Protein AF-A0A7C9VHU5-F1 (afdb_monomer_lite)

Organism: NCBI:txid2712852

Structure (mmCIF, N/CA/C/O backbone):
data_AF-A0A7C9VHU5-F1
#
_entry.id   AF-A0A7C9VHU5-F1
#
loop_
_atom_site.group_PDB
_atom_site.id
_atom_site.type_symbol
_atom_site.label_atom_id
_atom_site.label_alt_id
_atom_site.label_comp_id
_atom_site.label_asym_id
_atom_site.label_entity_id
_atom_site.label_seq_id
_atom_site.pdbx_PDB_ins_code
_atom_site.Cartn_x
_atom_site.Cartn_y
_atom_site.Cartn_z
_atom_site.occupancy
_atom_site.B_iso_or_equiv
_atom_site.auth_seq_id
_atom_site.auth_comp_id
_atom_site.auth_asym_id
_atom_site.auth_atom_id
_atom_site.pdbx_PDB_model_num
ATOM 1 N N . SER A 1 1 ? -33.844 -4.127 30.775 1.00 76.25 1 SER A N 1
ATOM 2 C CA . SER A 1 1 ? -34.856 -5.188 30.946 1.00 76.25 1 SER A CA 1
ATOM 3 C C . SER A 1 1 ? -36.256 -4.606 31.139 1.00 76.25 1 SER A C 1
ATOM 5 O O . SER A 1 1 ? -36.409 -3.671 31.907 1.00 76.25 1 SER A O 1
ATOM 7 N N . TYR A 1 2 ? -37.290 -5.157 30.499 1.00 85.69 2 TYR A N 1
ATOM 8 C CA . TYR A 1 2 ? -38.668 -4.630 30.590 1.00 85.69 2 TYR A CA 1
ATOM 9 C C . TYR A 1 2 ? -39.164 -4.416 32.035 1.00 85.69 2 TYR A C 1
ATOM 11 O O . TYR A 1 2 ? -39.813 -3.426 32.341 1.00 85.69 2 TYR A O 1
ATOM 19 N N . ILE A 1 3 ? -38.761 -5.289 32.962 1.00 89.31 3 ILE A N 1
ATOM 20 C CA . ILE A 1 3 ? -39.081 -5.158 34.390 1.00 89.31 3 ILE A CA 1
ATOM 21 C C . ILE A 1 3 ? -38.495 -3.892 35.051 1.00 89.31 3 ILE A C 1
ATOM 23 O O . ILE A 1 3 ? -39.082 -3.382 35.995 1.00 89.31 3 ILE A O 1
ATOM 27 N N . ASP A 1 4 ? -37.366 -3.374 34.558 1.00 88.44 4 ASP A N 1
ATOM 28 C CA . ASP A 1 4 ? -36.763 -2.115 35.023 1.00 88.44 4 ASP A CA 1
ATOM 29 C C . ASP A 1 4 ? -37.596 -0.904 34.591 1.00 88.44 4 ASP A C 1
ATOM 31 O O . ASP A 1 4 ? -37.782 0.022 35.368 1.00 88.44 4 ASP A O 1
ATOM 35 N N . GLU A 1 5 ? -38.131 -0.947 33.365 1.00 87.81 5 GLU A N 1
ATOM 36 C CA . GLU A 1 5 ? -39.022 0.093 32.834 1.00 87.81 5 GLU A CA 1
ATOM 37 C C . GLU A 1 5 ? -40.322 0.131 33.640 1.00 87.81 5 GLU A C 1
ATOM 39 O O . GLU A 1 5 ? -40.720 1.198 34.093 1.00 87.81 5 GLU A O 1
ATOM 44 N N . LEU A 1 6 ? -40.908 -1.036 33.934 1.00 91.38 6 LEU A N 1
ATOM 45 C CA . LEU A 1 6 ? -42.079 -1.131 34.810 1.00 91.38 6 LEU A CA 1
ATOM 46 C C . LEU A 1 6 ? -41.800 -0.609 36.226 1.00 91.38 6 LEU A C 1
ATOM 48 O O . LEU A 1 6 ? -42.671 0.012 36.825 1.00 91.38 6 LEU A O 1
ATOM 52 N N . ALA A 1 7 ? -40.603 -0.850 36.769 1.00 92.25 7 ALA A N 1
ATOM 53 C CA . ALA A 1 7 ? -40.221 -0.323 38.077 1.00 92.25 7 ALA A CA 1
ATOM 54 C C . ALA A 1 7 ? -40.132 1.212 38.056 1.00 92.25 7 ALA A C 1
ATOM 56 O O . ALA A 1 7 ? -40.680 1.868 38.941 1.00 92.25 7 ALA A O 1
ATOM 57 N N . THR A 1 8 ? -39.515 1.780 37.014 1.00 89.62 8 THR A N 1
ATOM 58 C CA . THR A 1 8 ? -39.449 3.234 36.807 1.00 89.62 8 THR A CA 1
ATOM 59 C C . THR A 1 8 ? -40.838 3.849 36.630 1.00 89.62 8 THR A C 1
ATOM 61 O O . THR A 1 8 ? -41.141 4.838 37.290 1.00 89.62 8 THR A O 1
ATOM 64 N N . GLU A 1 9 ? -41.705 3.254 35.804 1.00 90.50 9 GLU A N 1
ATOM 65 C CA . GLU A 1 9 ? -43.092 3.711 35.617 1.00 90.50 9 GLU A CA 1
ATOM 66 C C . GLU A 1 9 ? -43.917 3.612 36.907 1.00 90.50 9 GLU A C 1
ATOM 68 O O . GLU A 1 9 ? -44.739 4.483 37.188 1.00 90.50 9 GLU A O 1
ATOM 73 N N . ALA A 1 10 ? -43.677 2.581 37.721 1.00 92.38 10 ALA A N 1
ATOM 74 C CA . ALA A 1 10 ? -44.333 2.405 39.011 1.00 92.38 10 ALA A CA 1
ATOM 75 C C . ALA A 1 10 ? -43.772 3.315 40.121 1.00 92.38 10 ALA A C 1
ATOM 77 O O . ALA A 1 10 ? -44.341 3.340 41.214 1.00 92.38 10 ALA A O 1
ATOM 78 N N . GLY A 1 11 ? -42.663 4.027 39.883 1.00 92.94 11 GLY A N 1
ATOM 79 C CA . GLY A 1 11 ? -41.979 4.819 40.908 1.00 92.94 11 GLY A CA 1
ATOM 80 C C . GLY A 1 11 ? -41.401 3.966 42.045 1.00 92.94 11 GLY A C 1
ATOM 81 O O . GLY A 1 11 ? -41.464 4.361 43.209 1.00 92.94 11 GLY A O 1
ATOM 82 N N . VAL A 1 12 ? -40.899 2.768 41.729 1.00 95.00 12 VAL A N 1
ATOM 83 C CA . VAL A 1 12 ? -40.368 1.790 42.691 1.00 95.00 12 VAL A CA 1
ATOM 84 C C . VAL A 1 12 ? -38.922 1.455 42.343 1.00 95.00 12 VAL A C 1
ATOM 86 O O . VAL A 1 12 ? -38.555 1.380 41.171 1.00 95.00 12 VAL A O 1
ATOM 89 N N . ASP A 1 13 ? -38.090 1.213 43.361 1.00 95.50 13 ASP A N 1
ATOM 90 C CA . ASP A 1 13 ? -36.716 0.773 43.131 1.00 95.50 13 ASP A CA 1
ATOM 91 C C . ASP A 1 13 ? -36.688 -0.533 42.305 1.00 95.50 13 ASP A C 1
ATOM 93 O O . ASP A 1 13 ? -37.461 -1.457 42.581 1.00 95.50 13 ASP A O 1
ATOM 97 N N . PRO A 1 14 ? -35.798 -0.665 41.306 1.00 94.56 14 PRO A N 1
ATOM 98 C CA . PRO A 1 14 ? -35.763 -1.845 40.453 1.00 94.56 14 PRO A CA 1
ATOM 99 C C . PRO A 1 14 ? -35.544 -3.184 41.172 1.00 94.56 14 PRO A C 1
ATOM 101 O O . PRO A 1 14 ? -36.042 -4.216 40.703 1.00 94.56 14 PRO A O 1
ATOM 104 N N . ILE A 1 15 ? -34.789 -3.209 42.272 1.00 96.38 15 ILE A N 1
ATOM 105 C CA . ILE A 1 15 ? -34.572 -4.419 43.072 1.00 96.38 15 ILE A CA 1
ATOM 106 C C . ILE A 1 15 ? -35.827 -4.716 43.889 1.00 96.38 15 ILE A C 1
ATOM 108 O O . ILE A 1 15 ? -36.332 -5.839 43.841 1.00 96.38 15 ILE A O 1
ATOM 112 N N . GLU A 1 16 ? -36.379 -3.706 44.563 1.00 96.06 16 GLU A N 1
ATOM 113 C CA . GLU A 1 16 ? -37.625 -3.841 45.326 1.00 96.06 16 GLU A CA 1
ATOM 114 C C . GLU A 1 16 ? -38.776 -4.339 44.440 1.00 96.06 16 GLU A C 1
ATOM 116 O O . GLU A 1 16 ? -39.489 -5.278 44.801 1.00 96.06 16 GLU A O 1
ATOM 121 N N . TYR A 1 17 ? -38.919 -3.776 43.238 1.00 95.62 17 TYR A N 1
ATOM 122 C CA . TYR A 1 17 ? -39.947 -4.175 42.284 1.00 95.62 17 TYR A CA 1
ATOM 123 C C . TYR A 1 17 ? -39.833 -5.660 41.919 1.00 95.62 17 TYR A C 1
ATOM 125 O O . TYR A 1 17 ? -40.839 -6.363 41.895 1.00 95.62 17 TYR A O 1
ATOM 133 N N . ARG A 1 18 ? -38.615 -6.174 41.696 1.00 94.38 18 ARG A N 1
ATOM 134 C CA . ARG A 1 18 ? -38.376 -7.602 41.415 1.00 94.38 18 ARG A CA 1
ATOM 135 C C . ARG A 1 18 ? -38.702 -8.486 42.619 1.00 94.38 18 ARG A C 1
ATOM 137 O O . ARG A 1 18 ? -39.343 -9.523 42.449 1.00 94.38 18 ARG A O 1
ATOM 144 N N . LEU A 1 19 ? -38.313 -8.069 43.825 1.00 95.81 19 LEU A N 1
ATOM 145 C CA . LEU A 1 19 ? -38.554 -8.817 45.064 1.00 95.81 19 LEU A CA 1
ATOM 146 C C . LEU A 1 19 ? -40.047 -9.031 45.358 1.00 95.81 19 LEU A C 1
ATOM 148 O O . LEU A 1 19 ? -40.408 -10.063 45.915 1.00 95.81 19 LEU A O 1
ATOM 152 N N . ARG A 1 20 ? -40.940 -8.138 44.904 1.00 94.88 20 ARG A N 1
ATOM 153 C CA . ARG A 1 20 ? -42.403 -8.336 45.011 1.00 94.88 20 ARG A CA 1
ATOM 154 C C . ARG A 1 20 ? -42.892 -9.604 44.292 1.00 94.88 20 ARG A C 1
ATOM 156 O O . ARG A 1 20 ? -43.882 -10.220 44.705 1.00 94.88 20 ARG A O 1
ATOM 163 N N . TYR A 1 21 ? -42.197 -10.013 43.229 1.00 91.19 21 TYR A N 1
ATOM 164 C CA . TYR A 1 21 ? -42.611 -11.110 42.350 1.00 91.19 21 TYR A CA 1
ATOM 165 C C . TYR A 1 21 ? -41.749 -12.372 42.474 1.00 91.19 21 TYR A C 1
ATOM 167 O O . TYR A 1 21 ? -42.198 -13.443 42.066 1.00 91.19 21 TYR A O 1
ATOM 175 N N . LEU A 1 22 ? -40.557 -12.291 43.071 1.00 92.88 22 LEU A N 1
ATOM 176 C CA . LEU A 1 22 ? -39.730 -13.467 43.346 1.00 92.88 22 LEU A CA 1
ATOM 177 C C . LEU A 1 22 ? -40.341 -14.298 44.483 1.00 92.88 22 LEU A C 1
ATOM 179 O O . LEU A 1 22 ? -40.562 -13.804 45.584 1.00 92.88 22 LEU A O 1
ATOM 183 N N . LYS A 1 23 ? -40.640 -15.572 44.200 1.00 92.31 23 LYS A N 1
ATOM 184 C CA . LYS A 1 23 ? -41.209 -16.523 45.177 1.00 92.31 23 LYS A CA 1
ATOM 185 C C . LYS A 1 23 ? -40.203 -17.547 45.689 1.00 92.31 23 LYS A C 1
ATOM 187 O O . LYS A 1 23 ? -40.438 -18.152 46.727 1.00 92.31 23 LYS A O 1
ATOM 192 N N . ASP A 1 24 ? -39.104 -17.739 44.965 1.00 92.31 24 ASP A N 1
ATOM 193 C CA . ASP A 1 24 ? -38.042 -18.663 45.348 1.00 92.31 24 ASP A CA 1
ATOM 194 C C . ASP A 1 24 ? -37.135 -18.016 46.415 1.00 92.31 24 ASP A C 1
ATOM 196 O O . ASP A 1 24 ? -36.512 -16.985 46.128 1.00 92.31 24 ASP A O 1
ATOM 200 N N . PRO A 1 25 ? -37.017 -18.600 47.622 1.00 93.62 25 PRO A N 1
ATOM 201 C CA . PRO A 1 25 ? -36.152 -18.076 48.674 1.00 93.62 25 PRO A CA 1
ATOM 202 C C . PRO A 1 25 ? -34.680 -17.954 48.261 1.00 93.62 25 PRO A C 1
ATOM 204 O O . PRO A 1 25 ? -34.024 -16.999 48.665 1.00 93.62 25 PRO A O 1
ATOM 207 N N . ARG A 1 26 ? -34.156 -18.865 47.426 1.00 93.50 26 ARG A N 1
ATOM 208 C CA . ARG A 1 26 ? -32.759 -18.807 46.952 1.00 93.50 26 ARG A CA 1
ATOM 209 C C . ARG A 1 26 ? -32.534 -17.622 46.030 1.00 93.50 26 ARG A C 1
ATOM 211 O O . ARG A 1 26 ? -31.489 -16.978 46.093 1.00 93.50 26 ARG A O 1
ATOM 218 N N . ALA A 1 27 ? -33.526 -17.322 45.195 1.00 94.44 27 ALA A N 1
ATOM 219 C CA . ALA A 1 27 ? -33.496 -16.142 44.348 1.00 94.44 27 ALA A CA 1
ATOM 220 C C . ALA A 1 27 ? -33.507 -14.864 45.191 1.00 94.44 27 ALA A C 1
ATOM 222 O O . ALA A 1 27 ? -32.681 -13.988 44.965 1.00 94.44 27 ALA A O 1
ATOM 223 N N . VAL A 1 28 ? -34.408 -14.775 46.173 1.00 97.12 28 VAL A N 1
ATOM 224 C CA . VAL A 1 28 ? -34.511 -13.622 47.080 1.00 97.12 28 VAL A CA 1
ATOM 225 C C . VAL A 1 28 ? -33.202 -13.401 47.844 1.00 97.12 28 VAL A C 1
ATOM 227 O O . VAL A 1 28 ? -32.682 -12.287 47.843 1.00 97.12 28 VAL A O 1
ATOM 230 N N . ASP A 1 29 ? -32.632 -14.463 48.416 1.00 97.25 29 ASP A N 1
ATOM 231 C CA . ASP A 1 29 ? -31.351 -14.429 49.131 1.00 97.25 29 ASP A CA 1
ATOM 232 C C . ASP A 1 29 ? -30.207 -13.932 48.229 1.00 97.25 29 ASP A C 1
ATOM 234 O O . ASP A 1 29 ? -29.488 -12.996 48.576 1.00 97.25 29 ASP A O 1
ATOM 238 N N . LEU A 1 30 ? -30.105 -14.460 47.003 1.00 97.75 30 LEU A N 1
ATOM 239 C CA . LEU A 1 30 ? -29.118 -13.996 46.025 1.00 97.75 30 LEU A CA 1
ATOM 240 C C . LEU A 1 30 ? -29.267 -12.510 45.692 1.00 97.75 30 LEU A C 1
ATOM 242 O O . LEU A 1 30 ? -28.266 -11.796 45.622 1.00 97.75 30 LEU A O 1
ATOM 246 N N . VAL A 1 31 ? -30.494 -12.042 45.464 1.00 98.00 31 VAL A N 1
ATOM 247 C CA . VAL A 1 31 ? -30.750 -10.636 45.141 1.00 98.00 31 VAL A CA 1
ATOM 248 C C . VAL A 1 31 ? -30.317 -9.727 46.292 1.00 98.00 31 VAL A C 1
ATOM 250 O O . VAL A 1 31 ? -29.617 -8.743 46.045 1.00 98.00 31 VAL A O 1
ATOM 253 N N . HIS A 1 32 ? -30.665 -10.070 47.535 1.00 98.19 32 HIS A N 1
ATOM 254 C CA . HIS A 1 32 ? -30.240 -9.308 48.710 1.00 98.19 32 HIS A CA 1
ATOM 255 C C . HIS A 1 32 ? -28.719 -9.297 48.872 1.00 98.19 32 HIS A C 1
ATOM 257 O O . HIS A 1 32 ? -28.135 -8.221 49.000 1.00 98.19 32 HIS A O 1
ATOM 263 N N . ALA A 1 33 ? -28.071 -10.460 48.784 1.00 98.38 33 ALA A N 1
ATOM 264 C CA . ALA A 1 33 ? -26.629 -10.574 48.967 1.00 98.38 33 ALA A CA 1
ATOM 265 C C . ALA A 1 33 ? -25.844 -9.784 47.901 1.00 98.38 33 ALA A C 1
ATOM 267 O O . ALA A 1 33 ? -24.848 -9.128 48.213 1.00 98.38 33 ALA A O 1
ATOM 268 N N . VAL A 1 34 ? -26.301 -9.789 46.642 1.00 98.44 34 VAL A N 1
ATOM 269 C CA . VAL A 1 34 ? -25.687 -8.991 45.565 1.00 98.44 34 VAL A CA 1
ATOM 270 C C . VAL A 1 34 ? -25.904 -7.497 45.778 1.00 98.44 34 VAL A C 1
ATOM 272 O O . VAL A 1 34 ? -24.959 -6.725 45.613 1.00 98.44 34 VAL A O 1
ATOM 275 N N . ALA A 1 35 ? -27.118 -7.083 46.150 1.00 98.00 35 ALA A N 1
ATOM 276 C CA . ALA A 1 35 ? -27.429 -5.681 46.416 1.00 98.00 35 ALA A CA 1
ATOM 277 C C . ALA A 1 35 ? -26.571 -5.127 47.565 1.00 98.00 35 ALA A C 1
ATOM 279 O O . ALA A 1 35 ? -25.977 -4.056 47.431 1.00 98.00 35 ALA A O 1
ATOM 280 N N . GLU A 1 36 ? -26.438 -5.887 48.653 1.00 98.19 36 GLU A N 1
ATOM 281 C CA . GLU A 1 36 ? -25.588 -5.544 49.793 1.00 98.19 36 GLU A CA 1
ATOM 282 C C . GLU A 1 36 ? -24.112 -5.464 49.384 1.00 98.19 36 GLU A C 1
ATOM 284 O O . GLU A 1 36 ? -23.460 -4.442 49.603 1.00 98.19 36 GLU A O 1
ATOM 289 N N . ARG A 1 37 ? -23.588 -6.494 48.703 1.00 98.06 37 ARG A N 1
ATOM 290 C CA . ARG A 1 37 ? -22.186 -6.545 48.255 1.00 98.06 37 ARG A CA 1
ATOM 291 C C . ARG A 1 37 ? -21.824 -5.405 47.300 1.00 98.06 37 ARG A C 1
ATOM 293 O O . ARG A 1 37 ? -20.695 -4.906 47.310 1.00 98.06 37 ARG A O 1
ATOM 300 N N . ALA A 1 38 ? -22.773 -4.988 46.468 1.00 97.62 38 ALA A N 1
ATOM 301 C CA . ALA A 1 38 ? -22.601 -3.864 45.559 1.00 97.62 38 ALA A CA 1
ATOM 302 C C . ALA A 1 38 ? -22.716 -2.494 46.240 1.00 97.62 38 ALA A C 1
ATOM 304 O O . ALA A 1 38 ? -22.309 -1.495 45.638 1.00 97.62 38 ALA A O 1
ATOM 305 N N . GLY A 1 39 ? -23.233 -2.434 47.471 1.00 97.31 39 GLY A N 1
ATOM 306 C CA . GLY A 1 39 ? -23.616 -1.184 48.118 1.00 97.31 39 GLY A CA 1
ATOM 307 C C . GLY A 1 39 ? -24.723 -0.487 47.327 1.00 97.31 39 GLY A C 1
ATOM 308 O O . GLY A 1 39 ? -24.572 0.672 46.942 1.00 97.31 39 GLY A O 1
ATOM 309 N N . TRP A 1 40 ? -25.781 -1.224 46.973 1.00 96.88 40 TRP A N 1
ATOM 310 C CA . TRP A 1 40 ? -26.921 -0.678 46.243 1.00 96.88 40 TRP A CA 1
ATOM 311 C C . TRP A 1 40 ? -27.675 0.341 47.097 1.00 96.88 40 TRP A C 1
ATOM 313 O O . TRP A 1 40 ? -28.106 0.034 48.208 1.00 96.88 40 TRP A O 1
ATOM 323 N N . THR A 1 41 ? -27.890 1.532 46.545 1.00 93.19 41 THR A N 1
ATOM 324 C CA . THR A 1 41 ? -28.732 2.561 47.159 1.00 93.19 41 THR A CA 1
ATOM 325 C C . THR A 1 41 ? -30.090 2.558 46.458 1.00 93.19 41 THR A C 1
ATOM 327 O O . THR A 1 41 ? -30.116 2.769 45.242 1.00 93.19 41 THR A O 1
ATOM 330 N N . PRO A 1 42 ? -31.206 2.334 47.179 1.00 90.94 42 PRO A N 1
ATOM 331 C CA . PRO A 1 42 ? -32.535 2.319 46.580 1.00 90.94 42 PRO A CA 1
ATOM 332 C C . PRO A 1 42 ? -32.866 3.611 45.831 1.00 90.94 42 PRO A C 1
ATOM 334 O O . PRO A 1 42 ? -32.610 4.712 46.324 1.00 90.94 42 PRO A O 1
ATOM 337 N N . ARG A 1 43 ? -33.476 3.472 44.653 1.00 86.94 43 ARG A N 1
ATOM 338 C CA . ARG A 1 43 ? -33.811 4.594 43.766 1.00 86.94 43 ARG A CA 1
ATOM 339 C C . ARG A 1 43 ? -35.210 4.448 43.148 1.00 86.94 43 ARG A C 1
ATOM 341 O O . ARG A 1 43 ? -35.353 3.942 42.038 1.00 86.94 43 ARG A O 1
ATOM 348 N N . PRO A 1 44 ? -36.263 4.906 43.843 1.00 83.94 44 PRO A N 1
ATOM 349 C CA . PRO A 1 44 ? -37.635 4.780 43.352 1.00 83.94 44 PRO A CA 1
ATOM 350 C C . PRO A 1 44 ? -37.953 5.699 42.167 1.00 83.94 44 PRO A C 1
ATOM 352 O O . PRO A 1 44 ? -38.834 5.396 41.372 1.00 83.94 44 PRO A O 1
ATOM 355 N N . ILE A 1 45 ? -37.245 6.823 42.033 1.00 83.56 45 ILE A N 1
ATOM 356 C CA . ILE A 1 45 ? -37.475 7.811 40.975 1.00 83.56 45 ILE A CA 1
ATOM 357 C C . ILE A 1 45 ? -36.151 8.062 40.266 1.00 83.56 45 ILE A C 1
ATOM 359 O O . ILE A 1 45 ? -35.151 8.369 40.922 1.00 83.56 45 ILE A O 1
ATOM 363 N N . TRP A 1 46 ? -36.155 7.950 38.937 1.00 84.44 46 TRP A N 1
ATOM 364 C CA . TRP A 1 46 ? -34.997 8.319 38.131 1.00 84.44 46 TRP A CA 1
ATOM 365 C C . TRP A 1 46 ? -34.730 9.822 38.253 1.00 84.44 46 TRP A C 1
ATOM 367 O O . TRP A 1 46 ? -35.646 10.642 38.174 1.00 84.44 46 TRP A O 1
ATOM 377 N N . LYS A 1 47 ? -33.464 10.177 38.455 1.00 83.94 47 LYS A N 1
ATOM 378 C CA . LYS A 1 47 ? -32.984 11.558 38.484 1.00 83.94 47 LYS A CA 1
ATOM 379 C C . LYS A 1 47 ? -31.857 11.673 37.479 1.00 83.94 47 LYS A C 1
ATOM 381 O O . LYS A 1 47 ? -31.069 10.740 37.352 1.00 83.94 47 LYS A O 1
ATOM 386 N N . GLU A 1 48 ? -31.780 12.816 36.809 1.00 82.75 48 GLU A N 1
ATOM 387 C CA . GLU A 1 48 ? -30.660 13.091 35.918 1.00 82.75 48 GLU A CA 1
ATOM 388 C C . GLU A 1 48 ? -29.346 13.005 36.720 1.00 82.75 48 GLU A C 1
ATOM 390 O O . GLU A 1 48 ? -29.228 13.665 37.759 1.00 82.75 48 GLU A O 1
ATOM 395 N N . PRO A 1 49 ? -28.399 12.142 36.313 1.00 84.50 49 PRO A N 1
ATOM 396 C CA . PRO A 1 49 ? -27.165 11.946 37.057 1.00 84.50 49 PRO A CA 1
ATOM 397 C C . PRO A 1 49 ? -26.222 13.141 36.901 1.00 84.50 49 PRO A C 1
ATOM 399 O O . PRO A 1 49 ? -26.200 13.807 35.866 1.00 84.50 49 PRO A O 1
ATOM 402 N N . GLU A 1 50 ? -25.402 13.388 37.924 1.00 83.56 50 GLU A N 1
ATOM 403 C CA . GLU A 1 50 ? -24.360 14.415 37.865 1.00 83.56 50 GLU A CA 1
ATOM 404 C C . GLU A 1 50 ? -23.350 14.099 36.747 1.00 83.56 50 GLU A C 1
ATOM 406 O O . GLU A 1 50 ? -22.834 12.981 36.644 1.00 83.56 50 GLU A O 1
ATOM 411 N N . SER A 1 51 ? -23.075 15.093 35.901 1.00 84.94 51 SER A N 1
ATOM 412 C CA . SER A 1 51 ? -22.129 14.991 34.788 1.00 84.94 51 SER A CA 1
ATOM 413 C C . SER A 1 51 ? -20.748 15.511 35.183 1.00 84.94 51 SER A C 1
ATOM 415 O O . SER A 1 51 ? -20.620 16.631 35.679 1.00 84.94 51 SER A O 1
ATOM 417 N N . GLU A 1 52 ? -19.703 14.748 34.878 1.00 85.81 52 GLU A N 1
ATOM 418 C CA . GLU A 1 52 ? -18.309 15.187 34.958 1.00 85.81 52 GLU A CA 1
ATOM 419 C C . GLU A 1 52 ? -17.814 15.488 33.535 1.00 85.81 52 GLU A C 1
ATOM 421 O O . GLU A 1 52 ? -17.381 14.597 32.800 1.00 85.81 52 GLU A O 1
ATOM 426 N N . GLY A 1 53 ? -17.962 16.745 33.103 1.00 89.50 53 GLY A N 1
ATOM 427 C CA . GLY A 1 53 ? -17.804 17.107 31.691 1.00 89.50 53 GLY A CA 1
ATOM 428 C C . GLY A 1 53 ? -18.857 16.404 30.828 1.00 89.50 53 GLY A C 1
ATOM 429 O O . GLY A 1 53 ? -20.047 16.491 31.118 1.00 89.50 53 GLY A O 1
ATOM 430 N N . ASP A 1 54 ? -18.421 15.674 29.800 1.00 90.50 54 ASP A N 1
ATOM 431 C CA . ASP A 1 54 ? -19.308 14.895 28.920 1.00 90.50 54 ASP A CA 1
ATOM 432 C C . ASP A 1 54 ? -19.663 13.503 29.473 1.00 90.50 54 ASP A C 1
ATOM 434 O O . ASP A 1 54 ? -20.412 12.757 28.835 1.00 90.50 54 ASP A O 1
ATOM 438 N N . VAL A 1 55 ? -19.118 13.114 30.632 1.00 93.31 55 VAL A N 1
ATOM 439 C CA . VAL A 1 55 ? -19.269 11.760 31.174 1.00 93.31 55 VAL A CA 1
ATOM 440 C C . VAL A 1 55 ? -20.374 11.714 32.223 1.00 93.31 55 VAL A C 1
ATOM 442 O O . VAL A 1 55 ? -20.339 12.434 33.220 1.00 93.31 55 VAL A O 1
ATOM 445 N N . VAL A 1 56 ? -21.325 10.803 32.027 1.00 94.94 56 VAL A N 1
ATOM 446 C CA . VAL A 1 56 ? -22.378 10.459 32.992 1.00 94.94 56 VAL A CA 1
ATOM 447 C C . VAL A 1 56 ? -22.181 9.037 33.502 1.00 94.94 56 VAL A C 1
ATOM 449 O O . VAL A 1 56 ? -21.645 8.178 32.799 1.00 94.94 56 VAL A O 1
ATOM 452 N N . ARG A 1 57 ? -22.595 8.773 34.742 1.00 95.62 57 ARG A N 1
ATOM 453 C CA . ARG A 1 57 ? -22.446 7.461 35.381 1.00 95.62 57 ARG A CA 1
ATOM 454 C C . ARG A 1 57 ? -23.799 6.892 35.757 1.00 95.62 57 ARG A C 1
ATOM 456 O O . ARG A 1 57 ? -24.710 7.629 36.114 1.00 95.62 57 ARG A O 1
ATOM 463 N N . GLY A 1 58 ? -23.903 5.573 35.691 1.00 95.00 58 GLY A N 1
ATOM 464 C CA . GLY A 1 58 ? -25.116 4.865 36.062 1.00 95.00 58 GLY A CA 1
ATOM 465 C C . GLY A 1 58 ? -24.814 3.475 36.571 1.00 95.00 58 GLY A C 1
ATOM 466 O O . GLY A 1 58 ? -23.727 2.924 36.377 1.00 95.00 58 GLY A O 1
ATOM 467 N N . ARG A 1 59 ? -25.801 2.913 37.250 1.00 95.81 59 ARG A N 1
ATOM 468 C CA . ARG A 1 59 ? -25.727 1.603 37.880 1.00 95.81 59 ARG A CA 1
ATOM 469 C C . ARG A 1 59 ? -26.940 0.789 37.471 1.00 95.81 59 ARG A C 1
ATOM 471 O O . ARG A 1 59 ? -28.040 1.319 37.408 1.00 95.81 59 ARG A O 1
ATOM 478 N N . GLY A 1 60 ? -26.786 -0.495 37.192 1.00 96.38 60 GLY A N 1
ATOM 479 C CA . GLY A 1 60 ? -27.872 -1.334 36.689 1.00 96.38 60 GLY A CA 1
ATOM 480 C C . GLY A 1 60 ? -27.917 -2.682 37.371 1.00 96.38 60 GLY A C 1
ATOM 481 O O . GLY A 1 60 ? -26.879 -3.297 37.590 1.00 96.38 60 GLY A O 1
ATOM 482 N N . PHE A 1 61 ? -29.127 -3.147 37.679 1.00 97.69 61 PHE A N 1
ATOM 483 C CA . PHE A 1 61 ? -29.359 -4.458 38.274 1.00 97.69 61 PHE A CA 1
ATOM 484 C C . PHE A 1 61 ? -30.042 -5.402 37.283 1.00 97.69 61 PHE A C 1
ATOM 486 O O . PHE A 1 61 ? -30.956 -5.001 36.555 1.00 97.69 61 PHE A O 1
ATOM 493 N N . ALA A 1 62 ? -29.641 -6.670 37.284 1.00 96.88 62 ALA A N 1
ATOM 494 C CA . ALA A 1 62 ? -30.394 -7.739 36.643 1.00 96.88 62 ALA A CA 1
ATOM 495 C C . ALA A 1 62 ? -30.244 -9.059 37.397 1.00 96.88 62 ALA A C 1
ATOM 497 O O . ALA A 1 62 ? -29.249 -9.305 38.070 1.00 96.88 62 ALA A O 1
ATOM 498 N N . TYR A 1 63 ? -31.237 -9.922 37.228 1.00 94.56 63 TYR A N 1
ATOM 499 C CA . TYR A 1 63 ? -31.294 -11.262 37.793 1.00 94.56 63 TYR A CA 1
ATOM 500 C C . TYR A 1 63 ? -31.759 -12.231 36.708 1.00 94.56 63 TYR A C 1
ATOM 502 O O . TYR A 1 63 ? -32.589 -11.864 35.869 1.00 94.56 63 TYR A O 1
ATOM 510 N N . ALA A 1 64 ? -31.250 -13.458 36.749 1.00 93.62 64 ALA A N 1
ATOM 511 C CA . ALA A 1 64 ? -31.681 -14.536 35.882 1.00 93.62 64 ALA A CA 1
ATOM 512 C C . ALA A 1 64 ? -31.647 -15.896 36.591 1.00 93.62 64 ALA A C 1
ATOM 514 O O . ALA A 1 64 ? -30.763 -16.182 37.402 1.00 93.62 64 ALA A O 1
ATOM 515 N N . LEU A 1 65 ? -32.593 -16.752 36.207 1.00 91.75 65 LEU A N 1
ATOM 516 C CA . LEU A 1 65 ? -32.554 -18.192 36.433 1.00 91.75 65 LEU A CA 1
ATOM 517 C C . LEU A 1 65 ? -32.163 -18.860 35.114 1.00 91.75 65 LEU A C 1
ATOM 519 O O . LEU A 1 65 ? -32.882 -18.749 34.122 1.00 91.75 65 LEU A O 1
ATOM 523 N N . TYR A 1 66 ? -31.021 -19.539 35.097 1.00 88.94 66 TYR A N 1
ATOM 524 C CA . TYR A 1 66 ? -30.587 -20.344 33.963 1.00 88.94 66 TYR A CA 1
ATOM 525 C C . TYR A 1 66 ? -31.390 -21.647 33.942 1.00 88.94 66 TYR A C 1
ATOM 527 O O . TYR A 1 66 ? -31.432 -22.353 34.948 1.00 88.94 66 TYR A O 1
ATOM 535 N N . VAL A 1 67 ? -32.047 -21.958 32.825 1.00 85.62 67 VAL A N 1
ATOM 536 C CA . VAL A 1 67 ? -32.945 -23.116 32.682 1.00 85.62 67 VAL A CA 1
ATOM 537 C C . VAL A 1 67 ? -32.330 -24.120 31.710 1.00 85.62 67 VAL A C 1
ATOM 539 O O . VAL A 1 67 ? -31.911 -23.741 30.620 1.00 85.62 67 VAL A O 1
ATOM 542 N N . HIS A 1 68 ? -32.289 -25.396 32.094 1.00 76.75 68 HIS A N 1
ATOM 543 C CA . HIS A 1 68 ? -31.773 -26.492 31.269 1.00 76.75 68 HIS A CA 1
ATOM 544 C C . HIS A 1 68 ? -32.921 -27.352 30.710 1.00 76.75 68 HIS A C 1
ATOM 546 O O . HIS A 1 68 ? -33.982 -27.438 31.329 1.00 76.75 68 HIS A O 1
ATOM 552 N N . SER A 1 69 ? -32.683 -28.061 29.598 1.00 70.38 69 SER A N 1
ATOM 553 C CA . SER A 1 69 ? -33.634 -28.961 28.904 1.00 70.38 69 SER A CA 1
ATOM 554 C C . SER A 1 69 ? -34.696 -28.288 28.010 1.00 70.38 69 SER A C 1
ATOM 556 O O . SER A 1 69 ? -34.816 -27.065 27.943 1.00 70.38 69 SER A O 1
ATOM 558 N N . LYS A 1 70 ? -35.444 -29.116 27.259 1.00 71.81 70 LYS A N 1
ATOM 559 C CA . LYS A 1 70 ? -36.558 -28.692 26.395 1.00 71.81 70 LYS A CA 1
ATOM 560 C C . LYS A 1 70 ? -37.681 -28.088 27.236 1.00 71.81 70 LYS A C 1
ATOM 562 O O . LYS A 1 70 ? -37.974 -28.565 28.326 1.00 71.81 70 LYS A O 1
ATOM 567 N N . PHE A 1 71 ? -38.318 -27.056 26.696 1.00 63.59 71 PHE A N 1
ATOM 568 C CA . PHE A 1 71 ? -39.354 -26.297 27.386 1.00 63.59 71 PHE A CA 1
ATOM 569 C C . PHE A 1 71 ? -40.581 -27.163 27.778 1.00 63.59 71 PHE A C 1
ATOM 571 O O . PHE A 1 71 ? -41.075 -27.894 26.914 1.00 63.59 71 PHE A O 1
ATOM 578 N N . PRO A 1 72 ? -41.116 -27.045 29.017 1.00 60.34 72 PRO A N 1
ATOM 579 C CA . PRO A 1 72 ? -40.582 -26.248 30.123 1.00 60.34 72 PRO A CA 1
ATOM 580 C C . PRO A 1 72 ? -39.412 -26.981 30.802 1.00 60.34 72 PRO A C 1
ATOM 582 O O . PRO A 1 72 ? -39.575 -28.069 31.349 1.00 60.34 72 PRO A O 1
ATOM 585 N N . GLY A 1 73 ? -38.219 -26.384 30.735 1.00 74.25 73 GLY A N 1
ATOM 586 C CA . GLY A 1 73 ? -37.014 -26.925 31.361 1.00 74.25 73 GLY A CA 1
ATOM 587 C C . GLY A 1 73 ? -37.025 -26.764 32.885 1.00 74.25 73 GLY A C 1
ATOM 588 O O . GLY A 1 73 ? -37.967 -26.215 33.455 1.00 74.25 73 GLY A O 1
ATOM 589 N N . TYR A 1 74 ? -35.961 -27.202 33.558 1.00 77.56 74 TYR A N 1
ATOM 590 C CA . TYR A 1 74 ? -35.798 -27.029 35.006 1.00 77.56 74 TYR A CA 1
ATOM 591 C C . TYR A 1 74 ? -34.724 -25.985 35.328 1.00 77.56 74 TYR A C 1
ATOM 593 O O . TYR A 1 74 ? -33.733 -25.845 34.608 1.00 77.56 74 TYR A O 1
ATOM 601 N N . GLY A 1 75 ? -34.938 -25.232 36.411 1.00 76.69 75 GLY A N 1
ATOM 602 C CA . GLY A 1 75 ? -33.985 -24.241 36.903 1.00 76.69 75 GLY A CA 1
ATOM 603 C C . GLY A 1 75 ? -32.672 -24.907 37.302 1.00 76.69 75 GLY A C 1
ATOM 604 O O . GLY A 1 75 ? -32.654 -25.771 38.174 1.00 76.69 75 GLY A O 1
ATOM 605 N N . ALA A 1 76 ? -31.589 -24.519 36.640 1.00 81.19 76 ALA A N 1
ATOM 606 C CA . ALA A 1 76 ? -30.255 -25.031 36.885 1.00 81.19 76 ALA A CA 1
ATOM 607 C C . ALA A 1 76 ? -29.498 -24.136 37.862 1.00 81.19 76 ALA A C 1
ATOM 609 O O . ALA A 1 76 ? -29.033 -24.638 38.863 1.00 81.19 76 ALA A O 1
ATOM 610 N N . ALA A 1 77 ? -29.372 -22.830 37.635 1.00 91.75 77 ALA A N 1
ATOM 611 C CA . ALA A 1 77 ? -28.596 -21.977 38.538 1.00 91.75 77 ALA A CA 1
ATOM 612 C C . ALA A 1 77 ? -29.069 -20.523 38.495 1.00 91.75 77 ALA A C 1
ATOM 614 O O . ALA A 1 77 ? -29.633 -20.081 37.493 1.00 91.75 77 ALA A O 1
ATOM 615 N N . TRP A 1 78 ? -28.814 -19.770 39.562 1.00 95.06 78 TRP A N 1
ATOM 616 C CA . TRP A 1 78 ? -29.226 -18.372 39.669 1.00 95.06 78 TRP A CA 1
ATOM 617 C C . TRP A 1 78 ? -28.027 -17.443 39.607 1.00 95.06 78 TRP A C 1
ATOM 619 O O . TRP A 1 78 ? -27.012 -17.685 40.258 1.00 95.06 78 TRP A O 1
ATOM 629 N N . SER A 1 79 ? -28.172 -16.344 38.875 1.00 97.12 79 SER A N 1
ATOM 630 C CA . SER A 1 79 ? -27.187 -15.271 38.869 1.00 97.12 79 SER A CA 1
ATOM 631 C C . SER A 1 79 ? -27.864 -13.910 38.952 1.00 97.12 79 SER A C 1
ATOM 633 O O . SER A 1 79 ? -28.959 -13.705 38.426 1.00 97.12 79 SER A O 1
ATOM 635 N N . ALA A 1 80 ? -27.207 -12.974 39.628 1.00 97.94 80 ALA A N 1
ATOM 636 C CA . ALA A 1 80 ? -27.615 -11.581 39.683 1.00 97.94 80 ALA A CA 1
ATOM 637 C C . ALA A 1 80 ? -26.391 -10.679 39.572 1.00 97.94 80 ALA A C 1
ATOM 639 O O . ALA A 1 80 ? -25.329 -10.993 40.106 1.00 97.94 80 ALA A O 1
ATOM 640 N N . TRP A 1 81 ? -26.538 -9.577 38.850 1.00 98.19 81 TRP A N 1
ATOM 641 C CA . TRP A 1 81 ? -25.469 -8.625 38.594 1.00 98.19 81 TRP A CA 1
ATOM 642 C C . TRP A 1 81 ? -25.877 -7.226 39.021 1.00 98.19 81 TRP A C 1
ATOM 644 O O . TRP A 1 81 ? -27.001 -6.795 38.751 1.00 98.19 81 TRP A O 1
ATOM 654 N N . VAL A 1 82 ? -24.912 -6.499 39.581 1.00 98.56 82 VAL A N 1
ATOM 655 C CA . VAL A 1 82 ? -24.894 -5.035 39.574 1.00 98.56 82 VAL A CA 1
ATOM 656 C C . VAL A 1 82 ? -23.734 -4.581 38.695 1.00 98.56 82 VAL A C 1
ATOM 658 O O . VAL A 1 82 ? -22.587 -4.937 38.962 1.00 98.56 82 VAL A O 1
ATOM 661 N N . ALA A 1 83 ? -24.034 -3.816 37.649 1.00 98.44 83 ALA A N 1
ATOM 662 C CA . ALA A 1 83 ? -23.045 -3.228 36.751 1.00 98.44 83 ALA A CA 1
ATOM 663 C C . ALA A 1 83 ? -22.977 -1.712 36.956 1.00 98.44 83 ALA A C 1
ATOM 665 O O . ALA A 1 83 ? -24.015 -1.053 36.979 1.00 98.44 83 ALA A O 1
ATOM 666 N N . ASP A 1 84 ? -21.764 -1.177 37.061 1.00 98.25 84 ASP A N 1
ATOM 667 C CA . ASP A 1 84 ? -21.468 0.255 37.064 1.00 98.25 84 ASP A CA 1
ATOM 668 C C . ASP A 1 84 ? -20.917 0.651 35.691 1.00 98.25 84 ASP A C 1
ATOM 670 O O . ASP A 1 84 ? -20.008 -0.005 35.173 1.00 98.25 84 ASP A O 1
ATOM 674 N N . VAL A 1 85 ? -21.443 1.726 35.104 1.00 97.75 85 VAL A N 1
ATOM 675 C CA . VAL A 1 85 ? -21.010 2.226 33.792 1.00 97.75 85 VAL A CA 1
ATOM 676 C C . VAL A 1 85 ? -20.668 3.708 33.828 1.00 97.75 85 VAL A C 1
ATOM 678 O O . VAL A 1 85 ? -21.231 4.477 34.609 1.00 97.75 85 VAL A O 1
ATOM 681 N N . ALA A 1 86 ? -19.761 4.102 32.942 1.00 96.62 86 ALA A N 1
ATOM 682 C CA . ALA A 1 86 ? -19.516 5.479 32.547 1.00 96.62 86 ALA A CA 1
ATOM 683 C C . ALA A 1 86 ? -19.822 5.616 31.050 1.00 96.62 86 ALA A C 1
ATOM 685 O O . ALA A 1 86 ? -19.366 4.795 30.252 1.00 96.62 86 ALA A O 1
ATOM 686 N N . VAL A 1 87 ? -20.600 6.631 30.680 1.00 95.25 87 VAL A N 1
ATOM 687 C CA . VAL A 1 87 ? -21.010 6.906 29.299 1.00 95.25 87 VAL A CA 1
ATOM 688 C C . VAL A 1 87 ? -20.556 8.306 28.923 1.00 95.25 87 VAL A C 1
ATOM 690 O O . VAL A 1 87 ? -20.920 9.270 29.593 1.00 95.25 87 VAL A O 1
ATOM 693 N N . ASN A 1 88 ? -19.784 8.426 27.848 1.00 94.00 88 ASN A N 1
ATOM 694 C CA . ASN A 1 88 ? -19.437 9.718 27.272 1.00 94.00 88 ASN A CA 1
ATOM 695 C C . ASN A 1 88 ? -20.534 10.146 26.282 1.00 94.00 88 ASN A C 1
ATOM 697 O O . ASN A 1 88 ? -20.757 9.487 25.269 1.00 94.00 88 ASN A O 1
ATOM 701 N N . LYS A 1 89 ? -21.226 11.256 26.556 1.00 89.75 89 LYS A N 1
ATOM 702 C CA . LYS A 1 89 ? -22.348 11.729 25.728 1.00 89.75 89 LYS A CA 1
ATOM 703 C C . LYS A 1 89 ? -21.913 12.312 24.380 1.00 89.75 89 LYS A C 1
ATOM 705 O O . LYS A 1 89 ? -22.734 12.345 23.463 1.00 89.75 89 LYS A O 1
ATOM 710 N N . SER A 1 90 ? -20.668 12.775 24.243 1.00 87.00 90 SER A N 1
ATOM 711 C CA . SER A 1 90 ? -20.164 13.371 23.000 1.00 87.00 90 SER A CA 1
ATOM 712 C C . SER A 1 90 ? -19.584 12.335 22.036 1.00 87.00 90 SER A C 1
ATOM 714 O O . SER A 1 90 ? -19.757 12.489 20.824 1.00 87.00 90 SER A O 1
ATOM 716 N N . THR A 1 91 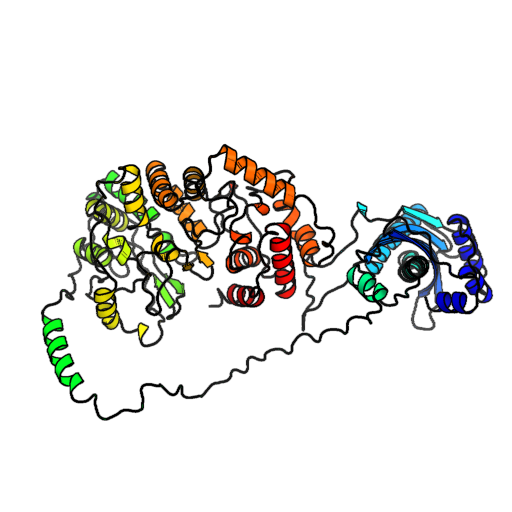? -18.978 11.256 22.546 1.00 84.88 91 THR A N 1
ATOM 717 C CA . THR A 1 91 ? -18.424 10.158 21.722 1.00 84.88 91 THR A CA 1
ATOM 718 C C . THR A 1 91 ? -19.321 8.921 21.644 1.00 84.88 91 THR A C 1
ATOM 720 O O . THR A 1 91 ? -19.187 8.127 20.718 1.00 84.88 91 THR A O 1
ATOM 723 N N . GLY A 1 92 ? -20.243 8.752 22.595 1.00 88.50 92 GLY A N 1
ATOM 724 C CA . GLY A 1 92 ? -21.056 7.546 22.764 1.00 88.50 92 GLY A CA 1
ATOM 725 C C . GLY A 1 92 ? -20.332 6.382 23.429 1.00 88.50 92 GLY A C 1
ATOM 726 O O . GLY A 1 92 ? -20.937 5.326 23.594 1.00 88.50 92 GLY A O 1
ATOM 727 N N . ASP A 1 93 ? -19.062 6.536 23.806 1.00 90.38 93 ASP A N 1
ATOM 728 C CA . ASP A 1 93 ? -18.297 5.442 24.400 1.00 90.38 93 ASP A CA 1
ATOM 729 C C . ASP A 1 93 ? -18.891 5.021 25.746 1.00 90.38 93 ASP A C 1
ATOM 731 O O . ASP A 1 93 ? -19.207 5.853 26.603 1.00 90.38 93 ASP A O 1
ATOM 735 N N . VAL A 1 94 ? -19.004 3.707 25.938 1.00 93.69 94 VAL A N 1
ATOM 736 C CA . VAL A 1 94 ? -19.490 3.090 27.173 1.00 93.69 94 VAL A CA 1
ATOM 737 C C . VAL A 1 94 ? -18.376 2.253 27.777 1.00 93.69 94 VAL A C 1
ATOM 739 O O . VAL A 1 94 ? -17.889 1.308 27.159 1.00 93.69 94 VAL A O 1
ATOM 742 N N . SER A 1 95 ? -18.018 2.561 29.019 1.00 95.12 95 SER A N 1
ATOM 743 C CA . SER A 1 95 ? -17.113 1.753 29.829 1.00 95.12 95 SER A CA 1
ATOM 744 C C . SER A 1 95 ? -17.889 1.116 30.974 1.00 95.12 95 SER A C 1
ATOM 746 O O . SER A 1 95 ? -18.530 1.815 31.761 1.00 95.12 95 SER A O 1
ATOM 748 N N . VAL A 1 96 ? -17.831 -0.212 31.090 1.00 97.38 96 VAL A N 1
ATOM 749 C CA . VAL A 1 96 ? -18.264 -0.907 32.307 1.00 97.38 96 VAL A CA 1
ATOM 750 C C . VAL A 1 96 ? -17.101 -0.823 33.288 1.00 97.38 96 VAL A C 1
ATOM 752 O O . VAL A 1 96 ? -16.034 -1.372 33.040 1.00 97.38 96 VAL A O 1
ATOM 755 N N . THR A 1 97 ? -17.282 -0.103 34.391 1.00 97.19 97 THR A N 1
ATOM 756 C CA . THR A 1 97 ? -16.192 0.209 35.328 1.00 97.19 97 THR A CA 1
ATOM 757 C C . THR A 1 97 ? -16.086 -0.825 36.446 1.00 97.19 97 THR A C 1
ATOM 759 O O . THR A 1 97 ? -14.988 -1.151 36.906 1.00 97.19 97 THR A O 1
ATOM 762 N N . ARG A 1 98 ? -17.220 -1.398 36.865 1.00 98.38 98 ARG A N 1
ATOM 763 C CA . ARG A 1 98 ? -17.291 -2.457 37.876 1.00 98.38 98 ARG A CA 1
ATOM 764 C C . ARG A 1 98 ? -18.472 -3.383 37.610 1.00 98.38 98 ARG A C 1
ATOM 766 O O . ARG A 1 98 ? -19.541 -2.939 37.207 1.00 98.38 98 ARG A O 1
ATOM 773 N N . VAL A 1 99 ? -18.290 -4.666 37.907 1.00 98.62 99 VAL A N 1
ATOM 774 C CA . VAL A 1 99 ? -19.367 -5.659 37.958 1.00 98.62 99 VAL A CA 1
ATOM 775 C C . VAL A 1 99 ? -19.291 -6.409 39.281 1.00 98.62 99 VAL A C 1
ATOM 777 O O . VAL A 1 99 ? -18.251 -6.977 39.613 1.00 98.62 99 VAL A O 1
ATOM 780 N N . VAL A 1 100 ? -20.399 -6.437 40.022 1.00 98.69 100 VAL A N 1
ATOM 781 C CA . VAL A 1 100 ? -20.611 -7.369 41.135 1.00 98.69 100 VAL A CA 1
ATOM 782 C C . VAL A 1 100 ? -21.471 -8.515 40.627 1.00 98.69 100 VAL A C 1
ATOM 784 O O . VAL A 1 100 ? -22.652 -8.317 40.348 1.00 98.69 100 VAL A O 1
ATOM 787 N N . ALA A 1 101 ? -20.873 -9.695 40.480 1.00 98.25 101 ALA A N 1
ATOM 788 C CA . ALA A 1 101 ? -21.528 -10.878 39.934 1.00 98.25 101 ALA A CA 1
ATOM 789 C C . ALA A 1 101 ? -21.798 -11.888 41.053 1.00 98.25 101 ALA A C 1
ATOM 791 O O . ALA A 1 101 ? -20.876 -12.509 41.585 1.00 98.25 101 ALA A O 1
ATOM 792 N N . GLY A 1 102 ? -23.072 -12.040 41.406 1.00 97.81 102 GLY A N 1
ATOM 793 C CA . GLY A 1 102 ? -23.550 -13.058 42.326 1.00 97.81 102 GLY A CA 1
ATOM 794 C C . GLY A 1 102 ? -23.947 -14.342 41.621 1.00 97.81 102 GLY A C 1
ATOM 795 O O . GLY A 1 102 ? -24.565 -14.309 40.552 1.00 97.81 102 GLY A O 1
ATOM 796 N N . GLN A 1 103 ? -23.643 -15.472 42.251 1.00 97.06 103 GLN A N 1
ATOM 797 C CA . GLN A 1 103 ? -23.978 -16.794 41.744 1.00 97.06 103 GLN A CA 1
ATOM 798 C C . GLN A 1 103 ? -24.435 -17.719 42.877 1.00 97.06 103 GLN A C 1
ATOM 800 O O . GLN A 1 103 ? -23.714 -17.930 43.854 1.00 97.06 103 GLN A O 1
ATOM 805 N N . ASP A 1 104 ? -25.605 -18.332 42.693 1.00 96.00 104 ASP A N 1
ATOM 806 C CA . ASP A 1 104 ? -26.022 -19.532 43.417 1.00 96.00 104 ASP A CA 1
ATOM 807 C C . ASP A 1 104 ? -25.932 -20.730 42.455 1.00 96.00 104 ASP A C 1
ATOM 809 O O . ASP A 1 104 ? -26.623 -20.783 41.433 1.00 96.00 104 ASP A O 1
ATOM 813 N N . SER A 1 105 ? -25.040 -21.673 42.763 1.00 93.50 105 SER A N 1
ATOM 814 C CA . SER A 1 105 ? -24.793 -22.894 41.978 1.00 93.50 105 SER A CA 1
ATOM 815 C C . SER A 1 105 ? -24.951 -24.175 42.806 1.00 93.50 105 SER A C 1
ATOM 817 O O . SER A 1 105 ? -24.503 -25.241 42.392 1.00 93.50 105 SER A O 1
ATOM 819 N N . GLY A 1 106 ? -25.604 -24.096 43.971 1.00 93.69 106 GLY A N 1
ATOM 820 C CA . GLY A 1 106 ? -25.679 -25.243 44.876 1.00 93.69 106 GLY A CA 1
ATOM 821 C C . GLY A 1 106 ? -24.296 -25.638 45.418 1.00 93.69 106 GLY A C 1
ATOM 822 O O . GLY A 1 106 ? -23.469 -24.772 45.730 1.00 93.69 106 GLY A O 1
ATOM 823 N N . LEU A 1 107 ? -24.036 -26.942 45.528 1.00 95.06 107 LEU A N 1
ATOM 824 C CA . LEU A 1 107 ? -22.740 -27.464 45.965 1.00 95.06 107 LEU A CA 1
ATOM 825 C C . LEU A 1 107 ? -21.625 -27.067 44.986 1.00 95.06 107 LEU A C 1
ATOM 827 O O . LEU A 1 107 ? -21.590 -27.497 43.834 1.00 95.06 107 LEU A O 1
ATOM 831 N N . MET A 1 108 ? -20.658 -26.293 45.477 1.00 95.31 108 MET A N 1
ATOM 832 C CA . MET A 1 108 ? -19.440 -25.967 44.735 1.00 95.31 108 MET A CA 1
ATOM 833 C C . MET A 1 108 ? -18.376 -27.040 44.967 1.00 95.31 108 MET A C 1
ATOM 835 O O . MET A 1 108 ? -17.833 -27.133 46.064 1.00 95.31 108 MET A O 1
ATOM 839 N N . ILE A 1 109 ? -18.045 -27.802 43.921 1.00 95.06 109 ILE A N 1
ATOM 840 C CA . ILE A 1 109 ? -17.006 -28.848 43.966 1.00 95.06 109 ILE A CA 1
ATOM 841 C C . ILE A 1 109 ? -15.597 -28.247 44.067 1.00 95.06 109 ILE A C 1
ATOM 843 O O . ILE A 1 109 ? -14.771 -28.710 44.846 1.00 95.06 109 ILE A O 1
ATOM 847 N N . ASN A 1 110 ? -15.326 -27.203 43.279 1.00 95.94 110 ASN A N 1
ATOM 848 C CA . ASN A 1 110 ? -14.070 -26.457 43.294 1.00 95.94 110 ASN A CA 1
ATOM 849 C C . ASN A 1 110 ? -14.383 -24.950 43.314 1.00 95.94 110 ASN A C 1
ATOM 851 O O . ASN A 1 110 ? -14.626 -24.377 42.247 1.00 95.94 110 ASN A O 1
ATOM 855 N N . PRO A 1 111 ? -14.395 -24.304 44.495 1.00 95.81 111 PRO A N 1
ATOM 856 C CA . PRO A 1 111 ? -14.736 -22.887 44.626 1.00 95.81 111 PRO A CA 1
ATOM 857 C C . PRO A 1 111 ? -13.869 -21.947 43.776 1.00 95.81 111 PRO A C 1
ATOM 859 O O . PRO A 1 111 ? -14.390 -20.981 43.220 1.00 95.81 111 PRO A O 1
ATOM 862 N N . ASP A 1 112 ? -12.576 -22.234 43.614 1.00 97.00 112 ASP A N 1
ATOM 863 C CA . ASP A 1 112 ? -11.687 -21.404 42.790 1.00 97.00 112 ASP A CA 1
ATOM 864 C C . ASP A 1 112 ? -11.992 -21.567 41.298 1.00 97.00 112 ASP A C 1
ATOM 866 O O . ASP A 1 112 ? -12.042 -20.586 40.556 1.00 97.00 112 ASP A O 1
ATOM 870 N N . GLY A 1 113 ? -12.295 -22.792 40.860 1.00 96.81 113 GLY A N 1
ATOM 871 C CA . GLY A 1 113 ? -12.767 -23.053 39.499 1.00 96.81 113 GLY A CA 1
ATOM 872 C C . GLY A 1 113 ? -14.082 -22.330 39.188 1.00 96.81 113 GLY A C 1
ATOM 873 O O . GLY A 1 113 ? -14.215 -21.708 38.134 1.00 96.81 113 GLY A O 1
ATOM 874 N N . VAL A 1 114 ? -15.032 -22.345 40.129 1.00 96.25 114 VAL A N 1
ATOM 875 C CA . VAL A 1 114 ? -16.302 -21.606 40.025 1.00 96.25 114 VAL A CA 1
ATOM 876 C C . VAL A 1 114 ? -16.038 -20.101 39.924 1.00 96.25 114 VAL A C 1
ATOM 878 O O . VAL A 1 114 ? -16.567 -19.443 39.027 1.00 96.25 114 VAL A O 1
ATOM 881 N N . ARG A 1 115 ? -15.160 -19.555 40.774 1.00 97.69 115 ARG A N 1
ATOM 882 C CA . ARG A 1 115 ? -14.765 -18.140 40.733 1.00 97.69 115 ARG A CA 1
ATOM 883 C C . ARG A 1 115 ? -14.167 -17.746 39.382 1.00 97.69 115 ARG A C 1
ATOM 885 O O . ARG A 1 115 ? -14.555 -16.721 38.823 1.00 97.69 115 ARG A O 1
ATOM 892 N N . HIS A 1 116 ? -13.250 -18.549 38.842 1.00 97.12 116 HIS A N 1
ATOM 893 C CA . HIS A 1 116 ? -12.636 -18.293 37.537 1.00 97.12 116 HIS A CA 1
ATOM 894 C C . HIS A 1 116 ? -13.654 -18.349 36.391 1.00 97.12 116 HIS A C 1
ATOM 896 O O . HIS A 1 116 ? -13.601 -17.505 35.496 1.00 97.12 116 HIS A O 1
ATOM 902 N N . GLN A 1 117 ? -14.622 -19.269 36.441 1.00 96.94 117 GLN A N 1
ATOM 903 C CA . GLN A 1 117 ? -15.710 -19.313 35.460 1.00 96.94 117 GLN A CA 1
ATOM 904 C C . GLN A 1 117 ? -16.570 -18.050 35.498 1.00 96.94 117 GLN A C 1
ATOM 906 O O . GLN A 1 117 ? -16.902 -17.514 34.440 1.00 96.94 117 GLN A O 1
ATOM 911 N N . ILE A 1 118 ? -16.872 -17.529 36.691 1.00 97.62 118 ILE A N 1
ATOM 912 C CA . ILE A 1 118 ? -17.616 -16.273 36.838 1.00 97.62 118 ILE A CA 1
ATOM 913 C C . ILE A 1 118 ? -16.808 -15.103 36.258 1.00 97.62 118 ILE A C 1
ATOM 915 O O . ILE A 1 118 ? -17.367 -14.314 35.501 1.00 97.62 118 ILE A O 1
ATOM 919 N N . HIS A 1 119 ? -15.495 -15.019 36.515 1.00 97.69 119 HIS A N 1
ATOM 920 C CA . HIS A 1 119 ? -14.636 -14.015 35.866 1.00 97.69 119 HIS A CA 1
ATOM 921 C C . HIS A 1 119 ? -14.699 -14.108 34.334 1.00 97.69 119 HIS A C 1
ATOM 923 O O . HIS A 1 119 ? -14.941 -13.101 33.671 1.00 97.69 119 HIS A O 1
ATOM 929 N N . GLY A 1 120 ? -14.535 -15.308 33.768 1.00 97.25 120 GLY A N 1
ATOM 930 C CA . GLY A 1 120 ? -14.605 -15.519 32.320 1.00 97.25 120 GLY A CA 1
ATOM 931 C C . GLY A 1 120 ? -15.970 -15.153 31.731 1.00 97.25 120 GLY A C 1
ATOM 932 O O . GLY A 1 120 ? -16.038 -14.492 30.697 1.00 97.25 120 GLY A O 1
ATOM 933 N N . ASN A 1 121 ? -17.057 -15.507 32.424 1.00 97.25 121 ASN A N 1
ATOM 934 C CA . ASN A 1 121 ? -18.423 -15.133 32.053 1.00 97.25 121 ASN A CA 1
ATOM 935 C C . ASN A 1 121 ? -18.591 -13.611 32.043 1.00 97.25 121 ASN A C 1
ATOM 937 O O . ASN A 1 121 ? -19.163 -13.075 31.094 1.00 97.25 121 ASN A O 1
ATOM 941 N N . VAL A 1 122 ? -18.069 -12.911 33.055 1.00 97.75 122 VAL A N 1
ATOM 942 C CA . VAL A 1 122 ? -18.124 -11.447 33.123 1.00 97.75 122 VAL A CA 1
ATOM 943 C C . VAL A 1 122 ? -17.372 -10.811 31.957 1.00 97.75 122 VAL A C 1
ATOM 945 O O . VAL A 1 122 ? -17.940 -9.964 31.272 1.00 97.75 122 VAL A O 1
ATOM 948 N N . ILE A 1 123 ? -16.143 -11.252 31.678 1.00 97.75 123 ILE A N 1
ATOM 949 C CA . ILE A 1 123 ? -15.325 -10.734 30.570 1.00 97.75 123 ILE A CA 1
ATOM 950 C C . ILE A 1 123 ? -16.024 -10.966 29.223 1.00 97.75 123 ILE A C 1
ATOM 952 O O . ILE A 1 123 ? -16.262 -10.015 28.479 1.00 97.75 123 ILE A O 1
ATOM 956 N N . GLN A 1 124 ? -16.410 -12.212 28.929 1.00 96.88 124 GLN A N 1
ATOM 957 C CA . GLN A 1 124 ? -17.018 -12.581 27.649 1.00 96.88 124 GLN A CA 1
ATOM 958 C C . GLN A 1 124 ? -18.346 -11.858 27.415 1.00 96.88 124 GLN A C 1
ATOM 960 O O . GLN A 1 124 ? -18.610 -11.352 26.329 1.00 96.88 124 GLN A O 1
ATOM 965 N N . SER A 1 125 ? -19.209 -11.805 28.425 1.00 96.31 125 SER A N 1
ATOM 966 C CA . SER A 1 125 ? -20.528 -11.203 28.249 1.00 96.31 125 SER A CA 1
ATOM 967 C C . SER A 1 125 ? -20.508 -9.677 28.269 1.00 96.31 125 SER A C 1
ATOM 969 O O . SER A 1 125 ? -21.317 -9.064 27.578 1.00 96.31 125 SER A O 1
ATOM 971 N N . THR A 1 126 ? -19.542 -9.057 28.955 1.00 97.12 126 THR A N 1
ATOM 972 C CA . THR A 1 126 ? -19.279 -7.615 28.827 1.00 97.12 126 THR A CA 1
ATOM 973 C C . THR A 1 126 ? -18.800 -7.283 27.413 1.00 97.12 126 THR A C 1
ATOM 975 O O . THR A 1 126 ? -19.341 -6.380 26.783 1.00 97.12 126 THR A O 1
ATOM 978 N N . SER A 1 127 ? -17.862 -8.064 26.869 1.00 95.31 127 SER A N 1
ATOM 979 C CA . SER A 1 127 ? -17.392 -7.944 25.482 1.00 95.31 127 SER A CA 1
ATOM 980 C C . SER A 1 127 ? -18.543 -8.060 24.469 1.00 95.31 127 SER A C 1
ATOM 982 O O . SER A 1 127 ? -18.740 -7.170 23.639 1.00 95.31 127 SER A O 1
ATOM 984 N N . ARG A 1 128 ? -19.404 -9.077 24.609 1.00 95.25 128 ARG A N 1
ATOM 985 C CA . ARG A 1 128 ? -20.614 -9.238 23.780 1.00 95.25 128 ARG A CA 1
ATOM 986 C C . ARG A 1 128 ? -21.629 -8.117 23.925 1.00 95.25 128 ARG A C 1
ATOM 988 O O . ARG A 1 128 ? -22.239 -7.713 22.942 1.00 95.25 128 ARG A O 1
ATOM 995 N N . ALA A 1 129 ? -21.827 -7.617 25.139 1.00 95.69 129 ALA A N 1
ATOM 996 C CA . ALA A 1 129 ? -22.772 -6.538 25.375 1.00 95.69 129 ALA A CA 1
ATOM 997 C C . ALA A 1 129 ? -22.294 -5.207 24.787 1.00 95.69 129 ALA A C 1
ATOM 999 O O . ALA A 1 129 ? -23.139 -4.398 24.429 1.00 95.69 129 ALA A O 1
ATOM 1000 N N . LEU A 1 130 ? -20.983 -4.964 24.688 1.00 94.12 130 LEU A N 1
ATOM 1001 C CA . LEU A 1 130 ? -20.440 -3.670 24.262 1.00 94.12 130 LEU A CA 1
ATOM 1002 C C . LEU A 1 130 ? -19.986 -3.628 22.800 1.00 94.12 130 LEU A C 1
ATOM 1004 O O . LEU A 1 130 ? -20.110 -2.575 22.179 1.00 94.12 130 LEU A O 1
ATOM 1008 N N . MET A 1 131 ? -19.446 -4.723 22.246 1.00 90.12 131 MET A N 1
ATOM 1009 C CA . MET A 1 131 ? -18.751 -4.646 20.954 1.00 90.12 131 MET A CA 1
ATOM 1010 C C . MET A 1 131 ? -18.867 -5.856 20.024 1.00 90.12 131 MET A C 1
ATOM 1012 O O . MET A 1 131 ? -18.853 -5.639 18.816 1.00 90.12 131 MET A O 1
ATOM 1016 N N . GLU A 1 132 ? -18.965 -7.095 20.519 1.00 91.50 132 GLU A N 1
ATOM 1017 C CA . GLU A 1 132 ? -18.894 -8.264 19.625 1.00 91.50 132 GLU A CA 1
ATOM 1018 C C . GLU A 1 132 ? -20.105 -8.365 18.684 1.00 91.50 132 GLU A C 1
ATOM 1020 O O . GLU A 1 132 ? -21.240 -8.561 19.119 1.00 91.50 132 GLU A O 1
ATOM 1025 N N . GLU A 1 133 ? -19.848 -8.311 17.379 1.00 88.44 133 GLU A N 1
ATOM 1026 C CA . GLU A 1 133 ? -20.850 -8.483 16.330 1.00 88.44 133 GLU A CA 1
ATOM 1027 C C . GLU A 1 133 ? -20.217 -9.178 15.123 1.00 88.44 133 GLU A C 1
ATOM 1029 O O . GLU A 1 133 ? -19.165 -8.769 14.624 1.00 88.44 133 GLU A O 1
ATOM 1034 N N . VAL A 1 134 ? -20.859 -10.245 14.641 1.00 87.31 134 VAL A N 1
ATOM 1035 C CA . VAL A 1 134 ? -20.467 -10.893 13.386 1.00 87.31 134 VAL A CA 1
ATOM 1036 C C . VAL A 1 134 ? -21.062 -10.096 12.234 1.00 87.31 134 VAL A C 1
ATOM 1038 O O . VAL A 1 134 ? -22.280 -9.963 12.132 1.00 87.31 134 VAL A O 1
ATOM 1041 N N . SER A 1 135 ? -20.208 -9.607 11.339 1.00 82.25 135 SER A N 1
ATOM 1042 C CA . SER A 1 135 ? -20.653 -8.958 10.105 1.00 82.25 135 SER A CA 1
ATOM 1043 C C . SER A 1 135 ? -20.809 -9.978 8.978 1.00 82.25 135 SER A C 1
ATOM 1045 O O . SER A 1 135 ? -20.072 -10.966 8.892 1.00 82.25 135 SER A O 1
ATOM 1047 N N . PHE A 1 136 ? -21.763 -9.728 8.084 1.00 80.56 136 PHE A N 1
ATOM 1048 C CA . PHE A 1 136 ? -22.066 -10.589 6.944 1.00 80.56 136 PHE A CA 1
ATOM 1049 C C . PHE A 1 136 ? -21.969 -9.797 5.638 1.00 80.56 136 PHE A C 1
ATOM 1051 O O . PHE A 1 136 ? -22.481 -8.688 5.528 1.00 80.56 136 PHE A O 1
ATOM 1058 N N . ASP A 1 137 ? -21.333 -10.400 4.639 1.00 73.19 137 ASP A N 1
ATOM 1059 C CA . ASP A 1 137 ? -21.607 -10.115 3.231 1.00 73.19 137 ASP A CA 1
ATOM 1060 C C . ASP A 1 137 ? -22.809 -10.973 2.780 1.00 73.19 137 ASP A C 1
ATOM 1062 O O . ASP A 1 137 ? -23.265 -11.845 3.523 1.00 73.19 137 ASP A O 1
ATOM 1066 N N . ARG A 1 138 ? -23.326 -10.786 1.559 1.00 72.12 138 ARG A N 1
ATOM 1067 C CA . ARG A 1 138 ? -24.591 -11.393 1.095 1.00 72.12 138 ARG A CA 1
ATOM 1068 C C . ARG A 1 138 ? -24.703 -12.894 1.331 1.00 72.12 138 ARG A C 1
ATOM 1070 O O . ARG A 1 138 ? -25.804 -13.394 1.530 1.00 72.12 138 ARG A O 1
ATOM 1077 N N . THR A 1 139 ? -23.591 -13.616 1.239 1.00 77.25 139 THR A N 1
ATOM 1078 C CA . THR A 1 139 ? -23.576 -15.081 1.335 1.00 77.25 139 THR A CA 1
ATOM 1079 C C . THR A 1 139 ? -22.571 -15.620 2.345 1.00 77.25 139 THR A C 1
ATOM 1081 O O . THR A 1 139 ? -22.487 -16.833 2.506 1.00 77.25 139 THR A O 1
ATOM 1084 N N . THR A 1 140 ? -21.766 -14.773 2.996 1.00 79.44 140 THR A N 1
ATOM 1085 C CA . THR A 1 140 ? -20.680 -15.241 3.875 1.00 79.44 140 THR A CA 1
ATOM 1086 C C . THR A 1 140 ? -20.425 -14.298 5.036 1.00 79.44 140 THR A C 1
ATOM 1088 O O . THR A 1 140 ? -20.631 -13.097 4.909 1.00 79.44 140 THR A O 1
ATOM 1091 N N . VAL A 1 141 ? -19.861 -14.824 6.122 1.00 83.75 141 VAL A N 1
ATOM 1092 C CA . VAL A 1 141 ? -19.281 -14.008 7.196 1.00 83.75 141 VAL A CA 1
ATOM 1093 C C . VAL A 1 141 ? -18.154 -13.125 6.638 1.00 83.75 141 VAL A C 1
ATOM 1095 O O . VAL A 1 141 ? -17.266 -13.605 5.921 1.00 83.75 141 VAL A O 1
ATOM 1098 N N . ALA A 1 142 ? -18.217 -11.833 6.960 1.00 80.81 142 ALA A N 1
ATOM 1099 C CA . ALA A 1 142 ? -17.254 -10.805 6.574 1.00 80.81 142 ALA A CA 1
ATOM 1100 C C . ALA A 1 142 ? -16.113 -10.655 7.593 1.00 80.81 142 ALA A C 1
ATOM 1102 O O . ALA A 1 142 ? -14.970 -10.415 7.214 1.00 80.81 142 ALA A O 1
ATOM 1103 N N . SER A 1 143 ? -16.388 -10.840 8.882 1.00 79.19 143 SER A N 1
ATOM 1104 C CA . SER A 1 143 ? -15.381 -10.824 9.946 1.00 79.19 143 SER A CA 1
ATOM 1105 C C . SER A 1 143 ? -14.601 -12.144 9.983 1.00 79.19 143 SER A C 1
ATOM 1107 O O . SER A 1 143 ? -14.932 -13.056 10.739 1.00 79.19 143 SER A O 1
ATOM 1109 N N . ARG A 1 144 ? -13.598 -12.275 9.107 1.00 81.38 144 ARG A N 1
ATOM 1110 C CA . ARG A 1 144 ? -12.787 -13.500 8.940 1.00 81.38 144 ARG A CA 1
ATOM 1111 C C . ARG A 1 144 ? -11.474 -13.490 9.722 1.00 81.38 144 ARG A C 1
ATOM 1113 O O . ARG A 1 144 ? -10.727 -14.463 9.673 1.00 81.38 144 ARG A O 1
ATOM 1120 N N . GLU A 1 145 ? -11.192 -12.398 10.418 1.00 79.19 145 GLU A N 1
ATOM 1121 C CA . GLU A 1 145 ? -9.977 -12.190 11.198 1.00 79.19 145 GLU A CA 1
ATOM 1122 C C . GLU A 1 145 ? -10.277 -11.354 12.458 1.00 79.19 145 GLU A C 1
ATOM 1124 O O . GLU A 1 145 ? -11.358 -10.771 12.579 1.00 79.19 145 GLU A O 1
ATOM 1129 N N . TRP A 1 146 ? -9.356 -11.358 13.426 1.00 75.69 146 TRP A N 1
ATOM 1130 C CA . TRP A 1 146 ? -9.581 -10.828 14.779 1.00 75.69 146 TRP A CA 1
ATOM 1131 C C . TRP A 1 146 ? -9.660 -9.293 14.868 1.00 75.69 146 TRP A C 1
ATOM 1133 O O . TRP A 1 146 ? -10.212 -8.776 15.830 1.00 75.69 146 TRP A O 1
ATOM 1143 N N . GLY A 1 147 ? -9.134 -8.546 13.897 1.00 69.38 147 GLY A N 1
ATOM 1144 C CA . GLY A 1 147 ? -9.292 -7.092 13.789 1.00 69.38 147 GLY A CA 1
ATOM 1145 C C . GLY A 1 147 ? -10.700 -6.671 13.352 1.00 69.38 147 GLY A C 1
ATOM 1146 O O . GLY A 1 147 ? -11.221 -5.654 13.812 1.00 69.38 147 GLY A O 1
ATOM 1147 N N . ALA A 1 148 ? -11.342 -7.478 12.508 1.00 73.81 148 ALA A N 1
ATOM 1148 C CA . ALA A 1 148 ? -12.692 -7.281 12.000 1.00 73.81 148 ALA A CA 1
ATOM 1149 C C . ALA A 1 148 ? -13.786 -7.794 12.948 1.00 73.81 148 ALA A C 1
ATOM 1151 O O . ALA A 1 148 ? -14.941 -7.401 12.786 1.00 73.81 148 ALA A O 1
ATOM 1152 N N . TYR A 1 149 ? -13.451 -8.659 13.914 1.00 85.81 149 TYR A N 1
ATOM 1153 C CA . TYR A 1 149 ? -14.346 -9.083 14.996 1.00 85.81 149 TYR A CA 1
ATOM 1154 C C . TYR A 1 149 ? -13.854 -8.521 16.342 1.00 85.81 149 TYR A C 1
ATOM 1156 O O . TYR A 1 149 ? -12.917 -9.069 16.925 1.00 85.81 149 TYR A O 1
ATOM 1164 N N . PRO A 1 150 ? -14.445 -7.427 16.852 1.00 82.56 150 PRO A N 1
ATOM 1165 C CA . PRO A 1 150 ? -13.951 -6.770 18.058 1.00 82.56 150 PRO A CA 1
ATOM 1166 C C . PRO A 1 150 ? -14.151 -7.637 19.303 1.00 82.56 150 PRO A C 1
ATOM 1168 O O . PRO A 1 150 ? -15.246 -8.131 19.540 1.00 82.56 150 PRO A O 1
ATOM 1171 N N . ILE A 1 151 ? -13.111 -7.758 20.128 1.00 88.50 151 ILE A N 1
ATOM 1172 C CA . ILE A 1 151 ? -13.141 -8.418 21.442 1.00 88.50 151 ILE A CA 1
ATOM 1173 C C . ILE A 1 151 ? -12.524 -7.471 22.472 1.00 88.50 151 ILE A C 1
ATOM 1175 O O . ILE A 1 151 ? -11.571 -6.749 22.162 1.00 88.50 151 ILE A O 1
ATOM 1179 N N . ILE A 1 152 ? -13.057 -7.483 23.697 1.00 89.56 152 ILE A N 1
ATOM 1180 C CA . ILE A 1 152 ? -12.572 -6.644 24.797 1.00 89.56 152 ILE A CA 1
ATOM 1181 C C . ILE A 1 152 ? -11.079 -6.875 25.078 1.00 89.56 152 ILE A C 1
ATOM 1183 O O . ILE A 1 152 ? -10.595 -8.010 25.092 1.00 89.56 152 ILE A O 1
ATOM 1187 N N . LYS A 1 153 ? -10.338 -5.790 25.315 1.00 86.56 153 LYS A N 1
ATOM 1188 C CA . LYS A 1 153 ? -8.897 -5.824 25.602 1.00 86.56 153 LYS A CA 1
ATOM 1189 C C . LYS A 1 153 ? -8.650 -5.662 27.100 1.00 86.56 153 LYS A C 1
ATOM 1191 O O . LYS A 1 153 ? -9.500 -5.156 27.821 1.00 86.56 153 LYS A O 1
ATOM 1196 N N . PHE A 1 154 ? -7.459 -6.047 27.566 1.00 88.75 154 PHE A N 1
ATOM 1197 C CA . PHE A 1 154 ? -7.083 -5.963 28.986 1.00 88.75 154 PHE A CA 1
ATOM 1198 C C . PHE A 1 154 ? -7.361 -4.605 29.662 1.00 88.75 154 PHE A C 1
ATOM 1200 O O . PHE A 1 154 ? -7.875 -4.634 30.779 1.00 88.75 154 PHE A O 1
ATOM 1207 N N . PRO A 1 155 ? -7.075 -3.439 29.041 1.00 87.00 155 PRO A N 1
ATOM 1208 C CA . PRO A 1 155 ? -7.354 -2.140 29.662 1.00 87.00 155 PRO A CA 1
ATOM 1209 C C . PRO A 1 155 ? -8.845 -1.847 29.866 1.00 87.00 155 PRO A C 1
ATOM 1211 O O . PRO A 1 155 ? -9.189 -1.032 30.715 1.00 87.00 155 PRO A O 1
ATOM 1214 N N . ASP A 1 156 ? -9.710 -2.516 29.103 1.00 86.44 156 ASP A N 1
ATOM 1215 C CA . ASP A 1 156 ? -11.151 -2.267 29.071 1.00 86.44 156 ASP A CA 1
ATOM 1216 C C . ASP A 1 156 ? -11.933 -3.243 29.972 1.00 86.44 156 ASP A C 1
ATOM 1218 O O . ASP A 1 156 ? -13.158 -3.164 30.061 1.00 86.44 156 ASP A O 1
ATOM 1222 N N . ILE A 1 157 ? -11.249 -4.179 30.645 1.00 94.56 157 ILE A N 1
ATOM 1223 C CA . ILE A 1 157 ? -11.884 -5.148 31.548 1.00 94.56 157 ILE A CA 1
ATOM 1224 C C . ILE A 1 157 ? -12.362 -4.428 32.827 1.00 94.56 157 ILE A C 1
ATOM 1226 O O . ILE A 1 157 ? -11.555 -3.773 33.491 1.00 94.56 157 ILE A O 1
ATOM 1230 N N . PRO A 1 158 ? -13.641 -4.581 33.237 1.00 96.50 158 PRO A N 1
ATOM 1231 C CA . PRO A 1 158 ? -14.153 -3.973 34.465 1.00 96.50 158 PRO A CA 1
ATOM 1232 C C . PRO A 1 158 ? -13.468 -4.531 35.713 1.00 96.50 158 PRO A C 1
ATOM 1234 O O . PRO A 1 158 ? -12.989 -5.665 35.732 1.00 96.50 158 PRO A O 1
ATOM 1237 N N . LYS A 1 159 ? -13.552 -3.805 36.832 1.00 98.00 159 LYS A N 1
ATOM 1238 C CA . LYS A 1 159 ? -13.289 -4.414 38.141 1.00 98.00 159 LYS A CA 1
ATOM 1239 C C . LYS A 1 159 ? -14.358 -5.475 38.434 1.00 98.00 159 LYS A C 1
ATOM 1241 O O . LYS A 1 159 ? -15.530 -5.135 38.588 1.00 98.00 159 LYS A O 1
ATOM 1246 N N . ILE A 1 160 ? -13.958 -6.740 38.557 1.00 98.38 160 ILE A N 1
ATOM 1247 C CA . ILE A 1 160 ? -14.880 -7.860 38.800 1.00 98.38 160 ILE A CA 1
ATOM 1248 C C . ILE A 1 160 ? -14.873 -8.239 40.287 1.00 98.38 160 ILE A C 1
ATOM 1250 O O . ILE A 1 160 ? -13.828 -8.556 40.849 1.00 98.38 160 ILE A O 1
ATOM 1254 N N . ASP A 1 161 ? -16.041 -8.204 40.929 1.00 98.31 161 ASP A N 1
ATOM 1255 C CA . ASP A 1 161 ? -16.267 -8.609 42.322 1.00 98.31 161 ASP A CA 1
ATOM 1256 C C . ASP A 1 161 ? -17.218 -9.811 42.340 1.00 98.31 161 ASP A C 1
ATOM 1258 O O . ASP A 1 161 ? -18.407 -9.697 42.034 1.00 98.31 161 ASP A O 1
ATOM 1262 N N . VAL A 1 162 ? -16.672 -10.989 42.634 1.00 98.12 162 VAL A N 1
ATOM 1263 C CA . VAL A 1 162 ? -17.407 -12.257 42.579 1.00 98.12 162 VAL A CA 1
ATOM 1264 C C . VAL A 1 162 ? -17.979 -12.607 43.947 1.00 98.12 162 VAL A C 1
ATOM 1266 O O . VAL A 1 162 ? -17.230 -12.809 44.907 1.00 98.12 162 VAL A O 1
ATOM 1269 N N . LEU A 1 163 ? -19.301 -12.775 43.998 1.00 97.94 163 LEU A N 1
ATOM 1270 C CA . LEU A 1 163 ? -20.043 -13.256 45.157 1.00 97.94 163 LEU A CA 1
ATOM 1271 C C . LEU A 1 163 ? -20.588 -14.665 44.881 1.00 97.94 163 LEU A C 1
ATOM 1273 O O . LEU A 1 163 ? -21.441 -14.859 44.021 1.00 97.94 163 LEU A O 1
ATOM 1277 N N . MET A 1 164 ? -20.115 -15.659 45.628 1.00 97.38 164 MET A N 1
ATOM 1278 C CA . MET A 1 164 ? -20.599 -17.041 45.528 1.00 97.38 164 MET A CA 1
ATOM 1279 C C . MET A 1 164 ? -21.365 -17.396 46.798 1.00 97.38 164 MET A C 1
ATOM 1281 O O . MET A 1 164 ? -20.808 -17.290 47.891 1.00 97.38 164 MET A O 1
ATOM 1285 N N . LEU A 1 165 ? -22.621 -17.823 46.661 1.00 95.94 165 LEU A N 1
ATOM 1286 C CA . LEU A 1 165 ? -23.430 -18.261 47.800 1.00 95.94 165 LEU A CA 1
ATOM 1287 C C . LEU A 1 165 ? -23.055 -19.698 48.189 1.00 95.94 165 LEU A C 1
ATOM 1289 O O . LEU A 1 165 ? -23.155 -20.598 47.351 1.00 95.94 165 LEU A O 1
ATOM 1293 N N . PRO A 1 166 ? -22.633 -19.952 49.440 1.00 92.88 166 PRO A N 1
ATOM 1294 C CA . PRO A 1 166 ? -22.313 -21.299 49.891 1.00 92.88 166 PRO A CA 1
ATOM 1295 C C . PRO A 1 166 ? -23.599 -22.116 50.095 1.00 92.88 166 PRO A C 1
ATOM 1297 O O . PRO A 1 166 ? -24.417 -21.794 50.951 1.00 92.88 166 PRO A O 1
ATOM 1300 N N . ARG A 1 167 ? -23.766 -23.192 49.317 1.00 94.44 167 ARG A N 1
ATOM 1301 C CA . ARG A 1 167 ? -24.930 -24.100 49.361 1.00 94.44 167 ARG A CA 1
ATOM 1302 C C . ARG A 1 167 ? -24.493 -25.567 49.347 1.00 94.44 167 ARG A C 1
ATOM 1304 O O . ARG A 1 167 ? -24.875 -26.342 48.477 1.00 94.44 167 ARG A O 1
ATOM 1311 N N . GLN A 1 168 ? -23.602 -25.931 50.267 1.00 93.75 168 GLN A N 1
ATOM 1312 C CA . GLN A 1 168 ? -22.951 -27.253 50.295 1.00 93.75 168 GLN A CA 1
ATOM 1313 C C . GLN A 1 168 ? -23.924 -28.415 50.569 1.00 93.75 168 GLN A C 1
ATOM 1315 O O . GLN A 1 168 ? -23.619 -29.566 50.282 1.00 93.75 168 GLN A O 1
ATOM 1320 N N . ASP A 1 169 ? -25.097 -28.100 51.104 1.00 94.38 169 ASP A N 1
ATOM 1321 C CA . ASP A 1 169 ? -26.224 -28.989 51.380 1.00 94.38 169 ASP A CA 1
ATOM 1322 C C . ASP A 1 169 ? -27.163 -29.198 50.173 1.00 94.38 169 ASP A C 1
ATOM 1324 O O . ASP A 1 169 ? -28.087 -30.005 50.241 1.00 94.38 169 ASP A O 1
ATOM 1328 N N . HIS A 1 170 ? -26.936 -28.495 49.060 1.00 92.56 170 HIS A N 1
ATOM 1329 C CA . HIS A 1 170 ? -27.741 -28.593 47.841 1.00 92.56 170 HIS A CA 1
ATOM 1330 C C . HIS A 1 170 ? -27.001 -29.372 46.742 1.00 92.56 170 HIS A C 1
ATOM 1332 O O . HIS A 1 170 ? -25.775 -29.413 46.739 1.00 92.56 170 HIS A O 1
ATOM 1338 N N . PRO A 1 171 ? -27.697 -29.953 45.747 1.00 92.31 171 PRO A N 1
ATOM 1339 C CA . PRO A 1 171 ? -27.036 -30.572 44.597 1.00 92.31 171 PRO A CA 1
ATOM 1340 C C . PRO A 1 171 ? -26.119 -29.588 43.846 1.00 92.31 171 PRO A C 1
ATOM 1342 O O . PRO A 1 171 ? -26.427 -28.394 43.809 1.00 92.31 171 PRO A O 1
ATOM 1345 N N . PRO A 1 172 ? -25.020 -30.055 43.225 1.00 92.62 172 PRO A N 1
ATOM 1346 C CA . PRO A 1 172 ? -24.161 -29.205 42.407 1.00 92.62 172 PRO A CA 1
ATOM 1347 C C . PRO A 1 172 ? -24.870 -28.821 41.105 1.00 92.62 172 PRO A C 1
ATOM 1349 O O . PRO A 1 172 ? -25.506 -29.658 40.461 1.00 92.62 172 PRO A O 1
ATOM 1352 N N . LEU A 1 173 ? -24.746 -27.557 40.703 1.00 90.94 173 LEU A N 1
ATOM 1353 C CA . LEU A 1 173 ? -25.399 -27.000 39.519 1.00 90.94 173 LEU A CA 1
ATOM 1354 C C . LEU A 1 173 ? -24.376 -26.332 38.588 1.00 90.94 173 LEU A C 1
ATOM 1356 O O . LEU A 1 173 ? -23.272 -25.964 38.990 1.00 90.94 173 LEU A O 1
ATOM 1360 N N . GLY A 1 174 ? -24.729 -26.194 37.308 1.00 87.19 174 GLY A N 1
ATOM 1361 C CA . GLY A 1 174 ? -23.820 -25.671 36.287 1.00 87.19 174 GLY A CA 1
ATOM 1362 C C . GLY A 1 174 ? -23.536 -24.175 36.446 1.00 87.19 174 GLY A C 1
ATOM 1363 O O . GLY A 1 174 ? -24.466 -23.380 36.525 1.00 87.19 174 GLY A O 1
ATOM 1364 N N . VAL A 1 175 ? -22.253 -23.795 36.415 1.00 90.31 175 VAL A N 1
ATOM 1365 C CA . VAL A 1 175 ? -21.789 -22.388 36.432 1.00 90.31 175 VAL A CA 1
ATOM 1366 C C . VAL A 1 175 ? -21.125 -21.950 35.120 1.00 90.31 175 VAL A C 1
ATOM 1368 O O . VAL A 1 175 ? -20.631 -20.834 34.999 1.00 90.31 175 VAL A O 1
ATOM 1371 N N . GLY A 1 176 ? -21.086 -22.835 34.118 1.00 88.19 176 GLY A N 1
ATOM 1372 C CA . GLY A 1 176 ? -20.405 -22.575 32.848 1.00 88.19 176 GLY A CA 1
ATOM 1373 C C . GLY A 1 176 ? -20.937 -21.348 32.106 1.00 88.19 176 GLY A C 1
ATOM 1374 O O . GLY A 1 176 ? -20.151 -20.572 31.570 1.00 88.19 176 GLY A O 1
ATOM 1375 N N . GLU A 1 177 ? -22.258 -21.172 32.122 1.00 91.50 177 GLU A N 1
ATOM 1376 C CA . GLU A 1 177 ? -22.972 -20.145 31.352 1.00 91.50 177 GLU A CA 1
ATOM 1377 C C . GLU A 1 177 ? -23.859 -19.252 32.230 1.00 91.50 177 GLU A C 1
ATOM 1379 O O . GLU A 1 177 ? -24.133 -18.106 31.875 1.00 91.50 177 GLU A O 1
ATOM 1384 N N . SER A 1 178 ? -24.325 -19.751 33.379 1.00 93.19 178 SER A N 1
ATOM 1385 C CA . SER A 1 178 ? -25.364 -19.097 34.186 1.00 93.19 178 SER A CA 1
ATOM 1386 C C . SER A 1 178 ? -24.975 -17.706 34.675 1.00 93.19 178 SER A C 1
ATOM 1388 O O . SER A 1 178 ? -25.832 -16.826 34.758 1.00 93.19 178 SER A O 1
ATOM 1390 N N . ALA A 1 179 ? -23.689 -17.499 34.968 1.00 94.50 179 ALA A N 1
ATOM 1391 C CA . ALA A 1 179 ? -23.183 -16.224 35.451 1.00 94.50 179 ALA A CA 1
ATOM 1392 C C . ALA A 1 179 ? -23.234 -15.141 34.367 1.00 94.50 179 ALA A C 1
ATOM 1394 O O . ALA A 1 179 ? -23.283 -13.965 34.696 1.00 94.50 179 ALA A O 1
ATOM 1395 N N . SER A 1 180 ? -23.252 -15.507 33.083 1.00 95.12 180 SER A N 1
ATOM 1396 C CA . SER A 1 180 ? -23.314 -14.547 31.976 1.00 95.12 180 SER A CA 1
ATOM 1397 C C . SER A 1 180 ? -24.720 -14.010 31.696 1.00 95.12 180 SER A C 1
ATOM 1399 O O . SER A 1 180 ? -24.860 -12.957 31.081 1.00 95.12 180 SER A O 1
ATOM 1401 N N . VAL A 1 181 ? -25.778 -14.696 32.133 1.00 93.75 181 VAL A N 1
ATOM 1402 C CA . VAL A 1 181 ? -27.162 -14.409 31.707 1.00 93.75 181 VAL A CA 1
ATOM 1403 C C . VAL A 1 181 ? -27.654 -13.006 32.102 1.00 93.75 181 VAL A C 1
ATOM 1405 O O . VAL A 1 181 ? -28.298 -12.357 31.276 1.00 93.75 181 VAL A O 1
ATOM 1408 N N . PRO A 1 182 ? -27.362 -12.477 33.310 1.00 95.44 182 PRO A N 1
ATOM 1409 C CA . PRO A 1 182 ? -27.826 -11.143 33.695 1.00 95.44 182 PRO A CA 1
ATOM 1410 C C . PRO A 1 182 ? -27.083 -9.996 32.988 1.00 95.44 182 PRO A C 1
ATOM 1412 O O . PRO A 1 182 ? -27.560 -8.862 33.022 1.00 95.44 182 PRO A O 1
ATOM 1415 N N . SER A 1 183 ? -25.939 -10.272 32.353 1.00 95.56 183 SER A N 1
ATOM 1416 C CA . SER A 1 183 ? -24.970 -9.284 31.850 1.00 95.56 183 SER A CA 1
ATOM 1417 C C . SER A 1 183 ? -25.572 -8.141 31.030 1.00 95.56 183 SER A C 1
ATOM 1419 O O . SER A 1 183 ? -25.599 -6.997 31.485 1.00 95.56 183 SER A O 1
ATOM 1421 N N . ALA A 1 184 ? -26.098 -8.438 29.839 1.00 95.25 184 ALA A N 1
ATOM 1422 C CA . ALA A 1 184 ? -26.609 -7.447 28.902 1.00 95.25 184 ALA A CA 1
ATOM 1423 C C . ALA A 1 184 ? -27.757 -6.638 29.517 1.00 95.25 184 ALA A C 1
ATOM 1425 O O . ALA A 1 184 ? -27.855 -5.433 29.305 1.00 95.25 184 ALA A O 1
ATOM 1426 N N . ALA A 1 185 ? -28.597 -7.278 30.335 1.00 96.12 185 ALA A N 1
ATOM 1427 C CA . ALA A 1 185 ? -29.681 -6.609 31.035 1.00 96.12 185 ALA A CA 1
ATOM 1428 C C . ALA A 1 185 ? -29.179 -5.675 32.147 1.00 96.12 185 ALA A C 1
ATOM 1430 O O . ALA A 1 185 ? -29.752 -4.599 32.309 1.00 96.12 185 ALA A O 1
ATOM 1431 N N . ALA A 1 186 ? -28.151 -6.058 32.910 1.00 97.69 186 ALA A N 1
ATOM 1432 C CA . ALA A 1 186 ? -27.552 -5.206 33.936 1.00 97.69 186 ALA A CA 1
ATOM 1433 C C . ALA A 1 186 ? -26.864 -3.995 33.295 1.00 97.69 186 ALA A C 1
ATOM 1435 O O . ALA A 1 186 ? -27.138 -2.867 33.697 1.00 97.69 186 ALA A O 1
ATOM 1436 N N . ILE A 1 187 ? -26.071 -4.214 32.241 1.00 97.88 187 ILE A N 1
ATOM 1437 C CA . ILE A 1 187 ? -25.382 -3.153 31.492 1.00 97.88 187 ILE A CA 1
ATOM 1438 C C . ILE A 1 187 ? -26.398 -2.200 30.843 1.00 97.88 187 ILE A C 1
ATOM 1440 O O . ILE A 1 187 ? -26.303 -0.991 31.028 1.00 97.88 187 ILE A O 1
ATOM 1444 N N . ALA A 1 188 ? -27.437 -2.714 30.176 1.00 96.81 188 ALA A N 1
ATOM 1445 C CA . ALA A 1 188 ? -28.491 -1.881 29.587 1.00 96.81 188 ALA A CA 1
ATOM 1446 C C . ALA A 1 188 ? -29.254 -1.051 30.631 1.00 96.81 188 ALA A C 1
ATOM 1448 O O . ALA A 1 188 ? -29.628 0.091 30.368 1.00 96.81 188 ALA A O 1
ATOM 1449 N N . ASN A 1 189 ? -29.511 -1.621 31.816 1.00 96.75 189 ASN A N 1
ATOM 1450 C CA . ASN A 1 189 ? -30.151 -0.886 32.910 1.00 96.75 189 ASN A CA 1
ATOM 1451 C C . ASN A 1 189 ? -29.210 0.191 33.468 1.00 96.75 189 ASN A C 1
ATOM 1453 O O . ASN A 1 189 ? -29.680 1.267 33.806 1.00 96.75 189 ASN A O 1
ATOM 1457 N N . ALA A 1 190 ? -27.898 -0.057 33.503 1.00 96.75 190 ALA A N 1
ATOM 1458 C CA . ALA A 1 190 ? -26.906 0.922 33.940 1.00 96.75 190 ALA A CA 1
ATOM 1459 C C . ALA A 1 190 ? -26.767 2.086 32.948 1.00 96.75 190 ALA A C 1
ATOM 1461 O O . ALA A 1 190 ? -26.695 3.237 33.362 1.00 96.75 190 ALA A O 1
ATOM 1462 N N . ILE A 1 191 ? -26.795 1.805 31.640 1.00 96.25 191 ILE A N 1
ATOM 1463 C CA . ILE A 1 191 ? -26.797 2.842 30.596 1.00 96.25 191 ILE A CA 1
ATOM 1464 C C . ILE A 1 191 ? -28.089 3.663 30.663 1.00 96.25 191 ILE A C 1
ATOM 1466 O O . ILE A 1 191 ? -28.044 4.887 30.557 1.00 96.25 191 ILE A O 1
ATOM 1470 N N . PHE A 1 192 ? -29.238 3.011 30.867 1.00 94.56 192 PHE A N 1
ATOM 1471 C CA . PHE A 1 192 ? -30.515 3.705 31.049 1.00 94.56 192 PHE A CA 1
ATOM 1472 C C . PHE A 1 192 ? -30.493 4.611 32.284 1.00 94.56 192 PHE A C 1
ATOM 1474 O O . PHE A 1 192 ? -30.874 5.770 32.190 1.00 94.56 192 PHE A O 1
ATOM 1481 N N . ASP A 1 193 ? -29.968 4.121 33.405 1.00 94.19 193 ASP A N 1
ATOM 1482 C CA . ASP A 1 193 ? -29.771 4.913 34.621 1.00 94.19 193 ASP A CA 1
ATOM 1483 C C . ASP A 1 193 ? -28.860 6.128 34.364 1.00 94.19 193 ASP A C 1
ATOM 1485 O O . ASP A 1 193 ? -29.196 7.239 34.763 1.00 94.19 193 ASP A O 1
ATOM 1489 N N . ALA A 1 194 ? -27.770 5.943 33.609 1.00 94.38 194 ALA A N 1
ATOM 1490 C CA . ALA A 1 194 ? -26.809 6.997 33.280 1.00 94.38 194 ALA A CA 1
ATOM 1491 C C . ALA A 1 194 ? -27.349 8.064 32.311 1.00 94.38 194 ALA A C 1
ATOM 1493 O O . ALA A 1 194 ? -26.911 9.210 32.344 1.00 94.38 194 ALA A O 1
ATOM 1494 N N . THR A 1 195 ? -28.239 7.692 31.388 1.00 93.31 195 THR A N 1
ATOM 1495 C CA . THR A 1 195 ? -28.573 8.537 30.223 1.00 93.31 195 THR A CA 1
ATOM 1496 C C . THR A 1 195 ? -30.047 8.908 30.113 1.00 93.31 195 THR A C 1
ATOM 1498 O O . THR A 1 195 ? -30.385 9.801 29.342 1.00 93.31 195 THR A O 1
ATOM 1501 N N . GLY A 1 196 ? -30.932 8.197 30.814 1.00 90.50 196 GLY A N 1
ATOM 1502 C CA . GLY A 1 196 ? -32.381 8.251 30.612 1.00 90.50 196 GLY A CA 1
ATOM 1503 C C . GLY A 1 196 ? -32.856 7.612 29.297 1.00 90.50 196 GLY A C 1
ATOM 1504 O O . GLY A 1 196 ? -34.058 7.543 29.049 1.00 90.50 196 GLY A O 1
ATOM 1505 N N . VAL A 1 197 ? -31.947 7.117 28.446 1.00 91.94 197 VAL A N 1
ATOM 1506 C CA . VAL A 1 197 ? -32.268 6.545 27.130 1.00 91.94 197 VAL A CA 1
ATOM 1507 C C . VAL A 1 197 ? -32.210 5.025 27.179 1.00 91.94 197 VAL A C 1
ATOM 1509 O O . VAL A 1 197 ? -31.273 4.420 27.704 1.00 91.94 197 VAL A O 1
ATOM 1512 N N . ARG A 1 198 ? -33.240 4.378 26.625 1.00 91.25 198 ARG A N 1
ATOM 1513 C CA . ARG A 1 198 ? -33.377 2.925 26.682 1.00 91.25 198 ARG A CA 1
ATOM 1514 C C . ARG A 1 198 ? -32.842 2.233 25.436 1.00 91.25 198 ARG A C 1
ATOM 1516 O O . ARG A 1 198 ? -33.460 2.282 24.377 1.00 91.25 198 ARG A O 1
ATOM 1523 N N . PHE A 1 199 ? -31.767 1.473 25.612 1.00 91.81 199 PHE A N 1
ATOM 1524 C CA . PHE A 1 199 ? -31.189 0.624 24.573 1.00 91.81 199 PHE A CA 1
ATOM 1525 C C . PHE A 1 199 ? -31.680 -0.820 24.712 1.00 91.81 199 PHE A C 1
ATOM 1527 O O . PHE A 1 199 ? -31.639 -1.400 25.800 1.00 91.81 199 PHE A O 1
ATOM 1534 N N . ARG A 1 200 ? -32.182 -1.394 23.612 1.00 90.38 200 ARG A N 1
ATOM 1535 C CA . ARG A 1 200 ? -32.783 -2.745 23.580 1.00 90.38 200 ARG A CA 1
ATOM 1536 C C . ARG A 1 200 ? -32.027 -3.738 22.698 1.00 90.38 200 ARG A C 1
ATOM 1538 O O . ARG A 1 200 ? -32.340 -4.922 22.731 1.00 90.38 200 ARG A O 1
ATOM 1545 N N . GLU A 1 201 ? -31.035 -3.265 21.954 1.00 90.12 201 GLU A N 1
ATOM 1546 C CA . GLU A 1 201 ? -30.310 -4.048 20.958 1.00 90.12 201 GLU A CA 1
ATOM 1547 C C . GLU A 1 201 ? -28.798 -3.976 21.228 1.00 90.12 201 GLU A C 1
ATOM 1549 O O . GLU A 1 201 ? -28.166 -2.969 20.896 1.00 90.12 201 GLU A O 1
ATOM 1554 N N . PRO A 1 202 ? -28.204 -4.999 21.871 1.00 91.50 202 PRO A N 1
ATOM 1555 C CA . PRO A 1 202 ? -26.753 -5.127 21.938 1.00 91.50 202 PRO A CA 1
ATOM 1556 C C . PRO A 1 202 ? -26.163 -5.504 20.556 1.00 91.50 202 PRO A C 1
ATOM 1558 O O . PRO A 1 202 ? -26.888 -6.025 19.704 1.00 91.50 202 PRO A O 1
ATOM 1561 N N . PRO A 1 203 ? -24.858 -5.281 20.321 1.00 94.50 203 PRO A N 1
ATOM 1562 C CA . PRO A 1 203 ? -23.928 -4.598 21.220 1.00 94.50 203 PRO A CA 1
ATOM 1563 C C . PRO A 1 203 ? -24.212 -3.092 21.369 1.00 94.50 203 PRO A C 1
ATOM 1565 O O . PRO A 1 203 ? -24.719 -2.442 20.458 1.00 94.50 203 PRO A O 1
ATOM 1568 N N . PHE A 1 204 ? -23.881 -2.532 22.532 1.00 94.31 204 PHE A N 1
ATOM 1569 C CA . PHE A 1 204 ? -24.005 -1.115 22.886 1.00 94.31 204 PHE A CA 1
ATOM 1570 C C . PHE A 1 204 ? -22.799 -0.313 22.375 1.00 94.31 204 PHE A C 1
ATOM 1572 O O . PHE A 1 204 ? -22.047 0.269 23.155 1.00 94.31 204 PHE A O 1
ATOM 1579 N N . THR A 1 205 ? -22.602 -0.320 21.055 1.00 91.25 205 THR A N 1
ATOM 1580 C CA . THR A 1 205 ? -21.488 0.375 20.396 1.00 91.25 205 THR A CA 1
ATOM 1581 C C . THR A 1 205 ? -21.633 1.895 20.481 1.00 91.25 205 THR A C 1
ATOM 1583 O O . THR A 1 205 ? -22.749 2.414 20.558 1.00 91.25 205 THR A O 1
ATOM 1586 N N . SER A 1 206 ? -20.511 2.616 20.400 1.00 88.44 206 SER A N 1
ATOM 1587 C CA . SER A 1 206 ? -20.464 4.087 20.420 1.00 88.44 206 SER A CA 1
ATOM 1588 C C . SER A 1 206 ? -21.451 4.731 19.440 1.00 88.44 206 SER A C 1
ATOM 1590 O O . SER A 1 206 ? -22.236 5.598 19.824 1.00 88.44 206 SER A O 1
ATOM 1592 N N . ASP A 1 207 ? -21.490 4.238 18.200 1.00 85.06 207 ASP A N 1
ATOM 1593 C CA . ASP A 1 207 ? -22.392 4.727 17.154 1.00 85.06 207 ASP A CA 1
ATOM 1594 C C . ASP A 1 207 ? -23.872 4.538 17.519 1.00 85.06 207 ASP A C 1
ATOM 1596 O O . ASP A 1 207 ? -24.684 5.450 17.338 1.00 85.06 207 ASP A O 1
ATOM 1600 N N . ARG A 1 208 ? -24.238 3.374 18.077 1.00 89.81 208 ARG A N 1
ATOM 1601 C CA . ARG A 1 208 ? -25.619 3.090 18.505 1.00 89.81 208 ARG A CA 1
ATOM 1602 C C . ARG A 1 208 ? -26.014 3.949 19.702 1.00 89.81 208 ARG A C 1
ATOM 1604 O O . ARG A 1 208 ? -27.141 4.442 19.746 1.00 89.81 208 ARG A O 1
ATOM 1611 N N . ILE A 1 209 ? -25.092 4.165 20.640 1.00 91.75 209 ILE A N 1
ATOM 1612 C CA . ILE A 1 209 ? -25.305 5.046 21.791 1.00 91.75 209 ILE A CA 1
ATOM 1613 C C . ILE A 1 209 ? -25.517 6.487 21.329 1.00 91.75 209 ILE A C 1
ATOM 1615 O O . ILE A 1 209 ? -26.518 7.096 21.703 1.00 91.75 209 ILE A O 1
ATOM 1619 N N . LEU A 1 210 ? -24.651 7.014 20.459 1.00 90.19 210 LEU A N 1
ATOM 1620 C CA . LEU A 1 210 ? -24.811 8.354 19.888 1.00 90.19 210 LEU A CA 1
ATOM 1621 C C . LEU A 1 210 ? -26.131 8.513 19.133 1.00 90.19 210 LEU A C 1
ATOM 1623 O O . LEU A 1 210 ? -26.808 9.526 19.309 1.00 90.19 210 LEU A O 1
ATOM 1627 N N . ALA A 1 211 ? -26.508 7.534 18.307 1.00 87.69 211 ALA A N 1
ATOM 1628 C CA . ALA A 1 211 ? -27.778 7.555 17.586 1.00 87.69 211 ALA A CA 1
ATOM 1629 C C . ALA A 1 211 ? -28.966 7.640 18.560 1.00 87.69 211 ALA A C 1
ATOM 1631 O O . ALA A 1 211 ? -29.811 8.528 18.424 1.00 87.69 211 ALA A O 1
ATOM 1632 N N . GLY A 1 212 ? -28.980 6.795 19.597 1.00 90.44 212 GLY A N 1
ATOM 1633 C CA . GLY A 1 212 ? -30.030 6.803 20.617 1.00 90.44 212 GLY A CA 1
ATOM 1634 C C . GLY A 1 212 ? -30.085 8.104 21.422 1.00 90.44 212 GLY A C 1
ATOM 1635 O O . GLY A 1 212 ? -31.168 8.655 21.608 1.00 90.44 212 GLY A O 1
ATOM 1636 N N . LEU A 1 213 ? -28.936 8.649 21.838 1.00 90.25 213 LEU A N 1
ATOM 1637 C CA . LEU A 1 213 ? -28.855 9.937 22.546 1.00 90.25 213 LEU A CA 1
ATOM 1638 C C . LEU A 1 213 ? -29.363 11.112 21.695 1.00 90.25 213 LEU A C 1
ATOM 1640 O O . LEU A 1 213 ? -29.882 12.087 22.233 1.00 90.25 213 LEU A O 1
ATOM 1644 N N . ARG A 1 214 ? -29.244 11.019 20.366 1.00 91.00 214 ARG A N 1
ATOM 1645 C CA . ARG A 1 214 ? -29.764 12.007 19.405 1.00 91.00 214 ARG A CA 1
ATOM 1646 C C . ARG A 1 214 ? -31.236 11.783 19.040 1.00 91.00 214 ARG A C 1
ATOM 1648 O O . ARG A 1 214 ? -31.756 12.501 18.189 1.00 91.00 214 ARG A O 1
ATOM 1655 N N . GLY A 1 215 ? -31.902 10.791 19.635 1.00 85.12 215 GLY A N 1
ATOM 1656 C CA . GLY A 1 215 ? -33.288 10.433 19.317 1.00 85.12 215 GLY A CA 1
ATOM 1657 C C . GLY A 1 215 ? -33.465 9.803 17.932 1.00 85.12 215 GLY A C 1
ATOM 1658 O O . GLY A 1 215 ? -34.574 9.784 17.400 1.00 85.12 215 GLY A O 1
ATOM 1659 N N . GLN A 1 216 ? -32.387 9.305 17.323 1.00 79.62 216 GLN A N 1
ATOM 1660 C CA . GLN A 1 216 ? -32.451 8.584 16.057 1.00 79.62 216 GLN A CA 1
ATOM 1661 C C . GLN A 1 216 ? -32.898 7.146 16.342 1.00 79.62 216 GLN A C 1
ATOM 1663 O O . GLN A 1 216 ? -32.396 6.499 17.262 1.00 79.62 216 GLN A O 1
ATOM 1668 N N . GLY A 1 217 ? -33.874 6.648 15.578 1.00 61.50 217 GLY A N 1
ATOM 1669 C CA . GLY A 1 217 ? -34.288 5.247 15.670 1.00 61.50 217 GLY A CA 1
ATOM 1670 C C . GLY A 1 217 ? -33.133 4.295 15.325 1.00 61.50 217 GLY A C 1
ATOM 1671 O O . GLY A 1 217 ? -32.162 4.730 14.700 1.00 61.50 217 GLY A O 1
ATOM 1672 N N . PRO A 1 218 ? -33.221 3.005 15.705 1.00 59.16 218 PRO A N 1
ATOM 1673 C CA . PRO A 1 218 ? -32.228 2.016 15.300 1.00 59.16 218 PRO A CA 1
ATOM 1674 C C . PRO A 1 218 ? -32.042 2.080 13.781 1.00 59.16 218 PRO A C 1
ATOM 1676 O O . PRO A 1 218 ? -33.025 2.134 13.033 1.00 59.16 218 PRO A O 1
ATOM 1679 N N . ALA A 1 219 ? -30.783 2.143 13.338 1.00 56.62 219 ALA A N 1
ATOM 1680 C CA . ALA A 1 219 ? -30.460 2.184 11.920 1.00 56.62 219 ALA A CA 1
ATOM 1681 C C . ALA A 1 219 ? -31.129 0.983 11.245 1.00 56.62 219 ALA A C 1
ATOM 1683 O O . ALA A 1 219 ? -30.898 -0.158 11.645 1.00 56.62 219 ALA A O 1
ATOM 1684 N N . GLN A 1 220 ? -31.995 1.229 10.255 1.00 50.56 220 GLN A N 1
ATOM 1685 C CA . GLN A 1 220 ? -32.570 0.117 9.508 1.00 50.56 220 GLN A CA 1
ATOM 1686 C C . GLN A 1 220 ? -31.425 -0.679 8.877 1.00 50.56 220 GLN A C 1
ATOM 1688 O O . GLN A 1 220 ? -30.500 -0.054 8.345 1.00 50.56 220 GLN A O 1
ATOM 1693 N N . PRO A 1 221 ? -31.478 -2.023 8.904 1.00 52.25 221 PRO A N 1
ATOM 1694 C CA . PRO A 1 221 ? -30.544 -2.836 8.150 1.00 52.25 221 PRO A CA 1
ATOM 1695 C C . PRO A 1 221 ? -30.555 -2.340 6.708 1.00 52.25 221 PRO A C 1
ATOM 1697 O O . PRO A 1 221 ? -31.564 -2.456 6.008 1.00 52.25 221 PRO A O 1
ATOM 1700 N N . SER A 1 222 ? -29.455 -1.722 6.280 1.00 51.88 222 SER A N 1
ATOM 1701 C CA . SER A 1 222 ? -29.293 -1.361 4.882 1.00 51.88 222 SER A CA 1
ATOM 1702 C C . SER A 1 222 ? -29.293 -2.673 4.121 1.00 51.88 222 SER A C 1
ATOM 1704 O O . SER A 1 222 ? -28.425 -3.521 4.347 1.00 51.88 222 SER A O 1
ATOM 1706 N N . ALA A 1 223 ? -30.298 -2.876 3.268 1.00 52.22 223 ALA A N 1
ATOM 1707 C CA . ALA A 1 223 ? -30.261 -3.985 2.340 1.00 52.22 223 ALA A CA 1
ATOM 1708 C C . ALA A 1 223 ? -28.929 -3.875 1.600 1.00 52.22 223 ALA A C 1
ATOM 1710 O O . ALA A 1 223 ? -28.645 -2.842 0.984 1.00 52.22 223 ALA A O 1
ATOM 1711 N N . LEU A 1 224 ? -28.096 -4.919 1.695 1.00 51.66 224 LEU A N 1
ATOM 1712 C CA . LEU A 1 224 ? -26.918 -5.007 0.844 1.00 51.66 224 LEU A CA 1
ATOM 1713 C C . LEU A 1 224 ? -27.417 -4.713 -0.573 1.00 51.66 224 LEU A C 1
ATOM 1715 O O . LEU A 1 224 ? -28.438 -5.305 -0.948 1.00 51.66 224 LEU A O 1
ATOM 1719 N N . PRO A 1 225 ? -26.773 -3.791 -1.324 1.00 54.69 225 PRO A N 1
ATOM 1720 C CA . PRO A 1 225 ? -27.234 -3.420 -2.656 1.00 54.69 225 PRO A CA 1
ATOM 1721 C C . PRO A 1 225 ? -27.570 -4.699 -3.408 1.00 54.69 225 PRO A C 1
ATOM 1723 O O . PRO A 1 225 ? -26.901 -5.702 -3.159 1.00 54.69 225 PRO A O 1
ATOM 1726 N N . GLU A 1 226 ? -28.569 -4.735 -4.289 1.00 48.19 226 GLU A N 1
ATOM 1727 C CA . GLU A 1 226 ? -28.775 -5.954 -5.072 1.00 48.19 226 GLU A CA 1
ATOM 1728 C C . GLU A 1 226 ? -27.452 -6.355 -5.730 1.00 48.19 226 GLU A C 1
ATOM 1730 O O . GLU A 1 226 ? -26.616 -5.484 -6.039 1.00 48.19 226 GLU A O 1
ATOM 1735 N N . PRO A 1 227 ? -27.191 -7.659 -5.945 1.00 40.56 227 PRO A N 1
ATOM 1736 C CA . PRO A 1 227 ? -26.204 -8.008 -6.935 1.00 40.56 227 PRO A CA 1
ATOM 1737 C C . PRO A 1 227 ? -26.565 -7.161 -8.139 1.00 40.56 227 PRO A C 1
ATOM 1739 O O . PRO A 1 227 ? -27.647 -7.312 -8.700 1.00 40.56 227 PRO A O 1
ATOM 1742 N N . ARG A 1 228 ? -25.635 -6.311 -8.585 1.00 42.53 228 ARG A N 1
ATOM 1743 C CA . ARG A 1 228 ? -25.506 -6.203 -10.021 1.00 42.53 228 ARG A CA 1
ATOM 1744 C C . ARG A 1 228 ? -25.189 -7.632 -10.419 1.00 42.53 228 ARG A C 1
ATOM 1746 O O . ARG A 1 228 ? -24.029 -8.032 -10.485 1.00 42.53 228 ARG A O 1
ATOM 1753 N N . LEU A 1 229 ? -26.245 -8.418 -10.659 1.00 38.41 229 LEU A N 1
ATOM 1754 C CA . LEU A 1 229 ? -26.260 -9.306 -11.783 1.00 38.41 229 LEU A CA 1
ATOM 1755 C C . LEU A 1 229 ? -25.571 -8.445 -12.818 1.00 38.41 229 LEU A C 1
ATOM 1757 O O . LEU A 1 229 ? -26.066 -7.378 -13.198 1.00 38.41 229 LEU A O 1
ATOM 1761 N N . LYS A 1 230 ? -24.364 -8.852 -13.198 1.00 43.34 230 LYS A N 1
ATOM 1762 C CA . LYS A 1 230 ? -24.001 -8.629 -14.570 1.00 43.34 230 LYS A CA 1
ATOM 1763 C C . LYS A 1 230 ? -25.175 -9.271 -15.308 1.00 43.34 230 LYS A C 1
ATOM 1765 O O . LYS A 1 230 ? -25.135 -10.443 -15.656 1.00 43.34 230 LYS A O 1
ATOM 1770 N N . GLN A 1 231 ? -26.212 -8.477 -15.585 1.00 35.22 231 GLN A N 1
ATOM 1771 C CA . GLN A 1 231 ? -26.583 -8.300 -16.954 1.00 35.22 231 GLN A CA 1
ATOM 1772 C C . GLN A 1 231 ? -25.224 -8.130 -17.632 1.00 35.22 231 GLN A C 1
ATOM 1774 O O . GLN A 1 231 ? -24.636 -7.057 -17.713 1.00 35.22 231 GLN A O 1
ATOM 1779 N N . GLN A 1 232 ? -24.695 -9.262 -18.093 1.00 38.53 232 GLN A N 1
ATOM 1780 C CA . GLN A 1 232 ? -24.447 -9.372 -19.500 1.00 38.53 232 GLN A CA 1
ATOM 1781 C C . GLN A 1 232 ? -25.680 -8.752 -20.168 1.00 38.53 232 GLN A C 1
ATOM 1783 O O . GLN A 1 232 ? -26.573 -9.437 -20.654 1.00 38.53 232 GLN A O 1
ATOM 1788 N N . GLU A 1 233 ? -25.727 -7.417 -20.200 1.00 35.69 233 GLU A N 1
ATOM 1789 C CA . GLU A 1 233 ? -26.043 -6.745 -21.421 1.00 35.69 233 GLU A CA 1
ATOM 1790 C C . GLU A 1 233 ? -25.037 -7.360 -22.380 1.00 35.69 233 GLU A C 1
ATOM 1792 O O . GLU A 1 233 ? -23.903 -6.921 -22.566 1.00 35.69 233 GLU A O 1
ATOM 1797 N N . ARG A 1 234 ? -25.479 -8.463 -22.978 1.00 37.38 234 ARG A N 1
ATOM 1798 C CA . ARG A 1 234 ? -25.255 -8.731 -24.369 1.00 37.38 234 ARG A CA 1
ATOM 1799 C C . ARG A 1 234 ? -25.787 -7.477 -25.049 1.00 37.38 234 ARG A C 1
ATOM 1801 O O . ARG A 1 234 ? -26.920 -7.427 -25.511 1.00 37.38 234 ARG A O 1
ATOM 1808 N N . ALA A 1 235 ? -24.987 -6.417 -25.004 1.00 35.84 235 ALA A N 1
ATOM 1809 C CA . ALA A 1 235 ? -25.201 -5.201 -25.732 1.00 35.84 235 ALA A CA 1
ATOM 1810 C C . ALA A 1 235 ? -24.886 -5.573 -27.176 1.00 35.84 235 ALA A C 1
ATOM 1812 O O . ALA A 1 235 ? -23.899 -5.154 -27.765 1.00 35.84 235 ALA A O 1
ATOM 1813 N N . THR A 1 236 ? -25.775 -6.358 -27.782 1.00 39.88 236 THR A N 1
ATOM 1814 C CA . THR A 1 236 ? -26.092 -6.235 -29.195 1.00 39.88 236 THR A CA 1
ATOM 1815 C C . THR A 1 236 ? -26.782 -4.884 -29.372 1.00 39.88 236 THR A C 1
ATOM 1817 O O . THR A 1 236 ? -27.959 -4.792 -29.702 1.00 39.88 236 THR A O 1
ATOM 1820 N N . ARG A 1 237 ? -26.052 -3.803 -29.095 1.00 31.38 237 ARG A N 1
ATOM 1821 C CA . ARG A 1 237 ? -26.310 -2.498 -29.676 1.00 31.38 237 ARG A CA 1
ATOM 1822 C C . ARG A 1 237 ? -25.194 -2.309 -30.689 1.00 31.38 237 ARG A C 1
ATOM 1824 O O . ARG A 1 237 ? -24.035 -2.250 -30.285 1.00 31.38 237 ARG A O 1
ATOM 1831 N N . PRO A 1 238 ? -25.499 -2.250 -31.993 1.00 35.38 238 PRO A N 1
ATOM 1832 C CA . PRO A 1 238 ? -24.487 -1.888 -32.962 1.00 35.38 238 PRO A CA 1
ATOM 1833 C C . PRO A 1 238 ? -24.018 -0.486 -32.581 1.00 35.38 238 PRO A C 1
ATOM 1835 O O . PRO A 1 238 ? -24.815 0.454 -32.534 1.00 35.38 238 PRO A O 1
ATOM 1838 N N . GLN A 1 239 ? -22.738 -0.358 -32.246 1.00 36.81 239 GLN A N 1
ATOM 1839 C CA . GLN A 1 239 ? -22.108 0.929 -32.012 1.00 36.81 239 GLN A CA 1
ATOM 1840 C C . GLN A 1 239 ? -22.254 1.711 -33.323 1.00 36.81 239 GLN A C 1
ATOM 1842 O O . GLN A 1 239 ? -21.600 1.421 -34.326 1.00 36.81 239 GLN A O 1
ATOM 1847 N N . ARG A 1 240 ? -23.216 2.640 -33.361 1.00 37.00 240 ARG A N 1
ATOM 1848 C CA . ARG A 1 240 ? -23.423 3.539 -34.495 1.00 37.00 240 ARG A CA 1
ATOM 1849 C C . ARG A 1 240 ? -22.214 4.457 -34.559 1.00 37.00 240 ARG A C 1
ATOM 1851 O O . ARG A 1 240 ? -22.136 5.472 -33.880 1.00 37.00 240 ARG A O 1
ATOM 1858 N N . ASN A 1 241 ? -21.268 4.023 -35.375 1.00 41.28 241 ASN A N 1
ATOM 1859 C CA . ASN A 1 241 ? -20.076 4.729 -35.785 1.00 41.28 241 ASN A CA 1
ATOM 1860 C C . ASN A 1 241 ? -20.451 6.155 -36.253 1.00 41.28 241 ASN A C 1
ATOM 1862 O O . ASN A 1 241 ? -21.209 6.281 -37.223 1.00 41.28 241 ASN A O 1
ATOM 1866 N N . PRO A 1 242 ? -19.957 7.234 -35.615 1.00 42.12 242 PRO A N 1
ATOM 1867 C CA . PRO A 1 242 ? -20.273 8.603 -36.030 1.00 42.12 242 PRO A CA 1
ATOM 1868 C C . PRO A 1 242 ? -19.669 8.963 -37.401 1.00 42.12 242 PRO A C 1
ATOM 1870 O O . PRO A 1 242 ? -19.999 10.002 -37.963 1.00 42.12 242 PRO A O 1
ATOM 1873 N N . PHE A 1 243 ? -18.861 8.078 -37.995 1.00 44.03 243 PHE A N 1
ATOM 1874 C CA . PHE A 1 243 ? -18.267 8.254 -39.322 1.00 44.03 243 PHE A CA 1
ATOM 1875 C C . PHE A 1 243 ? -19.061 7.637 -40.488 1.00 44.03 243 PHE A C 1
ATOM 1877 O O . PHE A 1 243 ? -18.583 7.631 -41.621 1.00 44.03 243 PHE A O 1
ATOM 1884 N N . LEU A 1 244 ? -20.294 7.162 -40.271 1.00 46.75 244 LEU A N 1
ATOM 1885 C CA . LEU A 1 244 ? -21.120 6.548 -41.324 1.00 46.75 244 LEU A CA 1
ATOM 1886 C C . LEU A 1 244 ? -22.320 7.398 -41.777 1.00 46.75 244 LEU A C 1
ATOM 1888 O O . LEU A 1 244 ? -23.407 6.880 -42.001 1.00 46.75 244 LEU A O 1
ATOM 1892 N N . LYS A 1 245 ? -22.137 8.705 -41.988 1.00 41.69 245 LYS A N 1
ATOM 1893 C CA . LYS A 1 245 ? -23.060 9.515 -42.810 1.00 41.69 245 LYS A CA 1
ATOM 1894 C C . LYS A 1 245 ? -22.326 10.641 -43.538 1.00 41.69 245 LYS A C 1
ATOM 1896 O O . LYS A 1 245 ? -22.479 11.806 -43.203 1.00 41.69 245 LYS A O 1
ATOM 1901 N N . ARG A 1 246 ? -21.539 10.279 -44.555 1.00 41.88 246 ARG A N 1
ATOM 1902 C CA . ARG A 1 246 ? -21.256 11.101 -45.754 1.00 41.88 246 ARG A CA 1
ATOM 1903 C C . ARG A 1 246 ? -20.499 10.255 -46.782 1.00 41.88 246 ARG A C 1
ATOM 1905 O O . ARG A 1 246 ? -19.341 10.483 -47.119 1.00 41.88 246 ARG A O 1
ATOM 1912 N N . ARG A 1 247 ? -21.191 9.231 -47.287 1.00 43.75 247 ARG A N 1
ATOM 1913 C CA . ARG A 1 247 ? -20.804 8.499 -48.500 1.00 43.75 247 ARG A CA 1
ATOM 1914 C C . ARG A 1 247 ? -21.113 9.364 -49.727 1.00 43.75 247 ARG A C 1
ATOM 1916 O O . ARG A 1 247 ? -22.064 9.078 -50.433 1.00 43.75 247 ARG A O 1
ATOM 1923 N N . SER A 1 248 ? -20.355 10.441 -49.929 1.00 49.12 248 SER A N 1
ATOM 1924 C CA . SER A 1 248 ? -20.286 11.167 -51.213 1.00 49.12 248 SER A CA 1
ATOM 1925 C C . SER A 1 248 ? -19.252 12.304 -51.186 1.00 49.12 248 SER A C 1
ATOM 1927 O O . SER A 1 248 ? -19.545 13.392 -51.657 1.00 49.12 248 SER A O 1
ATOM 1929 N N . VAL A 1 249 ? -18.064 12.101 -50.599 1.00 48.97 249 VAL A N 1
ATOM 1930 C CA . VAL A 1 249 ? -16.899 13.002 -50.819 1.00 48.97 249 VAL A CA 1
ATOM 1931 C C . VAL A 1 249 ? -15.557 12.239 -50.786 1.00 48.97 249 VAL A C 1
ATOM 1933 O O . VAL A 1 249 ? -14.586 12.656 -51.404 1.00 48.97 249 VAL A O 1
ATOM 1936 N N . PHE A 1 250 ? -15.485 11.055 -50.169 1.00 49.91 250 PHE A N 1
ATOM 1937 C CA . PHE A 1 250 ? -14.226 10.306 -50.005 1.00 49.91 250 PHE A CA 1
ATOM 1938 C C . PHE A 1 250 ? -13.769 9.450 -51.205 1.00 49.91 250 PHE A C 1
ATOM 1940 O O . PHE A 1 250 ? -12.865 8.637 -51.056 1.00 49.91 250 PHE A O 1
ATOM 1947 N N . ALA A 1 251 ? -14.335 9.634 -52.401 1.00 48.47 251 ALA A N 1
ATOM 1948 C CA . ALA A 1 251 ? -13.873 8.927 -53.603 1.00 48.47 251 ALA A CA 1
ATOM 1949 C C . ALA A 1 251 ? -12.723 9.651 -54.339 1.00 48.47 251 ALA A C 1
ATOM 1951 O O . ALA A 1 251 ? -11.996 9.016 -55.093 1.00 48.47 251 ALA A O 1
ATOM 1952 N N . GLY A 1 252 ? -12.509 10.952 -54.089 1.00 50.41 252 GLY A N 1
ATOM 1953 C CA . GLY A 1 252 ? -11.432 11.727 -54.728 1.00 50.41 252 GLY A CA 1
ATOM 1954 C C . GLY A 1 252 ? -10.088 11.698 -53.984 1.00 50.41 252 GLY A C 1
ATOM 1955 O O . GLY A 1 252 ? -9.036 11.737 -54.610 1.00 50.41 252 GLY A O 1
ATOM 1956 N N . ALA A 1 253 ? -10.100 11.574 -52.651 1.00 50.91 253 ALA A N 1
ATOM 1957 C CA . ALA A 1 253 ? -8.881 11.615 -51.830 1.00 50.91 253 ALA A CA 1
ATOM 1958 C C . ALA A 1 253 ? -8.154 10.257 -51.724 1.00 50.91 253 ALA A C 1
ATOM 1960 O O . ALA A 1 253 ? -6.948 10.210 -51.492 1.00 50.91 253 ALA A O 1
ATOM 1961 N N . LEU A 1 254 ? -8.865 9.144 -51.936 1.00 52.47 254 LEU A N 1
ATOM 1962 C CA . LEU A 1 254 ? -8.295 7.792 -51.859 1.00 52.47 254 LEU A CA 1
ATOM 1963 C C . LEU A 1 254 ? -7.367 7.459 -53.042 1.00 52.47 254 LEU A C 1
ATOM 1965 O O . LEU A 1 254 ? -6.427 6.688 -52.870 1.00 52.47 254 LEU A O 1
ATOM 1969 N N . ALA A 1 255 ? -7.566 8.086 -54.205 1.00 51.12 255 ALA A N 1
ATOM 1970 C CA . ALA A 1 255 ? -6.696 7.905 -55.369 1.00 51.12 255 ALA A CA 1
ATOM 1971 C C . ALA A 1 255 ? -5.366 8.678 -55.243 1.00 51.12 255 ALA A C 1
ATOM 1973 O O . ALA A 1 255 ? -4.325 8.183 -55.668 1.00 51.12 255 ALA A O 1
ATOM 1974 N N . ALA A 1 256 ? -5.371 9.846 -54.588 1.00 50.72 256 ALA A N 1
ATOM 1975 C CA . ALA A 1 256 ? -4.158 10.627 -54.332 1.00 50.72 256 ALA A CA 1
ATOM 1976 C C . ALA A 1 256 ? -3.294 10.020 -53.206 1.00 50.72 256 ALA A C 1
ATOM 1978 O O . ALA A 1 256 ? -2.070 9.984 -53.319 1.00 50.72 256 ALA A O 1
ATOM 1979 N N . CYS A 1 257 ? -3.910 9.457 -52.158 1.00 54.53 257 CYS A N 1
ATOM 1980 C CA . CYS A 1 257 ? -3.177 8.763 -51.093 1.00 54.53 257 CYS A CA 1
ATOM 1981 C C . CYS A 1 257 ? -2.562 7.433 -51.559 1.00 54.53 257 CYS A C 1
ATOM 1983 O O . CYS A 1 257 ? -1.468 7.091 -51.121 1.00 54.53 257 CYS A O 1
ATOM 1985 N N . ALA A 1 258 ? -3.208 6.700 -52.474 1.00 54.47 258 ALA A N 1
ATOM 1986 C CA . ALA A 1 258 ? -2.655 5.456 -53.017 1.00 54.47 258 ALA A CA 1
ATOM 1987 C C . ALA A 1 258 ? -1.375 5.688 -53.846 1.00 54.47 258 ALA A C 1
ATOM 1989 O O . ALA A 1 258 ? -0.444 4.887 -53.771 1.00 54.47 258 ALA A O 1
ATOM 1990 N N . ALA A 1 259 ? -1.287 6.813 -54.567 1.00 50.59 259 ALA A N 1
ATOM 1991 C CA . ALA A 1 259 ? -0.096 7.186 -55.333 1.00 50.59 259 ALA A CA 1
ATOM 1992 C C . ALA A 1 259 ? 1.084 7.614 -54.434 1.00 50.59 259 ALA A C 1
ATOM 1994 O O . ALA A 1 259 ? 2.229 7.276 -54.722 1.00 50.59 259 ALA A O 1
ATOM 1995 N N . VAL A 1 260 ? 0.818 8.280 -53.302 1.00 55.72 260 VAL A N 1
ATOM 1996 C CA . VAL A 1 260 ? 1.854 8.654 -52.316 1.00 55.72 260 VAL A CA 1
ATOM 1997 C C . VAL A 1 260 ? 2.310 7.445 -51.483 1.00 55.72 260 VAL A C 1
ATOM 1999 O O . VAL A 1 260 ? 3.500 7.292 -51.219 1.00 55.72 260 VAL A O 1
ATOM 2002 N N . VAL A 1 261 ? 1.399 6.531 -51.131 1.00 57.88 261 VAL A N 1
ATOM 2003 C CA . VAL A 1 261 ? 1.718 5.283 -50.410 1.00 57.88 261 VAL A CA 1
ATOM 2004 C C . VAL A 1 261 ? 2.495 4.297 -51.293 1.00 57.88 261 VAL A C 1
ATOM 2006 O O . VAL A 1 261 ? 3.409 3.637 -50.802 1.00 57.88 261 VAL A O 1
ATOM 2009 N N . GLY A 1 262 ? 2.197 4.235 -52.596 1.00 53.16 262 GLY A N 1
ATOM 2010 C CA . GLY A 1 262 ? 2.922 3.394 -53.555 1.00 53.16 262 GLY A CA 1
ATOM 2011 C C . GLY A 1 262 ? 4.379 3.816 -53.772 1.00 53.16 262 GLY A C 1
ATOM 2012 O O . GLY A 1 262 ? 5.248 2.955 -53.873 1.00 53.16 262 GLY A O 1
ATOM 2013 N N . VAL A 1 263 ? 4.667 5.123 -53.765 1.00 50.28 263 VAL A N 1
ATOM 2014 C CA . VAL A 1 263 ? 6.039 5.657 -53.886 1.00 50.28 263 VAL A CA 1
ATOM 2015 C C . VAL A 1 263 ? 6.785 5.626 -52.539 1.00 50.28 263 VAL A C 1
ATOM 2017 O O . VAL A 1 263 ? 7.992 5.389 -52.511 1.00 50.28 263 VAL A O 1
ATOM 2020 N N . ALA A 1 264 ? 6.087 5.759 -51.404 1.00 51.47 264 ALA A N 1
ATOM 2021 C CA . ALA A 1 264 ? 6.682 5.584 -50.072 1.00 51.47 264 ALA A CA 1
ATOM 2022 C C . ALA A 1 264 ? 7.081 4.121 -49.779 1.00 51.47 264 ALA A C 1
ATOM 2024 O O . ALA A 1 264 ? 8.091 3.877 -49.118 1.00 51.47 264 ALA A O 1
ATOM 2025 N N . ALA A 1 265 ? 6.347 3.141 -50.320 1.00 50.84 265 ALA A N 1
ATOM 2026 C CA . ALA A 1 265 ? 6.649 1.715 -50.169 1.00 50.84 265 ALA A CA 1
ATOM 2027 C C . ALA A 1 265 ? 7.948 1.273 -50.875 1.00 50.84 265 ALA A C 1
ATOM 2029 O O . ALA A 1 265 ? 8.517 0.244 -50.514 1.00 50.84 265 ALA A O 1
ATOM 2030 N N . THR A 1 266 ? 8.447 2.039 -51.852 1.00 44.47 266 THR A N 1
ATOM 2031 C CA . THR A 1 266 ? 9.664 1.697 -52.610 1.00 44.47 266 THR A CA 1
ATOM 2032 C C . THR A 1 266 ? 10.936 2.397 -52.118 1.00 44.47 266 THR A C 1
ATOM 2034 O O . THR A 1 266 ? 12.021 2.025 -52.560 1.00 44.47 266 THR A O 1
ATOM 2037 N N . VAL A 1 267 ? 10.835 3.377 -51.205 1.00 45.69 267 VAL A N 1
ATOM 2038 C CA . VAL A 1 267 ? 11.973 4.234 -50.789 1.00 45.69 267 VAL A CA 1
ATOM 2039 C C . VAL A 1 267 ? 12.266 4.195 -49.271 1.00 45.69 267 VAL A C 1
ATOM 2041 O O . VAL A 1 267 ? 13.243 4.786 -48.823 1.00 45.69 267 VAL A O 1
ATOM 2044 N N . LEU A 1 268 ? 11.504 3.452 -48.455 1.00 52.22 268 LEU A N 1
ATOM 2045 C CA . LEU A 1 268 ? 11.710 3.367 -46.994 1.00 52.22 268 LEU A CA 1
ATOM 2046 C C . LEU A 1 268 ? 12.364 2.034 -46.541 1.00 52.22 268 LEU A C 1
ATOM 2048 O O . LEU A 1 268 ? 12.149 0.996 -47.171 1.00 52.22 268 LEU A O 1
ATOM 2052 N N . PRO A 1 269 ? 13.172 2.023 -45.456 1.00 50.41 269 PRO A N 1
ATOM 2053 C CA . PRO A 1 269 ? 14.156 0.977 -45.128 1.00 50.41 269 PRO A CA 1
ATOM 2054 C C . PRO A 1 269 ? 13.559 -0.304 -44.499 1.00 50.41 269 PRO A C 1
ATOM 2056 O O . PRO A 1 269 ? 14.159 -0.932 -43.628 1.00 50.41 269 PRO A O 1
ATOM 2059 N N . TRP A 1 270 ? 12.387 -0.753 -44.950 1.00 62.28 270 TRP A N 1
ATOM 2060 C CA . TRP A 1 270 ? 11.655 -1.910 -44.401 1.00 62.28 270 TRP A CA 1
ATOM 2061 C C . TRP A 1 270 ? 12.149 -3.274 -44.904 1.00 62.28 270 TRP A C 1
ATOM 2063 O O . TRP A 1 270 ? 11.390 -4.237 -44.989 1.00 62.28 270 TRP A O 1
ATOM 2073 N N . ARG A 1 271 ? 13.433 -3.380 -45.253 1.00 76.19 271 ARG A N 1
ATOM 2074 C CA . ARG A 1 271 ? 14.023 -4.635 -45.730 1.00 76.19 271 ARG A CA 1
ATOM 2075 C C . ARG A 1 271 ? 14.424 -5.517 -44.551 1.00 76.19 271 ARG A C 1
ATOM 2077 O O . ARG A 1 271 ? 15.003 -5.046 -43.566 1.00 76.19 271 ARG A O 1
ATOM 2084 N N . SER A 1 272 ? 14.144 -6.812 -44.664 1.00 87.25 272 SER A N 1
ATOM 2085 C CA . SER A 1 272 ? 14.653 -7.811 -43.729 1.00 87.25 272 SER A CA 1
ATOM 2086 C C . SER A 1 272 ? 16.183 -7.805 -43.740 1.00 87.25 272 SER A C 1
ATOM 2088 O O . SER A 1 272 ? 16.785 -7.844 -44.814 1.00 87.25 272 SER A O 1
ATOM 2090 N N . ILE A 1 273 ? 16.814 -7.802 -42.568 1.00 92.00 273 ILE A N 1
ATOM 2091 C CA . ILE A 1 273 ? 18.257 -8.035 -42.447 1.00 92.00 273 ILE A CA 1
ATOM 2092 C C . ILE A 1 273 ? 18.471 -9.549 -42.382 1.00 92.00 273 ILE A C 1
ATOM 2094 O O . ILE A 1 273 ? 17.831 -10.238 -41.577 1.00 92.00 273 ILE A O 1
ATOM 2098 N N . ALA A 1 274 ? 19.333 -10.069 -43.259 1.00 91.50 274 ALA A N 1
ATOM 2099 C CA . ALA A 1 274 ? 19.621 -11.497 -43.336 1.00 91.50 274 ALA A CA 1
ATOM 2100 C C . ALA A 1 274 ? 20.118 -12.030 -41.975 1.00 91.50 274 ALA A C 1
ATOM 2102 O O . ALA A 1 274 ? 20.855 -11.323 -41.281 1.00 91.50 274 ALA A O 1
ATOM 2103 N N . PRO A 1 275 ? 19.692 -13.239 -41.563 1.00 93.62 275 PRO A N 1
ATOM 2104 C CA . PRO A 1 275 ? 20.190 -13.846 -40.338 1.00 93.62 275 PRO A CA 1
ATOM 2105 C C . PRO A 1 275 ? 21.690 -14.137 -40.456 1.00 93.62 275 PRO A C 1
ATOM 2107 O O . PRO A 1 275 ? 22.178 -14.455 -41.541 1.00 93.62 275 PRO A O 1
ATOM 2110 N N . ILE A 1 276 ? 22.405 -14.052 -39.338 1.00 94.88 276 ILE A N 1
ATOM 2111 C CA . ILE A 1 276 ? 23.818 -14.436 -39.241 1.00 94.88 276 ILE A CA 1
ATOM 2112 C C . ILE A 1 276 ? 23.976 -15.659 -38.339 1.00 94.88 276 ILE A C 1
ATOM 2114 O O . ILE A 1 276 ? 23.092 -15.968 -37.541 1.00 94.88 276 ILE A O 1
ATOM 2118 N N . ALA A 1 277 ? 25.117 -16.341 -38.436 1.00 92.69 277 ALA A N 1
ATOM 2119 C CA . ALA A 1 277 ? 25.524 -17.254 -37.376 1.00 92.69 277 ALA A CA 1
ATOM 2120 C C . ALA A 1 277 ? 25.781 -16.454 -36.089 1.00 92.69 277 ALA A C 1
ATOM 2122 O O . ALA A 1 277 ? 26.317 -15.343 -36.145 1.00 92.69 277 ALA A O 1
ATOM 2123 N N . ARG A 1 278 ? 25.406 -17.026 -34.940 1.00 90.62 278 ARG A N 1
ATOM 2124 C CA . ARG A 1 278 ? 25.655 -16.429 -33.624 1.00 90.62 278 ARG A CA 1
ATOM 2125 C C . ARG A 1 278 ? 27.151 -16.095 -33.480 1.00 90.62 278 ARG A C 1
ATOM 2127 O O . ARG A 1 278 ? 27.967 -17.001 -33.650 1.00 90.62 278 ARG A O 1
ATOM 2134 N N . PRO A 1 279 ? 27.522 -14.847 -33.136 1.00 89.75 279 PRO A N 1
ATOM 2135 C CA . PRO A 1 279 ? 28.896 -14.515 -32.775 1.00 89.75 279 PRO A CA 1
ATOM 2136 C C . PRO A 1 279 ? 29.370 -15.343 -31.577 1.00 89.75 279 PRO A C 1
ATOM 2138 O O . PRO A 1 279 ? 28.620 -15.516 -30.613 1.00 89.75 279 PRO A O 1
ATOM 2141 N N . ASP A 1 280 ? 30.610 -15.834 -31.624 1.00 87.81 280 ASP A N 1
ATOM 2142 C CA . ASP A 1 280 ? 31.196 -16.559 -30.495 1.00 87.81 280 ASP A CA 1
ATOM 2143 C C . ASP A 1 280 ? 31.316 -15.624 -29.282 1.00 87.81 280 ASP A C 1
ATOM 2145 O O . ASP A 1 280 ? 31.805 -14.496 -29.399 1.00 87.81 280 ASP A O 1
ATOM 2149 N N . ALA A 1 281 ? 30.872 -16.082 -28.111 1.00 87.12 281 ALA A N 1
ATOM 2150 C CA . ALA A 1 281 ? 30.948 -15.308 -26.877 1.00 87.12 281 ALA A CA 1
ATOM 2151 C C . ALA A 1 281 ? 32.399 -14.928 -26.521 1.00 87.12 281 ALA A C 1
ATOM 2153 O O . ALA A 1 281 ? 32.617 -13.880 -25.915 1.00 87.12 281 ALA A O 1
ATOM 2154 N N . SER A 1 282 ? 33.388 -15.725 -26.949 1.00 88.56 282 SER A N 1
ATOM 2155 C CA . SER A 1 282 ? 34.815 -15.454 -26.756 1.00 88.56 282 SER A CA 1
ATOM 2156 C C . SER A 1 282 ? 35.328 -14.244 -27.543 1.00 88.56 282 SER A C 1
ATOM 2158 O O . SER A 1 282 ? 36.439 -13.783 -27.288 1.00 88.56 282 SER A O 1
ATOM 2160 N N . THR A 1 283 ? 34.557 -13.724 -28.506 1.00 91.75 283 THR A N 1
ATOM 2161 C CA . THR A 1 283 ? 34.919 -12.503 -29.248 1.00 91.75 283 THR A CA 1
ATOM 2162 C C . THR A 1 283 ? 34.744 -11.227 -28.427 1.00 91.75 283 THR A C 1
ATOM 2164 O O . THR A 1 283 ? 35.308 -10.190 -28.777 1.00 91.75 283 THR A O 1
ATOM 2167 N N . TYR A 1 284 ? 33.994 -11.287 -27.323 1.00 94.44 284 TYR A N 1
ATOM 2168 C CA . TYR A 1 284 ? 33.733 -10.141 -26.462 1.00 94.44 284 TYR A CA 1
ATOM 2169 C C . TYR A 1 284 ? 34.642 -10.150 -25.234 1.00 94.44 284 TYR A C 1
ATOM 2171 O O . TYR A 1 284 ? 34.847 -11.177 -24.588 1.00 94.44 284 TYR A O 1
ATOM 2179 N N . SER A 1 285 ? 35.158 -8.977 -24.864 1.00 96.38 285 SER A N 1
ATOM 2180 C CA . SER A 1 285 ? 35.933 -8.849 -23.630 1.00 96.38 285 SER A CA 1
ATOM 2181 C C . SER A 1 285 ? 35.043 -9.019 -22.392 1.00 96.38 285 SER A C 1
ATOM 2183 O O . SER A 1 285 ? 33.866 -8.642 -22.394 1.00 96.38 285 SER A O 1
ATOM 2185 N N . VAL A 1 286 ? 35.625 -9.502 -21.290 1.00 95.56 286 VAL A N 1
ATOM 2186 C CA . VAL A 1 286 ? 34.933 -9.606 -19.991 1.00 95.56 286 VAL A CA 1
ATOM 2187 C C . VAL A 1 286 ? 34.389 -8.246 -19.538 1.00 95.56 286 VAL A C 1
ATOM 2189 O O . VAL A 1 286 ? 33.269 -8.169 -19.036 1.00 95.56 286 VAL A O 1
ATOM 2192 N N . ALA A 1 287 ? 35.137 -7.162 -19.769 1.00 96.25 287 ALA A N 1
ATOM 2193 C CA . ALA A 1 287 ? 34.708 -5.805 -19.434 1.00 96.25 287 ALA A CA 1
ATOM 2194 C C . ALA A 1 287 ? 33.481 -5.364 -20.253 1.00 96.25 287 ALA A C 1
ATOM 2196 O O . ALA A 1 287 ? 32.551 -4.777 -19.701 1.00 96.25 287 ALA A O 1
ATOM 2197 N N . THR A 1 288 ? 33.437 -5.696 -21.547 1.00 97.19 288 THR A N 1
ATOM 2198 C CA . THR A 1 288 ? 32.289 -5.412 -22.423 1.00 97.19 288 THR A CA 1
ATOM 2199 C C . THR A 1 288 ? 31.041 -6.164 -21.961 1.00 97.19 288 THR A C 1
ATOM 2201 O O . THR A 1 288 ? 29.976 -5.562 -21.842 1.00 97.19 288 THR A O 1
ATOM 2204 N N . ILE A 1 289 ? 31.167 -7.456 -21.636 1.00 96.69 289 ILE A N 1
ATOM 2205 C CA . ILE A 1 289 ? 30.053 -8.269 -21.121 1.00 96.69 289 ILE A CA 1
ATOM 2206 C C . ILE A 1 289 ? 29.573 -7.732 -19.764 1.00 96.69 289 ILE A C 1
ATOM 2208 O O . ILE A 1 289 ? 28.369 -7.627 -19.534 1.00 96.69 289 ILE A O 1
ATOM 2212 N N . ALA A 1 290 ? 30.492 -7.349 -18.871 1.00 95.81 290 ALA A N 1
ATOM 2213 C CA . ALA A 1 290 ? 30.152 -6.767 -17.572 1.00 95.81 290 ALA A CA 1
ATOM 2214 C C . ALA A 1 290 ? 29.409 -5.427 -17.716 1.00 95.81 290 ALA A C 1
ATOM 2216 O O . ALA A 1 290 ? 28.398 -5.212 -17.045 1.00 95.81 290 ALA A O 1
ATOM 2217 N N . ARG A 1 291 ? 29.851 -4.559 -18.636 1.00 96.94 291 ARG A N 1
ATOM 2218 C CA . ARG A 1 291 ? 29.144 -3.317 -18.976 1.00 96.94 291 ARG A CA 1
ATOM 2219 C C . ARG A 1 291 ? 27.753 -3.608 -19.538 1.00 96.94 291 ARG A C 1
ATOM 2221 O O . ARG A 1 291 ? 26.781 -3.015 -19.084 1.00 96.94 291 ARG A O 1
ATOM 2228 N N . GLY A 1 292 ? 27.638 -4.558 -20.464 1.00 97.38 292 GLY A N 1
ATOM 2229 C CA . GLY A 1 292 ? 26.355 -4.980 -21.022 1.00 97.38 292 GLY A CA 1
ATOM 2230 C C . GLY A 1 292 ? 25.385 -5.527 -19.975 1.00 97.38 292 GLY A C 1
ATOM 2231 O O . GLY A 1 292 ? 24.198 -5.222 -20.033 1.00 97.38 292 GLY A O 1
ATOM 2232 N N . ARG A 1 293 ? 25.886 -6.252 -18.965 1.00 96.44 293 ARG A N 1
ATOM 2233 C CA . ARG A 1 293 ? 25.081 -6.711 -17.824 1.00 96.44 293 ARG A CA 1
ATOM 2234 C C . ARG A 1 293 ? 24.489 -5.542 -17.034 1.00 96.44 293 ARG A C 1
ATOM 2236 O O . ARG A 1 293 ? 23.304 -5.570 -16.722 1.00 96.44 293 ARG A O 1
ATOM 2243 N N . GLN A 1 294 ? 25.293 -4.521 -16.729 1.00 96.50 294 GLN A N 1
ATOM 2244 C CA . GLN A 1 294 ? 24.821 -3.318 -16.027 1.00 96.50 294 GLN A CA 1
ATOM 2245 C C . GLN A 1 294 ? 23.765 -2.568 -16.846 1.00 96.50 294 GLN A C 1
ATOM 2247 O O . GLN A 1 294 ? 22.770 -2.107 -16.300 1.00 96.50 294 GLN A O 1
ATOM 2252 N N . LEU A 1 295 ? 23.955 -2.481 -18.165 1.00 97.56 295 LEU A N 1
ATOM 2253 C CA . LEU A 1 295 ? 23.006 -1.843 -19.080 1.00 97.56 295 LEU A CA 1
ATOM 2254 C C . LEU A 1 295 ? 21.702 -2.641 -19.214 1.00 97.56 295 LEU A C 1
ATOM 225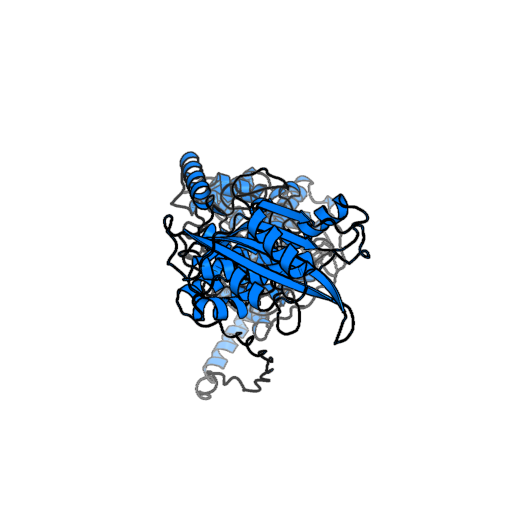6 O O . LEU A 1 295 ? 20.634 -2.042 -19.287 1.00 97.56 295 LEU A O 1
ATOM 2260 N N . ALA A 1 296 ? 21.767 -3.975 -19.201 1.00 97.31 296 ALA A N 1
ATOM 2261 C CA . ALA A 1 296 ? 20.584 -4.834 -19.196 1.00 97.31 296 ALA A CA 1
ATOM 2262 C C . ALA A 1 296 ? 19.774 -4.691 -17.896 1.00 97.31 296 ALA A C 1
ATOM 2264 O O . ALA A 1 296 ? 18.544 -4.704 -17.943 1.00 97.31 296 ALA A O 1
ATOM 2265 N N . ALA A 1 297 ? 20.457 -4.520 -16.758 1.00 95.62 297 ALA A N 1
ATOM 2266 C CA . ALA A 1 297 ? 19.825 -4.233 -15.472 1.00 95.62 297 ALA A CA 1
ATOM 2267 C C . ALA A 1 297 ? 19.208 -2.824 -15.440 1.00 95.62 297 ALA A C 1
ATOM 2269 O O . ALA A 1 297 ? 18.041 -2.677 -15.104 1.00 95.62 297 ALA A O 1
ATOM 2270 N N . LEU A 1 298 ? 19.934 -1.796 -15.898 1.00 95.94 298 LEU A N 1
ATOM 2271 C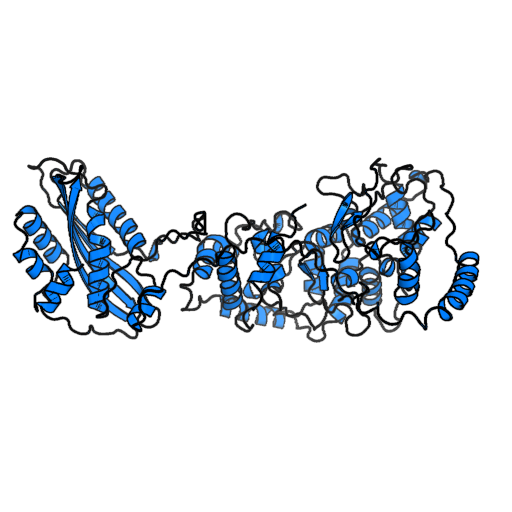 CA . LEU A 1 298 ? 19.397 -0.438 -16.067 1.00 95.94 298 LEU A CA 1
ATOM 2272 C C . LEU A 1 298 ? 18.154 -0.424 -16.976 1.00 95.94 298 LEU A C 1
ATOM 2274 O O . LEU A 1 298 ? 17.172 0.248 -16.676 1.00 95.94 298 LEU A O 1
ATOM 2278 N N . GLY A 1 299 ? 18.198 -1.197 -18.065 1.00 95.25 299 GLY A N 1
ATOM 2279 C CA . GLY A 1 299 ? 17.093 -1.410 -19.000 1.00 95.25 299 GLY A CA 1
ATOM 2280 C C . GLY A 1 299 ? 15.918 -2.210 -18.442 1.00 95.25 299 GLY A C 1
ATOM 2281 O O . GLY A 1 299 ? 14.860 -2.243 -19.075 1.00 95.25 299 GLY A O 1
ATOM 2282 N N . ASN A 1 300 ? 16.092 -2.858 -17.285 1.00 93.81 300 ASN A N 1
ATOM 2283 C CA . ASN A 1 300 ? 15.156 -3.816 -16.700 1.00 93.81 300 ASN A CA 1
ATOM 2284 C C . ASN A 1 300 ? 14.750 -4.920 -17.696 1.00 93.81 300 ASN A C 1
ATOM 2286 O O . ASN A 1 300 ? 13.593 -5.347 -17.753 1.00 93.81 300 ASN A O 1
ATOM 2290 N N . CYS A 1 301 ? 15.699 -5.383 -18.524 1.00 95.56 301 CYS A N 1
ATOM 2291 C CA . CYS A 1 301 ? 15.414 -6.342 -19.595 1.00 95.56 301 CYS A CA 1
ATOM 2292 C C . CYS A 1 301 ? 14.799 -7.633 -19.040 1.00 95.56 301 CYS A C 1
ATOM 2294 O O . CYS A 1 301 ? 13.801 -8.113 -19.576 1.00 95.56 301 CYS A O 1
ATOM 2296 N N . ALA A 1 302 ? 15.345 -8.147 -17.934 1.00 94.50 302 ALA A N 1
ATOM 2297 C CA . ALA A 1 302 ? 14.869 -9.369 -17.293 1.00 94.50 302 ALA A CA 1
ATOM 2298 C C . ALA A 1 302 ? 13.453 -9.219 -16.725 1.00 94.50 302 ALA A C 1
ATOM 2300 O O . ALA A 1 302 ? 12.664 -10.156 -16.831 1.00 94.50 302 ALA A O 1
ATOM 2301 N N . VAL A 1 303 ? 13.102 -8.044 -16.195 1.00 91.31 303 VAL A N 1
ATOM 2302 C CA . VAL A 1 303 ? 11.757 -7.757 -15.678 1.00 91.31 303 VAL A CA 1
ATOM 2303 C C . VAL A 1 303 ? 10.716 -7.885 -16.789 1.00 91.31 303 VAL A C 1
ATOM 2305 O O . VAL A 1 303 ? 9.663 -8.485 -16.585 1.00 91.31 303 VAL A O 1
ATOM 2308 N N . CYS A 1 304 ? 10.998 -7.372 -17.986 1.00 92.50 304 CYS A N 1
ATOM 2309 C CA . CYS A 1 304 ? 10.064 -7.442 -19.113 1.00 92.50 304 CYS A CA 1
ATOM 2310 C C . CYS A 1 304 ? 10.100 -8.794 -19.838 1.00 92.50 304 CYS A C 1
ATOM 2312 O O . CYS A 1 304 ? 9.054 -9.315 -20.225 1.00 92.50 304 CYS A O 1
ATOM 2314 N N . HIS A 1 305 ? 11.281 -9.381 -20.024 1.00 96.56 305 HIS A N 1
ATOM 2315 C CA . HIS A 1 305 ? 11.488 -10.572 -20.851 1.00 96.56 305 HIS A CA 1
ATOM 2316 C C . HIS A 1 305 ? 11.507 -11.887 -20.060 1.00 96.56 305 HIS A C 1
ATOM 2318 O O . HIS A 1 305 ? 12.036 -12.879 -20.547 1.00 96.56 305 HIS A O 1
ATOM 2324 N N . THR A 1 306 ? 10.910 -11.928 -18.868 1.00 94.88 306 THR A N 1
ATOM 2325 C CA . THR A 1 306 ? 10.790 -13.156 -18.065 1.00 94.88 306 THR A CA 1
ATOM 2326 C C . THR A 1 306 ? 9.354 -13.313 -17.583 1.00 94.88 306 THR A C 1
ATOM 2328 O O . THR A 1 306 ? 8.820 -12.428 -16.915 1.00 94.88 306 THR A O 1
ATOM 2331 N N . GLU A 1 307 ? 8.698 -14.418 -17.938 1.00 92.38 307 GLU A N 1
ATOM 2332 C CA . GLU A 1 307 ? 7.390 -14.758 -17.372 1.00 92.38 307 GLU A CA 1
ATOM 2333 C C . GLU A 1 307 ? 7.489 -15.148 -15.887 1.00 92.38 307 GLU A C 1
ATOM 2335 O O . GLU A 1 307 ? 8.564 -15.467 -15.374 1.00 92.38 307 GLU A O 1
ATOM 2340 N N . ALA A 1 308 ? 6.360 -15.138 -15.177 1.00 83.88 308 ALA A N 1
ATOM 2341 C CA . ALA A 1 308 ? 6.327 -15.570 -13.784 1.00 83.88 308 ALA A CA 1
ATOM 2342 C C . ALA A 1 308 ? 6.807 -17.030 -13.667 1.00 83.88 308 ALA A C 1
ATOM 2344 O O . ALA A 1 308 ? 6.218 -17.923 -14.271 1.00 83.88 308 ALA A O 1
ATOM 2345 N N . ASN A 1 309 ? 7.862 -17.263 -12.879 1.00 83.88 309 ASN A N 1
ATOM 2346 C CA . ASN A 1 309 ? 8.552 -18.558 -12.737 1.00 83.88 309 ASN A CA 1
ATOM 2347 C C . ASN A 1 309 ? 9.222 -19.090 -14.022 1.00 83.88 309 ASN A C 1
ATOM 2349 O O . ASN A 1 309 ? 9.589 -20.263 -14.080 1.00 83.88 309 ASN A O 1
ATOM 2353 N N . GLY A 1 310 ? 9.391 -18.243 -15.040 1.00 89.25 310 GLY A N 1
ATOM 2354 C CA . GLY A 1 310 ? 10.065 -18.588 -16.287 1.00 89.25 310 GLY A CA 1
ATOM 2355 C C . GLY A 1 310 ? 11.587 -18.504 -16.210 1.00 89.25 310 GLY A C 1
ATOM 2356 O O . GLY A 1 310 ? 12.177 -18.058 -15.224 1.00 89.25 310 GLY A O 1
ATOM 2357 N N . VAL A 1 311 ? 12.238 -18.904 -17.302 1.00 95.25 311 VAL A N 1
ATOM 2358 C CA . VAL A 1 311 ? 13.685 -18.728 -17.469 1.00 95.25 311 VAL A CA 1
ATOM 2359 C C . VAL A 1 311 ? 13.976 -17.277 -17.850 1.00 95.25 311 VAL A C 1
ATOM 2361 O O . VAL A 1 311 ? 13.314 -16.714 -18.724 1.00 95.25 311 VAL A O 1
ATOM 2364 N N . VAL A 1 312 ? 14.975 -16.675 -17.200 1.00 95.25 312 VAL A N 1
ATOM 2365 C CA . VAL A 1 312 ? 15.363 -15.273 -17.418 1.00 95.25 312 VAL A CA 1
ATOM 2366 C C . VAL A 1 312 ? 15.544 -14.984 -18.910 1.00 95.25 312 VAL A C 1
ATOM 2368 O O . VAL A 1 312 ? 16.256 -15.712 -19.602 1.00 95.25 312 VAL A O 1
ATOM 2371 N N . ASN A 1 313 ? 14.932 -13.896 -19.385 1.00 96.88 313 ASN A N 1
ATOM 2372 C CA . ASN A 1 313 ? 15.012 -13.395 -20.764 1.00 96.88 313 ASN A CA 1
ATOM 2373 C C . ASN A 1 313 ? 14.371 -14.281 -21.856 1.00 96.88 313 ASN A C 1
ATOM 2375 O O . ASN A 1 313 ? 14.476 -13.953 -23.042 1.00 96.88 313 ASN A O 1
ATOM 2379 N N . ALA A 1 314 ? 13.683 -15.367 -21.493 1.00 97.25 314 ALA A N 1
ATOM 2380 C CA . ALA A 1 314 ? 13.039 -16.279 -22.442 1.00 97.25 314 ALA A CA 1
ATOM 2381 C C . ALA A 1 314 ? 11.686 -15.776 -23.000 1.00 97.25 314 ALA A C 1
ATOM 2383 O O . ALA A 1 314 ? 11.092 -16.433 -23.851 1.00 97.25 314 ALA A O 1
ATOM 2384 N N . GLY A 1 315 ? 11.217 -14.598 -22.588 1.00 95.25 315 GLY A N 1
ATOM 2385 C CA . GLY A 1 315 ? 9.953 -14.000 -23.024 1.00 95.25 315 GLY A CA 1
ATOM 2386 C C . GLY A 1 315 ? 8.732 -14.545 -22.279 1.00 95.25 315 GLY A C 1
ATOM 2387 O O . GLY A 1 315 ? 8.846 -15.124 -21.202 1.00 95.25 315 GLY A O 1
ATOM 2388 N N . GLY A 1 316 ? 7.545 -14.318 -22.845 1.00 93.31 316 GLY A N 1
ATOM 2389 C CA . GLY A 1 316 ? 6.277 -14.880 -22.362 1.00 93.31 316 GLY A CA 1
ATOM 2390 C C . GLY A 1 316 ? 5.507 -14.016 -21.359 1.00 93.31 316 GLY A C 1
ATOM 2391 O O . GLY A 1 316 ? 4.315 -14.251 -21.147 1.00 93.31 316 GLY A O 1
ATOM 2392 N N . ARG A 1 317 ? 6.119 -12.966 -20.791 1.00 92.94 317 ARG A N 1
ATOM 2393 C CA . ARG A 1 317 ? 5.435 -12.077 -19.838 1.00 92.94 317 ARG A CA 1
ATOM 2394 C C . ARG A 1 317 ? 4.307 -11.315 -20.533 1.00 92.94 317 ARG A C 1
ATOM 2396 O O . ARG A 1 317 ? 4.526 -10.679 -21.563 1.00 92.94 317 ARG A O 1
ATOM 2403 N N . ALA A 1 318 ? 3.112 -11.369 -19.951 1.00 91.50 318 ALA A N 1
ATOM 2404 C CA . ALA A 1 318 ? 1.962 -10.590 -20.388 1.00 91.50 318 ALA A CA 1
ATOM 2405 C C . ALA A 1 318 ? 2.059 -9.152 -19.863 1.00 91.50 318 ALA A C 1
ATOM 2407 O O . ALA A 1 318 ? 2.216 -8.939 -18.662 1.00 91.50 318 ALA A O 1
ATOM 2408 N N . LEU A 1 319 ? 1.924 -8.179 -20.759 1.00 89.00 319 LEU A N 1
ATOM 2409 C CA . LEU A 1 319 ? 1.771 -6.767 -20.440 1.00 89.00 319 LEU A CA 1
ATOM 2410 C C . LEU A 1 319 ? 0.366 -6.326 -20.851 1.00 89.00 319 LEU A C 1
ATOM 2412 O O . LEU A 1 319 ? 0.044 -6.239 -22.041 1.00 89.00 319 LEU A O 1
ATOM 2416 N N . GLU A 1 320 ? -0.474 -6.058 -19.857 1.00 85.88 320 GLU A N 1
ATOM 2417 C CA . GLU A 1 320 ? -1.808 -5.514 -20.078 1.00 85.88 320 GLU A CA 1
ATOM 2418 C C . GLU A 1 320 ? -1.720 -4.037 -20.466 1.00 85.88 320 GLU A C 1
ATOM 2420 O O . GLU A 1 320 ? -1.094 -3.222 -19.788 1.00 85.88 320 GLU A O 1
ATOM 2425 N N . THR A 1 321 ? -2.369 -3.681 -21.571 1.00 85.19 321 THR A N 1
ATOM 2426 C CA . THR A 1 321 ? -2.466 -2.300 -22.042 1.00 85.19 321 THR A CA 1
ATOM 2427 C C . THR A 1 321 ? -3.931 -1.937 -22.282 1.00 85.19 321 THR A C 1
ATOM 2429 O O . THR A 1 321 ? -4.756 -2.827 -22.510 1.00 85.19 321 THR A O 1
ATOM 2432 N N . PRO A 1 322 ? -4.276 -0.638 -22.356 1.00 83.12 322 PRO A N 1
ATOM 2433 C CA . PRO A 1 322 ? -5.615 -0.208 -22.767 1.00 83.12 322 PRO A CA 1
ATOM 2434 C C . PRO A 1 322 ? -6.056 -0.719 -24.153 1.00 83.12 322 PRO A C 1
ATOM 2436 O O . PRO A 1 322 ? -7.233 -0.635 -24.490 1.00 83.12 322 PRO A O 1
ATOM 2439 N N . PHE A 1 323 ? -5.125 -1.235 -24.963 1.00 87.50 323 PHE A N 1
ATOM 2440 C CA . PHE A 1 323 ? -5.359 -1.696 -26.332 1.00 87.50 323 PHE A CA 1
ATOM 2441 C C . PHE A 1 323 ? -5.414 -3.232 -26.461 1.00 87.50 323 PHE A C 1
ATOM 2443 O O . PHE A 1 323 ? -5.665 -3.750 -27.554 1.00 87.50 323 PHE A O 1
ATOM 2450 N N . GLY A 1 324 ? -5.202 -3.964 -25.362 1.00 89.50 324 GLY A N 1
ATOM 2451 C CA . GLY A 1 324 ? -5.106 -5.426 -25.301 1.00 89.50 324 GLY A CA 1
ATOM 2452 C C . GLY A 1 324 ? -3.795 -5.894 -24.662 1.00 89.50 324 GLY A C 1
ATOM 2453 O O . GLY A 1 324 ? -3.092 -5.106 -24.029 1.00 89.50 324 GLY A O 1
ATOM 2454 N N . VAL A 1 325 ? -3.452 -7.170 -24.835 1.00 91.12 325 VAL A N 1
ATOM 2455 C CA . VAL A 1 325 ? -2.277 -7.782 -24.188 1.00 91.12 325 VAL A CA 1
ATOM 2456 C C . VAL A 1 325 ? -1.114 -7.905 -25.168 1.00 91.12 325 VAL A C 1
ATOM 2458 O O . VAL A 1 325 ? -1.267 -8.434 -26.273 1.00 91.12 325 VAL A O 1
ATOM 2461 N N . ILE A 1 326 ? 0.062 -7.441 -24.750 1.00 92.38 326 ILE A N 1
ATOM 2462 C CA . ILE A 1 326 ? 1.331 -7.631 -25.459 1.00 92.38 326 ILE A CA 1
ATOM 2463 C C . ILE A 1 326 ? 2.141 -8.682 -24.704 1.00 92.38 326 ILE A C 1
ATOM 2465 O O . ILE A 1 326 ? 2.238 -8.608 -23.484 1.00 92.38 326 ILE A O 1
ATOM 2469 N N . TYR A 1 327 ? 2.728 -9.645 -25.411 1.00 94.50 327 TYR A N 1
ATOM 2470 C CA . TYR A 1 327 ? 3.630 -10.626 -24.808 1.00 94.50 327 TYR A CA 1
ATOM 2471 C C . TYR A 1 327 ? 5.080 -10.280 -25.134 1.00 94.50 327 TYR A C 1
ATOM 2473 O O . TYR A 1 327 ? 5.409 -9.951 -26.279 1.00 94.50 327 TYR A O 1
ATOM 2481 N N . SER A 1 328 ? 5.952 -10.343 -24.129 1.00 94.81 328 SER A N 1
ATOM 2482 C CA . SER A 1 328 ? 7.385 -10.149 -24.338 1.00 94.81 328 SER A CA 1
ATOM 2483 C C . SER A 1 328 ? 8.000 -11.312 -25.115 1.00 94.81 328 SER A C 1
ATOM 2485 O O . SER A 1 328 ? 7.537 -12.453 -25.054 1.00 94.81 328 SER A O 1
ATOM 2487 N N . THR A 1 329 ? 9.048 -11.017 -25.881 1.00 95.69 329 THR A N 1
ATOM 2488 C CA . THR A 1 329 ? 9.722 -11.994 -26.744 1.00 95.69 329 THR A CA 1
ATOM 2489 C C . THR A 1 329 ? 10.953 -12.594 -26.074 1.00 95.69 329 THR A C 1
ATOM 2491 O O . THR A 1 329 ? 11.541 -11.984 -25.192 1.00 95.69 329 THR A O 1
ATOM 2494 N N . ASN A 1 330 ? 11.399 -13.756 -26.520 1.00 97.44 330 ASN A N 1
ATOM 2495 C CA . ASN A 1 330 ? 12.673 -14.339 -26.138 1.00 97.44 330 ASN A CA 1
ATOM 2496 C C . ASN A 1 330 ? 13.834 -13.483 -26.677 1.00 97.44 330 ASN A C 1
ATOM 2498 O O . ASN A 1 330 ? 13.937 -13.260 -27.885 1.00 97.44 330 ASN A O 1
ATOM 2502 N N . ILE A 1 331 ? 14.694 -12.988 -25.784 1.00 97.69 331 ILE A N 1
ATOM 2503 C CA . ILE A 1 331 ? 15.899 -12.207 -26.125 1.00 97.69 331 ILE A CA 1
ATOM 2504 C C . ILE A 1 331 ? 17.194 -12.958 -25.793 1.00 97.69 331 ILE A C 1
ATOM 2506 O O . ILE A 1 331 ? 18.276 -12.373 -25.808 1.00 97.69 331 ILE A O 1
ATOM 2510 N N . THR A 1 332 ? 17.106 -14.255 -25.490 1.00 97.88 332 THR A N 1
ATOM 2511 C CA . THR A 1 332 ? 18.287 -15.116 -25.360 1.00 97.88 332 THR A CA 1
ATOM 2512 C C . THR A 1 332 ? 18.928 -15.357 -26.734 1.00 97.88 332 THR A C 1
ATOM 2514 O O . THR A 1 332 ? 18.272 -15.182 -27.768 1.00 97.88 332 THR A O 1
ATOM 2517 N N . PRO A 1 333 ? 20.198 -15.793 -26.803 1.00 97.44 333 PRO A N 1
ATOM 2518 C CA . PRO A 1 333 ? 20.882 -16.014 -28.074 1.00 97.44 333 PRO A CA 1
ATOM 2519 C C . PRO A 1 333 ? 20.528 -17.360 -28.726 1.00 97.44 333 PRO A C 1
ATOM 2521 O O . PRO A 1 333 ? 21.347 -17.951 -29.433 1.00 97.44 333 PRO A O 1
ATOM 2524 N N . ASP A 1 334 ? 19.315 -17.861 -28.486 1.00 97.50 334 ASP A N 1
ATOM 2525 C CA . ASP A 1 334 ? 18.752 -18.988 -29.222 1.00 97.50 334 ASP A CA 1
ATOM 2526 C C . ASP A 1 334 ? 18.519 -18.588 -30.696 1.00 97.50 334 ASP A C 1
ATOM 2528 O O . ASP A 1 334 ? 17.931 -17.531 -30.953 1.00 97.50 334 ASP A O 1
ATOM 2532 N N . PRO A 1 335 ? 19.002 -19.371 -31.679 1.00 95.56 335 PRO A N 1
ATOM 2533 C CA . PRO A 1 335 ? 18.966 -18.982 -33.090 1.00 95.56 335 PRO A CA 1
ATOM 2534 C C . PRO A 1 335 ? 17.577 -19.091 -33.734 1.00 95.56 335 PRO A C 1
ATOM 2536 O O . PRO A 1 335 ? 17.335 -18.427 -34.742 1.00 95.56 335 PRO A O 1
ATOM 2539 N N . GLU A 1 336 ? 16.678 -19.913 -33.187 1.00 94.62 336 GLU A N 1
ATOM 2540 C CA . GLU A 1 336 ? 15.354 -20.161 -33.771 1.00 94.62 336 GLU A CA 1
ATOM 2541 C C . GLU A 1 336 ? 14.277 -19.253 -33.173 1.00 94.62 336 GLU A C 1
ATOM 2543 O O . GLU A 1 336 ? 13.451 -18.690 -33.892 1.00 94.62 336 GLU A O 1
ATOM 2548 N N . THR A 1 337 ? 14.273 -19.123 -31.849 1.00 95.50 337 THR A N 1
ATOM 2549 C CA . THR A 1 337 ? 13.198 -18.483 -31.087 1.00 95.50 337 THR A CA 1
ATOM 2550 C C . THR A 1 337 ? 13.617 -17.172 -30.425 1.00 95.50 337 THR A C 1
ATOM 2552 O O . THR A 1 337 ? 12.749 -16.342 -30.140 1.00 95.50 337 THR A O 1
ATOM 2555 N N . GLY A 1 338 ? 14.924 -16.967 -30.235 1.00 96.56 338 GLY A N 1
ATOM 2556 C CA . GLY A 1 338 ? 15.520 -15.771 -29.644 1.00 96.56 338 GLY A CA 1
ATOM 2557 C C . GLY A 1 338 ? 16.187 -14.835 -30.660 1.00 96.56 338 GLY A C 1
ATOM 2558 O O . GLY A 1 338 ? 15.820 -14.771 -31.839 1.00 96.56 338 GLY A O 1
ATOM 2559 N N . ILE A 1 339 ? 17.195 -14.088 -30.199 1.00 97.38 339 ILE A N 1
ATOM 2560 C CA . ILE A 1 339 ? 17.973 -13.148 -31.024 1.00 97.38 339 ILE A CA 1
ATOM 2561 C C . ILE A 1 339 ? 19.290 -13.744 -31.543 1.00 97.38 339 ILE A C 1
ATOM 2563 O O . ILE A 1 339 ? 20.101 -13.027 -32.121 1.00 97.38 339 ILE A O 1
ATOM 2567 N N . GLY A 1 340 ? 19.505 -15.056 -31.396 1.00 96.69 340 GLY A N 1
ATOM 2568 C CA . GLY A 1 340 ? 20.769 -15.727 -31.723 1.00 96.69 340 GLY A CA 1
ATOM 2569 C C . GLY A 1 340 ? 21.247 -15.541 -33.166 1.00 96.69 340 GLY A C 1
ATOM 2570 O O . GLY A 1 340 ? 22.446 -15.549 -33.428 1.00 96.69 340 GLY A O 1
ATOM 2571 N N . ALA A 1 341 ? 20.310 -15.347 -34.095 1.00 96.19 341 ALA A N 1
ATOM 2572 C CA . ALA A 1 341 ? 20.585 -15.133 -35.515 1.00 96.19 341 ALA A CA 1
ATOM 2573 C C . ALA A 1 341 ? 20.579 -13.649 -35.941 1.00 96.19 341 ALA A C 1
ATOM 2575 O O . ALA A 1 341 ? 20.553 -13.342 -37.136 1.00 96.19 341 ALA A O 1
ATOM 2576 N N . TRP A 1 342 ? 20.519 -12.710 -34.996 1.00 97.06 342 TRP A N 1
ATOM 2577 C CA . TRP A 1 342 ? 20.499 -11.278 -35.290 1.00 97.06 342 TRP A CA 1
ATOM 2578 C C . TRP A 1 342 ? 21.924 -10.757 -35.416 1.00 97.06 342 TRP A C 1
ATOM 2580 O O . TRP A 1 342 ? 22.802 -11.167 -34.672 1.00 97.06 342 TRP A O 1
ATOM 2590 N N . SER A 1 343 ? 22.159 -9.848 -36.360 1.00 96.31 343 SER A N 1
ATOM 2591 C CA . SER A 1 343 ? 23.398 -9.072 -36.420 1.00 96.31 343 SER A CA 1
ATOM 2592 C C . SER A 1 343 ? 23.295 -7.834 -35.529 1.00 96.31 343 SER A C 1
ATOM 2594 O O . SER A 1 343 ? 22.186 -7.388 -35.223 1.00 96.31 343 SER A O 1
ATOM 2596 N N . TYR A 1 344 ? 24.432 -7.230 -35.160 1.00 96.50 344 TYR A N 1
ATOM 2597 C CA . TYR A 1 344 ? 24.414 -5.965 -34.415 1.00 96.50 344 TYR A CA 1
ATOM 2598 C C . TYR A 1 344 ? 23.569 -4.880 -35.117 1.00 96.50 344 TYR A C 1
ATOM 2600 O O . TYR A 1 344 ? 22.705 -4.324 -34.449 1.00 96.50 344 TYR A O 1
ATOM 2608 N N . PRO A 1 345 ? 23.667 -4.653 -36.447 1.00 96.88 345 PRO A N 1
ATOM 2609 C CA . PRO A 1 345 ? 22.777 -3.710 -37.134 1.00 96.88 345 PRO A CA 1
ATOM 2610 C C . PRO A 1 345 ? 21.283 -4.045 -37.010 1.00 96.88 345 PRO A C 1
ATOM 2612 O O . PRO A 1 345 ? 20.450 -3.147 -36.947 1.00 96.88 345 PRO A O 1
ATOM 2615 N N . ALA A 1 346 ? 20.910 -5.331 -36.957 1.00 96.75 346 ALA A N 1
ATOM 2616 C CA . ALA A 1 346 ? 19.517 -5.717 -36.726 1.00 96.75 346 ALA A CA 1
ATOM 2617 C C . ALA A 1 346 ? 19.062 -5.427 -35.289 1.00 96.75 346 ALA A C 1
ATOM 2619 O O . ALA A 1 346 ? 17.935 -4.972 -35.085 1.00 96.75 346 ALA A O 1
ATOM 2620 N N . PHE A 1 347 ? 19.934 -5.677 -34.309 1.00 97.44 347 PHE A N 1
ATOM 2621 C CA . PHE A 1 347 ? 19.691 -5.347 -32.908 1.00 97.44 347 PHE A CA 1
ATOM 2622 C C . PHE A 1 347 ? 19.579 -3.832 -32.708 1.00 97.44 347 PHE A C 1
ATOM 2624 O O . PHE A 1 347 ? 18.566 -3.356 -32.200 1.00 97.44 347 PHE A O 1
ATOM 2631 N N . GLU A 1 348 ? 20.557 -3.069 -33.188 1.00 97.38 348 GLU A N 1
ATOM 2632 C CA . GLU A 1 348 ? 20.571 -1.610 -33.138 1.00 97.38 348 GLU A CA 1
ATOM 2633 C C . GLU A 1 348 ? 19.314 -1.015 -33.771 1.00 97.38 348 GLU A C 1
ATOM 2635 O O . GLU A 1 348 ? 18.639 -0.208 -33.138 1.00 97.38 348 GLU A O 1
ATOM 2640 N N . ARG A 1 349 ? 18.930 -1.465 -34.972 1.00 95.75 349 ARG A N 1
ATOM 2641 C CA . ARG A 1 349 ? 17.705 -0.998 -35.632 1.00 95.75 349 ARG A CA 1
ATOM 2642 C C . ARG A 1 349 ? 16.457 -1.262 -34.790 1.00 95.75 349 ARG A C 1
ATOM 2644 O O . ARG A 1 349 ? 15.552 -0.431 -34.746 1.00 95.75 349 ARG A O 1
ATOM 2651 N N . SER A 1 350 ? 16.395 -2.391 -34.086 1.00 96.12 350 SER A N 1
ATOM 2652 C CA . SER A 1 350 ? 15.270 -2.655 -33.189 1.00 96.12 350 SER A CA 1
ATOM 2653 C C . SER A 1 350 ? 15.244 -1.686 -32.004 1.00 96.12 350 SER A C 1
ATOM 2655 O O . SER A 1 350 ? 14.189 -1.128 -31.713 1.00 96.12 350 SER A O 1
ATOM 2657 N N . MET A 1 351 ? 16.403 -1.426 -31.391 1.00 96.38 351 MET A N 1
ATOM 2658 C CA . MET A 1 351 ? 16.551 -0.552 -30.224 1.00 96.38 351 MET A CA 1
ATOM 2659 C C . MET A 1 351 ? 16.352 0.927 -30.578 1.00 96.38 351 MET A C 1
ATOM 2661 O O . MET A 1 351 ? 15.780 1.669 -29.788 1.00 96.38 351 MET A O 1
ATOM 2665 N N . ARG A 1 352 ? 16.804 1.366 -31.758 1.00 95.44 352 ARG A N 1
ATOM 2666 C CA . ARG A 1 352 ? 16.778 2.775 -32.175 1.00 95.44 352 ARG A CA 1
ATOM 2667 C C . ARG A 1 352 ? 15.558 3.155 -32.989 1.00 95.44 352 ARG A C 1
ATOM 2669 O O . ARG A 1 352 ? 15.081 4.273 -32.858 1.00 95.44 352 ARG A O 1
ATOM 2676 N N . GLU A 1 353 ? 15.072 2.275 -33.857 1.00 94.12 353 GLU A N 1
ATOM 2677 C CA . GLU A 1 353 ? 14.018 2.605 -34.827 1.00 94.12 353 GLU A CA 1
ATOM 2678 C C . GLU A 1 353 ? 12.697 1.888 -34.538 1.00 94.12 353 GLU A C 1
ATOM 2680 O O . GLU A 1 353 ? 11.686 2.192 -35.168 1.00 94.12 353 GLU A O 1
ATOM 2685 N N . GLY A 1 354 ? 12.682 0.926 -33.609 1.00 94.38 354 GLY A N 1
ATOM 2686 C CA . GLY A 1 354 ? 11.499 0.107 -33.363 1.00 94.38 354 GLY A CA 1
ATOM 2687 C C . GLY A 1 354 ? 11.164 -0.804 -34.543 1.00 94.38 354 GLY A C 1
ATOM 2688 O O . GLY A 1 354 ? 10.002 -1.150 -34.746 1.00 94.38 354 GLY A O 1
ATOM 2689 N N . ILE A 1 355 ? 12.160 -1.198 -35.344 1.00 94.00 355 ILE A N 1
ATOM 2690 C CA . ILE A 1 355 ? 11.972 -2.073 -36.506 1.00 94.00 355 ILE A CA 1
ATOM 2691 C C . ILE A 1 355 ? 12.674 -3.403 -36.248 1.00 94.00 355 ILE A C 1
ATOM 2693 O O . ILE A 1 355 ? 13.890 -3.486 -36.084 1.00 94.00 355 ILE A O 1
ATOM 2697 N N . HIS A 1 356 ? 11.891 -4.474 -36.250 1.00 94.25 356 HIS A N 1
ATOM 2698 C CA . HIS A 1 356 ? 12.379 -5.833 -36.060 1.00 94.25 356 HIS A CA 1
ATOM 2699 C C . HIS A 1 356 ? 13.320 -6.272 -37.198 1.00 94.25 356 HIS A C 1
ATOM 2701 O O . HIS A 1 356 ? 13.292 -5.719 -38.301 1.00 94.25 356 HIS A O 1
ATOM 2707 N N . ARG A 1 357 ? 14.115 -7.331 -36.992 1.00 94.19 357 ARG A N 1
ATOM 2708 C CA . ARG A 1 357 ? 15.021 -7.885 -38.018 1.00 94.19 357 ARG A CA 1
ATOM 2709 C C . ARG A 1 357 ? 14.329 -8.194 -39.355 1.00 94.19 357 ARG A C 1
ATOM 2711 O O . ARG A 1 357 ? 14.901 -7.932 -40.409 1.00 94.19 357 ARG A O 1
ATOM 2718 N N . ASP A 1 358 ? 13.105 -8.715 -39.325 1.00 92.12 358 ASP A N 1
ATOM 2719 C CA . ASP A 1 358 ? 12.316 -9.051 -40.527 1.00 92.12 358 ASP A CA 1
ATOM 2720 C C . ASP A 1 358 ? 11.657 -7.838 -41.217 1.00 92.12 358 ASP A C 1
ATOM 2722 O O . ASP A 1 358 ? 11.068 -8.001 -42.280 1.00 92.12 358 ASP A O 1
ATOM 2726 N N . GLY A 1 359 ? 11.777 -6.632 -40.651 1.00 89.88 359 GLY A N 1
ATOM 2727 C CA . GLY A 1 359 ? 11.217 -5.396 -41.204 1.00 89.88 359 GLY A CA 1
ATOM 2728 C C . GLY A 1 359 ? 9.863 -4.981 -40.618 1.00 89.88 359 GLY A C 1
ATOM 2729 O O . GLY A 1 359 ? 9.394 -3.884 -40.918 1.00 89.88 359 GLY A O 1
ATOM 2730 N N . ARG A 1 360 ? 9.231 -5.793 -39.756 1.00 91.50 360 ARG A N 1
ATOM 2731 C CA . ARG A 1 360 ? 7.971 -5.395 -39.101 1.00 91.50 360 ARG A CA 1
ATOM 2732 C C . ARG A 1 360 ? 8.210 -4.332 -38.022 1.00 91.50 360 ARG A C 1
ATOM 2734 O O . ARG A 1 360 ? 9.195 -4.387 -37.286 1.00 91.50 360 ARG A O 1
ATOM 2741 N N . GLN A 1 361 ? 7.250 -3.423 -37.866 1.00 92.69 361 GLN A N 1
ATOM 2742 C CA . GLN A 1 361 ? 7.236 -2.454 -36.765 1.00 92.69 361 GLN A CA 1
ATOM 2743 C C . GLN A 1 361 ? 7.052 -3.168 -35.415 1.00 92.69 361 GLN A C 1
ATOM 2745 O O . GLN A 1 361 ? 6.292 -4.142 -35.308 1.00 92.69 361 GLN A O 1
ATOM 2750 N N . LEU A 1 362 ? 7.755 -2.700 -34.390 1.00 93.38 362 LEU A N 1
ATOM 2751 C CA . LEU A 1 362 ? 7.624 -3.122 -32.999 1.00 93.38 362 LEU A CA 1
ATOM 2752 C C . LEU A 1 362 ? 6.659 -2.188 -32.272 1.00 93.38 362 LEU A C 1
ATOM 2754 O O . LEU A 1 362 ? 6.562 -1.008 -32.587 1.00 93.38 362 LEU A O 1
ATOM 2758 N N . TYR A 1 363 ? 5.922 -2.730 -31.306 1.00 92.94 363 TYR A N 1
ATOM 2759 C CA . TYR A 1 363 ? 5.046 -1.920 -30.467 1.00 92.94 363 TYR A CA 1
ATOM 2760 C C . TYR A 1 363 ? 5.886 -1.094 -29.485 1.00 92.94 363 TYR A C 1
ATOM 2762 O O . TYR A 1 363 ? 6.812 -1.661 -28.907 1.00 92.94 363 TYR A O 1
ATOM 2770 N N . PRO A 1 364 ? 5.534 0.177 -29.212 1.00 90.44 364 PRO A N 1
ATOM 2771 C CA . PRO A 1 364 ? 6.285 1.056 -28.306 1.00 90.44 364 PRO A CA 1
ATOM 2772 C C . PRO A 1 364 ? 6.243 0.623 -26.829 1.00 90.44 364 PRO A C 1
ATOM 2774 O O . PRO A 1 364 ? 6.860 1.252 -25.981 1.00 90.44 364 PRO A O 1
ATOM 2777 N N . ALA A 1 365 ? 5.545 -0.475 -26.511 1.00 89.88 365 ALA A N 1
ATOM 2778 C CA . ALA A 1 365 ? 5.732 -1.200 -25.253 1.00 89.88 365 ALA A CA 1
ATOM 2779 C C . ALA A 1 365 ? 7.171 -1.726 -25.092 1.00 89.88 365 ALA A C 1
ATOM 2781 O O . ALA A 1 365 ? 7.654 -1.864 -23.975 1.00 89.88 365 ALA A O 1
ATOM 2782 N N . PHE A 1 366 ? 7.855 -1.999 -26.205 1.00 94.12 366 PHE A N 1
ATOM 2783 C CA . PHE A 1 366 ? 9.309 -2.032 -26.250 1.00 94.12 366 PHE A CA 1
ATOM 2784 C C . PHE A 1 366 ? 9.788 -0.579 -26.382 1.00 94.12 366 PHE A C 1
ATOM 2786 O O . PHE A 1 366 ? 9.510 0.021 -27.421 1.00 94.12 366 PHE A O 1
ATOM 2793 N N . PRO A 1 367 ? 10.450 0.012 -25.371 1.00 94.38 367 PRO A N 1
ATOM 2794 C CA . PRO A 1 367 ? 10.645 1.462 -25.278 1.00 94.38 367 PRO A CA 1
ATOM 2795 C C . PRO A 1 367 ? 11.792 1.966 -26.175 1.00 94.38 367 PRO A C 1
ATOM 2797 O O . PRO A 1 367 ? 12.709 2.661 -25.736 1.00 94.38 367 PRO A O 1
ATOM 2800 N N . TYR A 1 368 ? 11.745 1.636 -27.469 1.00 94.88 368 TYR A N 1
ATOM 2801 C CA . TYR A 1 368 ? 12.719 2.077 -28.473 1.00 94.88 368 TYR A CA 1
ATOM 2802 C C . TYR A 1 368 ? 12.750 3.605 -28.643 1.00 94.88 368 TYR A C 1
ATOM 2804 O O . TYR A 1 368 ? 13.761 4.168 -29.057 1.00 94.88 368 TYR A O 1
ATOM 2812 N N . ASN A 1 369 ? 11.669 4.300 -28.273 1.00 92.25 369 ASN A N 1
ATOM 2813 C CA . ASN A 1 369 ? 11.610 5.761 -28.201 1.00 92.25 369 ASN A CA 1
ATOM 2814 C C . ASN A 1 369 ? 12.569 6.350 -27.153 1.00 92.25 369 ASN A C 1
ATOM 2816 O O . ASN A 1 369 ? 13.034 7.476 -27.318 1.00 92.25 369 ASN A O 1
ATOM 2820 N N . HIS A 1 370 ? 12.899 5.582 -26.115 1.00 95.69 370 HIS A N 1
ATOM 2821 C CA . HIS A 1 370 ? 13.933 5.925 -25.145 1.00 95.69 370 HIS A CA 1
ATOM 2822 C C . HIS A 1 370 ? 15.291 5.347 -25.546 1.00 95.69 370 HIS A C 1
ATOM 2824 O O . HIS A 1 370 ? 16.285 6.069 -25.600 1.00 95.69 370 HIS A O 1
ATOM 2830 N N . PHE A 1 371 ? 15.344 4.061 -25.903 1.00 97.12 371 PHE A N 1
ATOM 2831 C CA . PHE A 1 371 ? 16.595 3.374 -26.248 1.00 97.12 371 PHE A CA 1
ATOM 2832 C C . PHE A 1 371 ? 17.330 3.984 -27.449 1.00 97.12 371 PHE A C 1
ATOM 2834 O O . PHE A 1 371 ? 18.551 3.868 -27.545 1.00 97.12 371 PHE A O 1
ATOM 2841 N N . ALA A 1 372 ? 16.632 4.716 -28.320 1.00 96.56 372 ALA A N 1
ATOM 2842 C CA . ALA A 1 372 ? 17.252 5.531 -29.360 1.00 96.56 372 ALA A CA 1
ATOM 2843 C C . ALA A 1 372 ? 18.330 6.499 -28.846 1.00 96.56 372 ALA A C 1
ATOM 2845 O O . ALA A 1 372 ? 19.261 6.800 -29.590 1.00 96.56 372 ALA A O 1
ATOM 2846 N N . LYS A 1 373 ? 18.247 6.936 -27.585 1.00 97.31 373 LYS A N 1
ATOM 2847 C CA . LYS A 1 373 ? 19.212 7.845 -26.955 1.00 97.31 373 LYS A CA 1
ATOM 2848 C C . LYS A 1 373 ? 20.492 7.160 -26.478 1.00 97.31 373 LYS A C 1
ATOM 2850 O O . LYS A 1 373 ? 21.461 7.848 -26.167 1.00 97.31 373 LYS A O 1
ATOM 2855 N N . THR A 1 374 ? 20.528 5.830 -26.416 1.00 97.75 374 THR A N 1
ATOM 2856 C CA . THR A 1 374 ? 21.700 5.074 -25.956 1.00 97.75 374 THR A CA 1
ATOM 2857 C C . THR A 1 374 ? 22.884 5.276 -26.907 1.00 97.75 374 THR A C 1
ATOM 2859 O O . THR A 1 374 ? 22.710 5.353 -28.125 1.00 97.75 374 THR A O 1
ATOM 2862 N N . THR A 1 375 ? 24.098 5.378 -26.367 1.00 97.38 375 THR A N 1
ATOM 2863 C CA . THR A 1 375 ? 25.322 5.489 -27.180 1.00 97.38 375 THR A CA 1
ATOM 2864 C C . THR A 1 375 ? 25.635 4.178 -27.906 1.00 97.38 375 THR A C 1
ATOM 2866 O O . THR A 1 375 ? 25.254 3.102 -27.442 1.00 97.38 375 THR A O 1
ATOM 2869 N N . ASP A 1 376 ? 26.362 4.247 -29.024 1.00 96.31 376 ASP A N 1
ATOM 2870 C CA . ASP A 1 376 ? 26.748 3.050 -29.791 1.00 96.31 376 ASP A CA 1
ATOM 2871 C C . ASP A 1 376 ? 27.567 2.069 -28.948 1.00 96.31 376 ASP A C 1
ATOM 2873 O O . ASP A 1 376 ? 27.321 0.865 -28.972 1.00 96.31 376 ASP A O 1
ATOM 2877 N N . ALA A 1 377 ? 28.502 2.584 -28.145 1.00 97.06 377 ALA A N 1
ATOM 2878 C CA . ALA A 1 377 ? 29.339 1.766 -27.272 1.00 97.06 377 ALA A CA 1
ATOM 2879 C C . ALA A 1 377 ? 28.507 0.978 -26.245 1.00 97.06 377 ALA A C 1
ATOM 2881 O O . ALA A 1 377 ? 28.743 -0.214 -26.034 1.00 97.06 377 ALA A O 1
ATOM 2882 N N . ASP A 1 378 ? 27.504 1.617 -25.635 1.00 98.06 378 ASP A N 1
ATOM 2883 C CA . ASP A 1 378 ? 26.617 0.950 -24.683 1.00 98.06 378 ASP A CA 1
ATOM 2884 C C . ASP A 1 378 ? 25.681 -0.051 -25.394 1.00 98.06 378 ASP A C 1
ATOM 2886 O O . ASP A 1 378 ? 25.489 -1.159 -24.892 1.00 98.06 378 ASP A O 1
ATOM 2890 N N . LEU A 1 379 ? 25.155 0.255 -26.589 1.00 97.94 379 LEU A N 1
ATOM 2891 C CA . LEU A 1 379 ? 24.348 -0.714 -27.350 1.00 97.94 379 LEU A CA 1
ATOM 2892 C C . LEU A 1 379 ? 25.157 -1.937 -27.794 1.00 97.94 379 LEU A C 1
ATOM 2894 O O . LEU A 1 379 ? 24.653 -3.059 -27.721 1.00 97.94 379 LEU A O 1
ATOM 2898 N N . GLN A 1 380 ? 26.411 -1.753 -28.210 1.00 97.88 380 GLN A N 1
ATOM 2899 C CA . GLN A 1 380 ? 27.315 -2.859 -28.532 1.00 97.88 380 GLN A CA 1
ATOM 2900 C C . GLN A 1 380 ? 27.621 -3.714 -27.302 1.00 97.88 380 GLN A C 1
ATOM 2902 O O . GLN A 1 380 ? 27.608 -4.942 -27.396 1.00 97.88 380 GLN A O 1
ATOM 2907 N N . ALA A 1 381 ? 27.851 -3.091 -26.142 1.00 98.38 381 ALA A N 1
ATOM 2908 C CA . ALA A 1 381 ? 28.070 -3.811 -24.891 1.00 98.38 381 ALA A CA 1
ATOM 2909 C C . ALA A 1 381 ? 26.827 -4.605 -24.463 1.00 98.38 381 ALA A C 1
ATOM 2911 O O . ALA A 1 381 ? 26.941 -5.776 -24.096 1.00 98.38 381 ALA A O 1
ATOM 2912 N N . LEU A 1 382 ? 25.637 -4.005 -24.560 1.00 98.38 382 LEU A N 1
ATOM 2913 C CA . LEU A 1 382 ? 24.367 -4.676 -24.282 1.00 98.38 382 LEU A CA 1
ATOM 2914 C C . LEU A 1 382 ? 24.151 -5.876 -25.215 1.00 98.38 382 LEU A C 1
ATOM 2916 O O . LEU A 1 382 ? 23.845 -6.971 -24.744 1.00 98.38 382 LEU A O 1
ATOM 2920 N N . TYR A 1 383 ? 24.376 -5.696 -26.519 1.00 98.25 383 TYR A N 1
ATOM 2921 C CA . TYR A 1 383 ? 24.309 -6.778 -27.499 1.00 98.25 383 TYR A CA 1
ATOM 2922 C C . TYR A 1 383 ? 25.296 -7.906 -27.168 1.00 98.25 383 TYR A C 1
ATOM 2924 O O . TYR A 1 383 ? 24.899 -9.066 -27.105 1.00 98.25 383 TYR A O 1
ATOM 2932 N N . ALA A 1 384 ? 26.557 -7.577 -26.879 1.00 98.12 384 ALA A N 1
ATOM 2933 C CA . ALA A 1 384 ? 27.578 -8.548 -26.489 1.00 98.12 384 ALA A CA 1
ATOM 2934 C C . ALA A 1 384 ? 27.162 -9.368 -25.258 1.00 98.12 384 ALA A C 1
ATOM 2936 O O . ALA A 1 384 ? 27.292 -10.592 -25.255 1.00 98.12 384 ALA A O 1
ATOM 2937 N N . TYR A 1 385 ? 26.614 -8.713 -24.228 1.00 97.94 385 TYR A N 1
ATOM 2938 C CA . TYR A 1 385 ? 26.110 -9.398 -23.040 1.00 97.94 385 TYR A CA 1
ATOM 2939 C C . TYR A 1 385 ? 24.979 -10.372 -23.380 1.00 97.94 385 TYR A C 1
ATOM 2941 O O . TYR A 1 385 ? 25.068 -11.538 -22.995 1.00 97.94 385 TYR A O 1
ATOM 2949 N N . LEU A 1 386 ? 23.960 -9.941 -24.131 1.00 97.81 386 LEU A N 1
ATOM 2950 C CA . LEU A 1 386 ? 22.845 -10.810 -24.523 1.00 97.81 386 LEU A CA 1
ATOM 2951 C C . LEU A 1 386 ? 23.326 -11.997 -25.374 1.00 97.81 386 LEU A C 1
ATOM 2953 O O . LEU A 1 386 ? 22.936 -13.138 -25.124 1.00 97.81 386 LEU A O 1
ATOM 2957 N N . MET A 1 387 ? 24.247 -11.756 -26.311 1.00 97.75 387 MET A N 1
ATOM 2958 C CA . MET A 1 387 ? 24.819 -12.793 -27.173 1.00 97.75 387 MET A CA 1
ATOM 2959 C C . MET A 1 387 ? 25.750 -13.765 -26.444 1.00 97.75 387 MET A C 1
ATOM 2961 O O . MET A 1 387 ? 25.963 -14.877 -26.928 1.00 97.75 387 MET A O 1
ATOM 2965 N N . ALA A 1 388 ? 26.260 -13.399 -25.267 1.00 96.69 388 ALA A N 1
ATOM 2966 C CA . ALA A 1 388 ? 27.070 -14.262 -24.411 1.00 96.69 388 ALA A CA 1
ATOM 2967 C C . ALA A 1 388 ? 26.242 -15.151 -23.460 1.00 96.69 388 ALA A C 1
ATOM 2969 O O . ALA A 1 388 ? 26.810 -16.022 -22.804 1.00 96.69 388 ALA A O 1
ATOM 2970 N N . GLN A 1 389 ? 24.916 -14.970 -23.372 1.00 96.19 389 GLN A N 1
ATOM 2971 C CA . GLN A 1 389 ? 24.081 -15.751 -22.451 1.00 96.19 389 GLN A CA 1
ATOM 2972 C C . GLN A 1 389 ? 23.872 -17.205 -22.908 1.00 96.19 389 GLN A C 1
ATOM 2974 O O . GLN A 1 389 ? 24.156 -17.595 -24.048 1.00 96.19 389 GLN A O 1
ATOM 2979 N N . THR A 1 390 ? 23.336 -18.025 -22.003 1.00 95.31 390 THR A N 1
ATOM 2980 C CA . THR A 1 390 ? 22.889 -19.382 -22.343 1.00 95.31 390 THR A CA 1
ATOM 2981 C C . THR A 1 390 ? 21.665 -19.286 -23.265 1.00 95.31 390 THR A C 1
ATOM 2983 O O . THR A 1 390 ? 20.727 -18.559 -22.934 1.00 95.31 390 THR A O 1
ATOM 2986 N N . PRO A 1 391 ? 21.658 -19.961 -24.429 1.00 96.75 391 PRO A N 1
ATOM 2987 C CA . PRO A 1 391 ? 20.505 -19.954 -25.320 1.00 96.75 391 PRO A CA 1
ATOM 2988 C C . PRO A 1 391 ? 19.360 -20.753 -24.695 1.00 96.75 391 PRO A C 1
ATOM 2990 O O . PRO A 1 391 ? 19.574 -21.844 -24.166 1.00 96.75 391 PRO A O 1
ATOM 2993 N N . VAL A 1 392 ? 18.144 -20.222 -24.777 1.00 97.38 392 VAL A N 1
ATOM 2994 C CA . VAL A 1 392 ? 16.938 -20.887 -24.282 1.00 97.38 392 VAL A CA 1
ATOM 2995 C C . VAL A 1 392 ? 15.935 -20.940 -25.417 1.00 97.38 392 VAL A C 1
ATOM 2997 O O . VAL A 1 392 ? 15.500 -19.905 -25.915 1.00 97.38 392 VAL A O 1
ATOM 3000 N N . ARG A 1 393 ? 15.550 -22.146 -25.829 1.00 97.19 393 ARG A N 1
ATOM 3001 C CA . ARG A 1 393 ? 14.509 -22.332 -26.838 1.00 97.19 393 ARG A CA 1
ATOM 3002 C C . ARG A 1 393 ? 13.140 -22.110 -26.197 1.00 97.19 393 ARG A C 1
ATOM 3004 O O . ARG A 1 393 ? 12.686 -22.943 -25.418 1.00 97.19 393 ARG A O 1
ATOM 3011 N N . ALA A 1 394 ? 12.480 -21.010 -26.544 1.00 95.12 394 ALA A N 1
ATOM 3012 C CA . ALA A 1 394 ? 11.167 -20.640 -26.018 1.00 95.12 394 ALA A CA 1
ATOM 3013 C C . ALA A 1 394 ? 10.363 -19.904 -27.096 1.00 95.12 394 ALA A C 1
ATOM 3015 O O . ALA A 1 394 ? 10.756 -18.832 -27.553 1.00 95.12 394 ALA A O 1
ATOM 3016 N N . THR A 1 395 ? 9.251 -20.494 -27.540 1.00 94.69 395 THR A N 1
ATOM 3017 C CA . THR A 1 395 ? 8.463 -19.946 -28.655 1.00 94.69 395 THR A CA 1
ATOM 3018 C C . THR A 1 395 ? 7.694 -18.703 -28.214 1.00 94.69 395 THR A C 1
ATOM 3020 O O . THR A 1 395 ? 6.965 -18.736 -27.226 1.00 94.69 395 THR A O 1
ATOM 3023 N N . ASN A 1 396 ? 7.820 -17.618 -28.980 1.00 92.94 396 ASN A N 1
ATOM 3024 C CA . ASN A 1 396 ? 7.128 -16.361 -28.704 1.00 92.94 396 ASN A CA 1
ATOM 3025 C C . ASN A 1 396 ? 5.609 -16.509 -28.851 1.00 92.94 396 ASN A C 1
ATOM 3027 O O . ASN A 1 396 ? 5.124 -17.039 -29.852 1.00 92.94 396 ASN A O 1
ATOM 3031 N N . ARG A 1 397 ? 4.859 -15.974 -27.885 1.00 93.06 397 ARG A N 1
ATOM 3032 C CA . ARG A 1 397 ? 3.397 -15.894 -27.946 1.00 93.06 397 ARG A CA 1
ATOM 3033 C C . ARG A 1 397 ? 2.953 -14.693 -28.782 1.00 93.06 397 ARG A C 1
ATOM 3035 O O . ARG A 1 397 ? 3.557 -13.624 -28.722 1.00 93.06 397 ARG A O 1
ATOM 3042 N N . GLU A 1 398 ? 1.883 -14.859 -29.554 1.00 91.38 398 GLU A N 1
ATOM 3043 C CA . GLU A 1 398 ? 1.297 -13.758 -30.322 1.00 91.38 398 GLU A CA 1
ATOM 3044 C C . GLU A 1 398 ? 0.546 -12.766 -29.424 1.00 91.38 398 GLU A C 1
ATOM 3046 O O . GLU A 1 398 ? -0.124 -13.151 -28.465 1.00 91.38 398 GLU A O 1
ATOM 3051 N N . ASN A 1 399 ? 0.630 -11.478 -29.763 1.00 92.94 399 ASN A N 1
ATOM 3052 C CA . ASN A 1 399 ? -0.078 -10.414 -29.053 1.00 92.94 399 ASN A CA 1
ATOM 3053 C C . ASN A 1 399 ? -1.598 -10.539 -29.228 1.00 92.94 399 ASN A C 1
ATOM 3055 O O . ASN A 1 399 ? -2.088 -10.721 -30.341 1.00 92.94 399 ASN A O 1
ATOM 3059 N N . ALA A 1 400 ? -2.345 -10.316 -28.149 1.00 93.06 400 ALA A N 1
ATOM 3060 C CA . ALA A 1 400 ? -3.805 -10.274 -28.142 1.00 93.06 400 ALA A CA 1
ATOM 3061 C C . ALA A 1 400 ? -4.296 -8.816 -28.110 1.00 93.06 400 ALA A C 1
ATOM 3063 O O . ALA A 1 400 ? -4.929 -8.365 -27.153 1.00 93.06 400 ALA A O 1
ATOM 3064 N N . LEU A 1 401 ? -3.951 -8.056 -29.153 1.00 90.12 401 LEU A N 1
ATOM 3065 C CA . LEU A 1 401 ? -4.367 -6.661 -29.315 1.00 90.12 401 LEU A CA 1
ATOM 3066 C C . LEU A 1 401 ? -5.703 -6.555 -30.052 1.00 90.12 401 LEU A C 1
ATOM 3068 O O . LEU A 1 401 ? -6.001 -7.323 -30.966 1.00 90.12 401 LEU A O 1
ATOM 3072 N N . THR A 1 402 ? -6.499 -5.562 -29.672 1.00 89.38 402 THR A N 1
ATOM 3073 C CA . THR A 1 402 ? -7.798 -5.286 -30.296 1.00 89.38 402 THR A CA 1
ATOM 3074 C C . THR A 1 402 ? -7.635 -4.566 -31.635 1.00 89.38 402 THR A C 1
ATOM 3076 O O . THR A 1 402 ? -6.689 -3.807 -31.841 1.00 89.38 402 THR A O 1
ATOM 3079 N N . PHE A 1 403 ? -8.558 -4.786 -32.574 1.00 87.31 403 PHE A N 1
ATOM 3080 C CA . PHE A 1 403 ? -8.588 -4.019 -33.820 1.00 87.31 403 PHE A CA 1
ATOM 3081 C C . PHE A 1 403 ? -8.909 -2.537 -33.536 1.00 87.31 403 PHE A C 1
ATOM 3083 O O . PHE A 1 403 ? -9.837 -2.272 -32.770 1.00 87.31 403 PHE A O 1
ATOM 3090 N N . PRO A 1 404 ? -8.212 -1.565 -34.165 1.00 87.06 404 PRO A N 1
ATOM 3091 C CA . PRO A 1 404 ? -7.203 -1.718 -35.225 1.00 87.06 404 PRO A CA 1
ATOM 3092 C C . PRO A 1 404 ? -5.743 -1.804 -34.736 1.00 87.06 404 PRO A C 1
ATOM 3094 O O . PRO A 1 404 ? -4.828 -1.843 -35.556 1.00 87.06 404 PRO A O 1
ATOM 3097 N N . PHE A 1 405 ? -5.492 -1.829 -33.426 1.00 86.56 405 PHE A N 1
ATOM 3098 C CA . PHE A 1 405 ? -4.148 -1.807 -32.829 1.00 86.56 405 PHE A CA 1
ATOM 3099 C C . PHE A 1 405 ? -3.316 -3.073 -33.109 1.00 86.56 405 PHE A C 1
ATOM 3101 O O . PHE A 1 405 ? -2.090 -3.059 -32.999 1.00 86.56 405 PHE A O 1
ATOM 3108 N N . ASN A 1 406 ? -3.945 -4.166 -33.543 1.00 86.19 406 ASN A N 1
ATOM 3109 C CA . ASN A 1 406 ? -3.258 -5.366 -34.028 1.00 86.19 406 ASN A CA 1
ATOM 3110 C C . ASN A 1 406 ? -2.574 -5.190 -35.406 1.00 86.19 406 ASN A C 1
ATOM 3112 O O . ASN A 1 406 ? -1.755 -6.023 -35.796 1.00 86.19 406 ASN A O 1
ATOM 3116 N N . LEU A 1 407 ? -2.867 -4.116 -36.151 1.00 86.25 407 LEU A N 1
ATOM 3117 C CA . LEU A 1 407 ? -2.284 -3.860 -37.471 1.00 86.25 407 LEU A CA 1
ATOM 3118 C C . LEU A 1 407 ? -0.920 -3.161 -37.364 1.00 86.25 407 LEU A C 1
ATOM 3120 O O . LEU A 1 407 ? -0.831 -1.933 -37.351 1.00 86.25 407 LEU A O 1
ATOM 3124 N N . ARG A 1 408 ? 0.166 -3.946 -37.371 1.00 84.75 408 ARG A N 1
ATOM 3125 C CA . ARG A 1 408 ? 1.550 -3.430 -37.294 1.00 84.75 408 ARG A CA 1
ATOM 3126 C C . ARG A 1 408 ? 1.899 -2.301 -38.281 1.00 84.75 408 ARG A C 1
ATOM 3128 O O . ARG A 1 408 ? 2.615 -1.398 -37.860 1.00 84.75 408 ARG A O 1
ATOM 3135 N N . PRO A 1 409 ? 1.429 -2.269 -39.545 1.00 85.44 409 PRO A N 1
ATOM 3136 C CA . PRO A 1 409 ? 1.767 -1.171 -40.457 1.00 85.44 409 PRO A CA 1
ATOM 3137 C C . PRO A 1 409 ? 1.321 0.217 -39.975 1.00 85.44 409 PRO A C 1
ATOM 3139 O O . PRO A 1 409 ? 1.974 1.206 -40.297 1.00 85.44 409 PRO A O 1
ATOM 3142 N N . LEU A 1 410 ? 0.260 0.311 -39.161 1.00 86.62 410 LEU A N 1
ATOM 3143 C CA . LEU A 1 410 ? -0.198 1.592 -38.608 1.00 86.62 410 LEU A CA 1
ATOM 3144 C C . LEU A 1 410 ? 0.840 2.230 -37.671 1.00 86.62 410 LEU A C 1
ATOM 3146 O O . LEU A 1 410 ? 0.889 3.455 -37.550 1.00 86.62 410 LEU A O 1
ATOM 3150 N N . LEU A 1 411 ? 1.720 1.422 -37.068 1.00 88.62 411 LEU A N 1
ATOM 3151 C CA . LEU A 1 411 ? 2.807 1.916 -36.224 1.00 88.62 411 LEU A CA 1
ATOM 3152 C C . LEU A 1 411 ? 3.857 2.704 -37.006 1.00 88.62 411 LEU A C 1
ATOM 3154 O O . LEU A 1 411 ? 4.520 3.543 -36.415 1.00 88.62 411 LEU A O 1
ATOM 3158 N N . ALA A 1 412 ? 3.990 2.505 -38.321 1.00 87.69 412 ALA A N 1
ATOM 3159 C CA . ALA A 1 412 ? 4.898 3.325 -39.122 1.00 87.69 412 ALA A CA 1
ATOM 3160 C C . ALA A 1 412 ? 4.460 4.802 -39.116 1.00 87.69 412 ALA A C 1
ATOM 3162 O O . ALA A 1 412 ? 5.289 5.696 -38.962 1.00 87.69 412 ALA A O 1
ATOM 3163 N N . GLY A 1 413 ? 3.148 5.054 -39.207 1.00 86.75 413 GLY A N 1
ATOM 3164 C CA . GLY A 1 413 ? 2.582 6.397 -39.069 1.00 86.75 413 GLY A CA 1
ATOM 3165 C C . GLY A 1 413 ? 2.707 6.941 -37.645 1.00 86.75 413 GLY A C 1
ATOM 3166 O O . GLY A 1 413 ? 3.023 8.112 -37.464 1.00 86.75 413 GLY A O 1
ATOM 3167 N N . TRP A 1 414 ? 2.526 6.087 -36.633 1.00 90.62 414 TRP A N 1
ATOM 3168 C CA . TRP A 1 414 ? 2.755 6.463 -35.234 1.00 90.62 414 TRP A CA 1
ATOM 3169 C C . TRP A 1 414 ? 4.217 6.874 -34.993 1.00 90.62 414 TRP A C 1
ATOM 3171 O O . TRP A 1 414 ? 4.465 7.934 -34.427 1.00 90.62 414 TRP A O 1
ATOM 3181 N N . ASN A 1 415 ? 5.181 6.100 -35.501 1.00 88.75 415 ASN A N 1
ATOM 3182 C CA . ASN A 1 415 ? 6.611 6.398 -35.405 1.00 88.75 415 ASN A CA 1
ATOM 3183 C C . ASN A 1 415 ? 6.961 7.712 -36.107 1.00 88.75 415 ASN A C 1
ATOM 3185 O O . ASN A 1 415 ? 7.680 8.524 -35.538 1.00 88.75 415 ASN A O 1
ATOM 3189 N N . ALA A 1 416 ? 6.396 7.978 -37.287 1.00 88.25 416 ALA A N 1
ATOM 3190 C CA . ALA A 1 416 ? 6.608 9.249 -37.981 1.00 88.25 416 ALA A CA 1
ATOM 3191 C C . ALA A 1 416 ? 6.128 10.476 -37.175 1.00 88.25 416 ALA A C 1
ATOM 3193 O O . ALA A 1 416 ? 6.660 11.569 -37.352 1.00 88.25 416 ALA A O 1
ATOM 3194 N N . LEU A 1 417 ? 5.129 10.306 -36.301 1.00 89.19 417 LEU A N 1
ATOM 3195 C CA . LEU A 1 417 ? 4.574 11.382 -35.476 1.00 89.19 417 LEU A CA 1
ATOM 3196 C C . LEU A 1 417 ? 5.263 11.524 -34.113 1.00 89.19 417 LEU A C 1
ATOM 3198 O O . LEU A 1 417 ? 5.401 12.644 -33.621 1.00 89.19 417 LEU A O 1
ATOM 3202 N N . PHE A 1 418 ? 5.644 10.410 -33.484 1.00 91.12 418 PHE A N 1
ATOM 3203 C CA . PHE A 1 418 ? 6.005 10.376 -32.061 1.00 91.12 418 PHE A CA 1
ATOM 3204 C C . PHE A 1 418 ? 7.409 9.843 -31.764 1.00 91.12 418 PHE A C 1
ATOM 3206 O O . PHE A 1 418 ? 7.869 9.989 -30.633 1.00 91.12 418 PHE A O 1
ATOM 3213 N N . HIS A 1 419 ? 8.107 9.260 -32.741 1.00 92.75 419 HIS A N 1
ATOM 3214 C CA . HIS A 1 419 ? 9.448 8.711 -32.545 1.00 92.75 419 HIS A CA 1
ATOM 3215 C C . HIS A 1 419 ? 10.535 9.633 -33.103 1.00 92.75 419 HIS A C 1
ATOM 3217 O O . HIS A 1 419 ? 10.404 10.190 -34.191 1.00 92.75 419 HIS A O 1
ATOM 3223 N N . LYS A 1 420 ? 11.638 9.772 -32.362 1.00 90.00 420 LYS A N 1
ATOM 3224 C CA . LYS A 1 420 ? 12.835 10.510 -32.781 1.00 90.00 420 LYS A CA 1
ATOM 3225 C C . LYS A 1 420 ? 14.070 9.640 -32.525 1.00 90.00 420 LYS A C 1
ATOM 3227 O O . LYS A 1 420 ? 14.490 9.546 -31.373 1.00 90.00 420 LYS A O 1
ATOM 3232 N N . PRO A 1 421 ? 14.657 9.015 -33.561 1.00 87.00 421 PRO A N 1
ATOM 3233 C CA . PRO A 1 421 ? 15.801 8.120 -33.410 1.00 87.00 421 PRO A CA 1
ATOM 3234 C C . PRO A 1 421 ? 17.110 8.914 -33.251 1.00 87.00 421 PRO A C 1
ATOM 3236 O O . PRO A 1 421 ? 17.972 8.880 -34.125 1.00 87.00 421 PRO A O 1
ATOM 3239 N N . VAL A 1 422 ? 17.239 9.685 -32.169 1.00 91.81 422 VAL A N 1
ATOM 3240 C CA . VAL A 1 422 ? 18.416 10.526 -31.897 1.00 91.81 422 VAL A CA 1
ATOM 3241 C C . VAL A 1 422 ? 19.174 10.021 -30.677 1.00 91.81 422 VAL A C 1
ATOM 3243 O O . VAL A 1 422 ? 18.569 9.737 -29.643 1.00 91.81 422 VAL A O 1
ATOM 3246 N N . VAL A 1 423 ? 20.499 9.930 -30.807 1.00 95.56 423 VAL A N 1
ATOM 3247 C CA . VAL A 1 423 ? 21.410 9.634 -29.694 1.00 95.56 423 VAL A CA 1
ATOM 3248 C C . VAL A 1 423 ? 21.374 10.799 -28.702 1.00 95.56 423 VAL A C 1
ATOM 3250 O O . VAL A 1 423 ? 21.144 11.943 -29.089 1.00 95.56 423 VAL A O 1
ATOM 3253 N N . PHE A 1 424 ? 21.567 10.514 -27.415 1.00 96.75 424 PHE A N 1
ATOM 3254 C CA . PHE A 1 424 ? 21.649 11.552 -26.395 1.00 96.75 424 PHE A CA 1
ATOM 3255 C C . PHE A 1 424 ? 22.816 12.507 -26.665 1.00 96.75 424 PHE A C 1
ATOM 3257 O O . PHE A 1 424 ? 23.957 12.074 -26.833 1.00 96.75 424 PHE A O 1
ATOM 3264 N N . GLU A 1 425 ? 22.532 13.805 -26.615 1.00 96.50 425 GLU A N 1
ATOM 3265 C CA . GLU A 1 425 ? 23.532 14.865 -26.686 1.00 96.50 425 GLU A CA 1
ATOM 3266 C C . GLU A 1 425 ? 23.589 15.588 -25.332 1.00 96.50 425 GLU A C 1
ATOM 3268 O O . GLU A 1 425 ? 22.557 16.083 -24.871 1.00 96.50 425 GLU A O 1
ATOM 3273 N N . PRO A 1 426 ? 24.760 15.646 -24.668 1.00 97.00 426 PRO A N 1
ATOM 3274 C CA . PRO A 1 426 ? 24.909 16.376 -23.413 1.00 97.00 426 PRO A CA 1
ATOM 3275 C C . PRO A 1 426 ? 24.589 17.867 -23.565 1.00 97.00 426 PRO A C 1
ATOM 3277 O O . PRO A 1 426 ? 25.059 18.515 -24.501 1.00 97.00 426 PRO A O 1
ATOM 3280 N N . ASP A 1 427 ? 23.860 18.435 -22.604 1.00 97.19 427 ASP A N 1
ATOM 3281 C CA . ASP A 1 427 ? 23.643 19.879 -22.526 1.00 97.19 427 ASP A CA 1
ATOM 3282 C C . ASP A 1 427 ? 24.914 20.555 -21.977 1.00 97.19 427 ASP A C 1
ATOM 3284 O O . ASP A 1 427 ? 25.293 20.299 -20.826 1.00 97.19 427 ASP A O 1
ATOM 3288 N N . PRO A 1 428 ? 25.582 21.440 -22.745 1.00 97.00 428 PRO A N 1
ATOM 3289 C CA . PRO A 1 428 ? 26.806 22.108 -22.304 1.00 97.00 428 PRO A CA 1
ATOM 3290 C C . PRO A 1 428 ? 26.596 23.063 -21.119 1.00 97.00 428 PRO A C 1
ATOM 3292 O O . PRO A 1 428 ? 27.573 23.491 -20.508 1.00 97.00 428 PRO A O 1
ATOM 3295 N N . LYS A 1 429 ? 25.349 23.425 -20.791 1.00 97.75 429 LYS A N 1
ATOM 3296 C CA . LYS A 1 429 ? 25.016 24.272 -19.635 1.00 97.75 429 LYS A CA 1
ATOM 3297 C C . LYS A 1 429 ? 24.884 23.482 -18.335 1.00 97.75 429 LYS A C 1
ATOM 3299 O O . LYS A 1 429 ? 24.795 24.093 -17.273 1.00 97.75 429 LYS A O 1
ATOM 3304 N N . GLN A 1 430 ? 24.838 22.155 -18.414 1.00 98.00 430 GLN A N 1
ATOM 3305 C CA . GLN A 1 430 ? 24.594 21.275 -17.278 1.00 98.00 430 GLN A CA 1
ATOM 3306 C C . GLN A 1 430 ? 25.874 20.589 -16.806 1.00 98.00 430 GLN A C 1
ATOM 3308 O O . GLN A 1 430 ? 26.837 20.412 -17.554 1.00 98.00 430 GLN A O 1
ATOM 3313 N N . SER A 1 431 ? 25.888 20.180 -15.537 1.00 98.00 431 SER A N 1
ATOM 3314 C CA . SER A 1 431 ? 27.042 19.483 -14.967 1.00 98.00 431 SER A CA 1
ATOM 3315 C C . SER A 1 431 ? 27.233 18.094 -15.604 1.00 98.00 431 SER A C 1
ATOM 3317 O O . SER A 1 431 ? 26.271 17.490 -16.092 1.00 98.00 431 SER A O 1
ATOM 3319 N N . PRO A 1 432 ? 28.452 17.520 -15.570 1.00 98.25 432 PRO A N 1
ATOM 3320 C CA . PRO A 1 432 ? 28.678 16.153 -16.043 1.00 98.25 432 PRO A CA 1
ATOM 3321 C C . PRO A 1 432 ? 27.801 15.113 -15.332 1.00 98.25 432 PRO A C 1
ATOM 3323 O O . PRO A 1 432 ? 27.300 14.193 -15.974 1.00 98.25 432 PRO A O 1
ATOM 3326 N N . ALA A 1 433 ? 27.574 15.278 -14.023 1.00 97.94 433 ALA A N 1
ATOM 3327 C CA . ALA A 1 433 ? 26.706 14.397 -13.242 1.00 97.94 433 ALA A CA 1
ATOM 3328 C C . ALA A 1 433 ? 25.241 14.497 -13.692 1.00 97.94 433 ALA A C 1
ATOM 3330 O O . ALA A 1 433 ? 24.587 13.473 -13.877 1.00 97.94 433 ALA A O 1
ATOM 3331 N N . TRP A 1 434 ? 24.754 15.715 -13.947 1.00 98.44 434 TRP A N 1
ATOM 3332 C CA . TRP A 1 434 ? 23.406 15.929 -14.467 1.00 98.44 434 TRP A CA 1
ATOM 3333 C C . TRP A 1 434 ? 23.239 15.301 -15.853 1.00 98.44 434 TRP A C 1
ATOM 3335 O O . TRP A 1 434 ? 22.296 14.548 -16.070 1.00 98.44 434 TRP A O 1
ATOM 3345 N N . ASN A 1 435 ? 24.190 15.521 -16.768 1.00 98.62 435 ASN A N 1
ATOM 3346 C CA . ASN A 1 435 ? 24.158 14.931 -18.111 1.00 98.62 435 ASN A CA 1
ATOM 3347 C C . ASN A 1 435 ? 24.228 13.400 -18.079 1.00 98.62 435 ASN A C 1
ATOM 3349 O O . ASN A 1 435 ? 23.543 12.731 -18.853 1.00 98.62 435 ASN A O 1
ATOM 3353 N N . ARG A 1 436 ? 25.017 12.825 -17.163 1.00 98.25 436 ARG A N 1
ATOM 3354 C CA . ARG A 1 436 ? 25.038 11.376 -16.938 1.00 98.25 436 ARG A CA 1
ATOM 3355 C C . ARG A 1 436 ? 23.678 10.875 -16.452 1.00 98.25 436 ARG A C 1
ATOM 3357 O O . ARG A 1 436 ? 23.203 9.866 -16.961 1.00 98.25 436 ARG A O 1
ATOM 3364 N N . GLY A 1 437 ? 23.044 11.583 -15.520 1.00 98.31 437 GLY A N 1
ATOM 3365 C CA . GLY A 1 437 ? 21.706 11.264 -15.027 1.00 98.31 437 GLY A CA 1
ATOM 3366 C C . GLY A 1 437 ? 20.640 11.342 -16.112 1.00 98.31 437 GLY A C 1
ATOM 3367 O O . GLY A 1 437 ? 19.891 10.387 -16.294 1.00 98.31 437 GLY A O 1
ATOM 3368 N N . ALA A 1 438 ? 20.639 12.429 -16.884 1.00 98.38 438 ALA A N 1
ATOM 3369 C CA . ALA A 1 438 ? 19.757 12.636 -18.026 1.00 98.38 438 ALA A CA 1
ATOM 3370 C C . ALA A 1 438 ? 19.894 11.497 -19.041 1.00 98.38 438 ALA A C 1
ATOM 3372 O O . ALA A 1 438 ? 18.900 10.890 -19.427 1.00 98.38 438 ALA A O 1
ATOM 3373 N N . TYR A 1 439 ? 21.129 11.134 -19.403 1.00 98.50 439 TYR A N 1
ATOM 3374 C CA . TYR A 1 439 ? 21.395 9.996 -20.279 1.00 98.50 439 TYR A CA 1
ATOM 3375 C C . TYR A 1 439 ? 20.779 8.704 -19.738 1.00 98.50 439 TYR A C 1
ATOM 3377 O O . TYR A 1 439 ? 20.090 8.000 -20.473 1.00 98.50 439 TYR A O 1
ATOM 3385 N N . LEU A 1 440 ? 21.007 8.381 -18.464 1.00 98.00 440 LEU A N 1
ATOM 3386 C CA . LEU A 1 440 ? 20.518 7.143 -17.856 1.00 98.00 440 LEU A CA 1
ATOM 3387 C C . LEU A 1 440 ? 18.985 7.111 -17.778 1.00 98.00 440 LEU A C 1
ATOM 3389 O O . LEU A 1 440 ? 18.390 6.107 -18.156 1.00 98.00 440 LEU A O 1
ATOM 3393 N N . VAL A 1 441 ? 18.354 8.208 -17.353 1.00 97.75 441 VAL A N 1
ATOM 3394 C CA . VAL A 1 441 ? 16.895 8.329 -17.195 1.00 97.75 441 VAL A CA 1
ATOM 3395 C C . VAL A 1 441 ? 16.165 8.351 -18.536 1.00 97.75 441 VAL A C 1
ATOM 3397 O O . VAL A 1 441 ? 15.113 7.727 -18.681 1.00 97.75 441 VAL A O 1
ATOM 3400 N N . GLU A 1 442 ? 16.707 9.059 -19.525 1.00 96.25 442 GLU A N 1
ATOM 3401 C CA . GLU A 1 442 ? 16.044 9.263 -20.811 1.00 96.25 442 GLU A CA 1
ATOM 3402 C C . GLU A 1 442 ? 16.304 8.140 -21.820 1.00 96.25 442 GLU A C 1
ATOM 3404 O O . GLU A 1 442 ? 15.524 8.017 -22.767 1.00 96.25 442 GLU A O 1
ATOM 3409 N N . SER A 1 443 ? 17.370 7.349 -21.633 1.00 96.62 443 SER A N 1
ATOM 3410 C CA . SER A 1 443 ? 17.728 6.224 -22.505 1.00 96.62 443 SER A CA 1
ATOM 3411 C C . SER A 1 443 ? 17.301 4.867 -21.930 1.00 96.62 443 SER A C 1
ATOM 3413 O O . SER A 1 443 ? 16.110 4.589 -21.836 1.00 96.62 443 SER A O 1
ATOM 3415 N N . LEU A 1 444 ? 18.237 3.997 -21.539 1.00 96.50 444 LEU A N 1
ATOM 3416 C CA . LEU A 1 444 ? 17.923 2.649 -21.069 1.00 96.50 444 LEU A CA 1
ATOM 3417 C C . LEU A 1 444 ? 17.096 2.638 -19.781 1.00 96.50 444 LEU A C 1
ATOM 3419 O O . LEU A 1 444 ? 16.294 1.733 -19.626 1.00 96.50 444 LEU A O 1
ATOM 3423 N N . GLY A 1 445 ? 17.232 3.618 -18.886 1.00 96.00 445 GLY A N 1
ATOM 3424 C CA . GLY A 1 445 ? 16.420 3.676 -17.667 1.00 96.00 445 GLY A CA 1
ATOM 3425 C C . GLY A 1 445 ? 14.951 4.035 -17.911 1.00 96.00 445 GLY A C 1
ATOM 3426 O O . GLY A 1 445 ? 14.129 3.764 -17.042 1.00 96.00 445 GLY A O 1
ATOM 3427 N N . HIS A 1 446 ? 14.636 4.645 -19.067 1.00 95.69 446 HIS A N 1
ATOM 3428 C CA . HIS A 1 446 ? 13.293 4.973 -19.577 1.00 95.69 446 HIS A CA 1
ATOM 3429 C C . HIS A 1 446 ? 12.271 5.448 -18.533 1.00 95.69 446 HIS A C 1
ATOM 3431 O O . HIS A 1 446 ? 11.080 5.189 -18.673 1.00 95.69 446 HIS A O 1
ATOM 3437 N N . CYS A 1 447 ? 12.674 6.201 -17.501 1.00 95.81 447 CYS A N 1
ATOM 3438 C CA . CYS A 1 447 ? 11.781 6.486 -16.366 1.00 95.81 447 CYS A CA 1
ATOM 3439 C C . CYS A 1 447 ? 10.513 7.245 -16.804 1.00 95.81 447 CYS A C 1
ATOM 3441 O O . CYS A 1 447 ? 9.432 7.068 -16.235 1.00 95.81 447 CYS A O 1
ATOM 3443 N N . GLY A 1 448 ? 10.624 8.035 -17.880 1.00 94.12 448 GLY A N 1
ATOM 3444 C CA . GLY A 1 448 ? 9.499 8.700 -18.536 1.00 94.12 448 GLY A CA 1
ATOM 3445 C C . GLY A 1 448 ? 8.408 7.756 -19.050 1.00 94.12 448 GLY A C 1
ATOM 3446 O O . GLY A 1 448 ? 7.245 8.150 -19.037 1.00 94.12 448 GLY A O 1
ATOM 3447 N N . ALA A 1 449 ? 8.726 6.505 -19.387 1.00 92.50 449 ALA A N 1
ATOM 3448 C CA . ALA A 1 449 ? 7.761 5.528 -19.881 1.00 92.50 449 ALA A CA 1
ATOM 3449 C C . ALA A 1 449 ? 6.664 5.204 -18.851 1.00 92.50 449 ALA A C 1
ATOM 3451 O O . ALA A 1 449 ? 5.533 4.897 -19.231 1.00 92.50 449 ALA A O 1
ATOM 3452 N N . CYS A 1 450 ? 6.951 5.287 -17.551 1.00 93.25 450 CYS A N 1
ATOM 3453 C CA . CYS A 1 450 ? 5.940 5.122 -16.500 1.00 93.25 450 CYS A CA 1
ATOM 3454 C C . CYS A 1 450 ? 5.512 6.467 -15.906 1.00 93.25 450 CYS A C 1
ATOM 3456 O O . CYS A 1 450 ? 4.330 6.665 -15.636 1.00 93.25 450 CYS A O 1
ATOM 3458 N N . HIS A 1 451 ? 6.454 7.400 -15.750 1.00 95.81 451 HIS A N 1
ATOM 3459 C CA . HIS A 1 451 ? 6.244 8.652 -15.023 1.00 95.81 451 HIS A CA 1
ATOM 3460 C C . HIS A 1 451 ? 5.832 9.842 -15.904 1.00 95.81 451 HIS A C 1
ATOM 3462 O O . HIS A 1 451 ? 5.789 10.963 -15.411 1.00 95.81 451 HIS A O 1
ATOM 3468 N N . THR A 1 452 ? 5.514 9.639 -17.184 1.00 95.38 452 THR A N 1
ATOM 3469 C CA . THR A 1 452 ? 4.968 10.683 -18.069 1.00 95.38 452 THR A CA 1
ATOM 3470 C C . THR A 1 452 ? 3.563 10.292 -18.536 1.00 95.38 452 THR A C 1
ATOM 3472 O O . THR A 1 452 ? 3.354 9.166 -19.003 1.00 95.38 452 THR A O 1
ATOM 3475 N N . PRO A 1 453 ? 2.570 11.199 -18.480 1.00 93.31 453 PRO A N 1
ATOM 3476 C CA . PRO A 1 453 ? 1.217 10.876 -18.889 1.00 93.31 453 PRO A CA 1
ATOM 3477 C C . PRO A 1 453 ? 1.160 10.685 -20.406 1.00 93.31 453 PRO A C 1
ATOM 3479 O O . PRO A 1 453 ? 1.804 11.403 -21.175 1.00 93.31 453 PRO A O 1
ATOM 3482 N N . ARG A 1 454 ? 0.336 9.737 -20.855 1.00 91.44 454 ARG A N 1
ATOM 3483 C CA . ARG A 1 454 ? 0.147 9.421 -22.277 1.00 91.44 454 ARG A CA 1
ATOM 3484 C C . ARG A 1 454 ? -1.068 10.139 -22.866 1.00 91.44 454 ARG A C 1
ATOM 3486 O O . ARG A 1 454 ? -2.030 10.450 -22.165 1.00 91.44 454 ARG A O 1
ATOM 3493 N N . ASN A 1 455 ? -1.026 10.423 -24.164 1.00 90.19 455 ASN A N 1
ATOM 3494 C CA . ASN A 1 455 ? -2.167 10.912 -24.936 1.00 90.19 455 ASN A CA 1
ATOM 3495 C C . ASN A 1 455 ? -3.085 9.747 -25.374 1.00 90.19 455 ASN A C 1
ATOM 3497 O O . ASN A 1 455 ? -2.790 8.577 -25.132 1.00 90.19 455 ASN A O 1
ATOM 3501 N N . ALA A 1 456 ? -4.196 10.053 -26.053 1.00 86.62 456 ALA A N 1
ATOM 3502 C CA . ALA A 1 456 ? -5.174 9.046 -26.490 1.00 86.62 456 ALA A CA 1
ATOM 3503 C C . ALA A 1 456 ? -4.622 8.005 -27.491 1.00 86.62 456 ALA A C 1
ATOM 3505 O O . ALA A 1 456 ? -5.212 6.940 -27.650 1.00 86.62 456 ALA A O 1
ATOM 3506 N N . LEU A 1 457 ? -3.497 8.297 -28.155 1.00 86.25 457 LEU A N 1
ATOM 3507 C CA . LEU A 1 457 ? -2.793 7.388 -29.068 1.00 86.25 457 LEU A CA 1
ATOM 3508 C C . LEU A 1 457 ? -1.662 6.613 -28.367 1.00 86.25 457 LEU A C 1
ATOM 3510 O O . LEU A 1 457 ? -0.856 5.965 -29.032 1.00 86.25 457 LEU A O 1
ATOM 3514 N N . GLY A 1 458 ? -1.569 6.704 -27.037 1.00 87.06 458 GLY A N 1
ATOM 3515 C CA . GLY A 1 458 ? -0.578 5.995 -26.229 1.00 87.06 458 GLY A CA 1
ATOM 3516 C C . GLY A 1 458 ? 0.827 6.606 -26.232 1.00 87.06 458 GLY A C 1
ATOM 3517 O O . GLY A 1 458 ? 1.720 6.024 -25.624 1.00 87.06 458 GLY A O 1
ATOM 3518 N N . ALA A 1 459 ? 1.039 7.760 -26.873 1.00 90.31 459 ALA A N 1
ATOM 3519 C CA . ALA A 1 459 ? 2.334 8.443 -26.873 1.00 90.31 459 ALA A CA 1
ATOM 3520 C C . ALA A 1 459 ? 2.490 9.353 -25.648 1.00 90.31 459 ALA A C 1
ATOM 3522 O O . ALA A 1 459 ? 1.519 9.966 -25.197 1.00 90.31 459 ALA A O 1
ATOM 3523 N N . GLU A 1 460 ? 3.708 9.461 -25.126 1.00 92.19 460 GLU A N 1
ATOM 3524 C CA . GLU A 1 460 ? 4.047 10.360 -24.020 1.00 92.19 460 GLU A CA 1
ATOM 3525 C C . GLU A 1 460 ? 3.743 11.823 -24.362 1.00 92.19 460 GLU A C 1
ATOM 3527 O O . GLU A 1 460 ? 3.986 12.304 -25.472 1.00 92.19 460 GLU A O 1
ATOM 3532 N N . ARG A 1 461 ? 3.195 12.557 -23.393 1.00 90.81 461 ARG A N 1
ATOM 3533 C CA . ARG A 1 461 ? 2.971 13.996 -23.523 1.00 90.81 461 ARG A CA 1
ATOM 3534 C C . ARG A 1 461 ? 4.283 14.733 -23.257 1.00 90.81 461 ARG A C 1
ATOM 3536 O O . ARG A 1 461 ? 4.879 14.592 -22.198 1.00 90.81 461 ARG A O 1
ATOM 3543 N N . THR A 1 462 ? 4.709 15.556 -24.208 1.00 82.19 462 THR A N 1
ATOM 3544 C CA . THR A 1 462 ? 5.997 16.261 -24.148 1.00 82.19 462 THR A CA 1
ATOM 3545 C C . THR A 1 462 ? 5.928 17.588 -23.377 1.00 82.19 462 THR A C 1
ATOM 3547 O O . THR A 1 462 ? 4.849 18.087 -23.042 1.00 82.19 462 THR A O 1
ATOM 3550 N N . ALA A 1 463 ? 7.094 18.209 -23.168 1.00 82.50 463 ALA A N 1
ATOM 3551 C CA . ALA A 1 463 ? 7.271 19.514 -22.526 1.00 82.50 463 ALA A CA 1
ATOM 3552 C C . ALA A 1 463 ? 6.783 19.532 -21.067 1.00 82.50 463 ALA A C 1
ATOM 3554 O O . ALA A 1 463 ? 7.306 18.786 -20.249 1.00 82.50 463 ALA A O 1
ATOM 3555 N N . LYS A 1 464 ? 5.782 20.357 -20.730 1.00 79.75 464 LYS A N 1
ATOM 3556 C CA . LYS A 1 464 ? 5.326 20.587 -19.343 1.00 79.75 464 LYS A CA 1
ATOM 3557 C C . LYS A 1 464 ? 4.776 19.342 -18.628 1.00 79.75 464 LYS A C 1
ATOM 3559 O O . LYS A 1 464 ? 4.529 19.406 -17.433 1.00 79.75 464 LYS A O 1
ATOM 3564 N N . ALA A 1 465 ? 4.527 18.256 -19.358 1.00 90.50 465 ALA A N 1
ATOM 3565 C CA . ALA A 1 465 ? 4.019 17.003 -18.808 1.00 90.50 465 ALA A CA 1
ATOM 3566 C C . ALA A 1 465 ? 5.109 15.937 -18.595 1.00 90.50 465 ALA A C 1
ATOM 3568 O O . ALA A 1 465 ? 4.809 14.889 -18.031 1.00 90.50 465 ALA A O 1
ATOM 3569 N N . TYR A 1 466 ? 6.347 16.174 -19.037 1.00 94.50 466 TYR A N 1
ATOM 3570 C CA . TYR A 1 466 ? 7.444 15.230 -18.834 1.00 94.50 466 TYR A CA 1
ATOM 3571 C C . TYR A 1 466 ? 7.657 14.968 -17.336 1.00 94.50 466 TYR A C 1
ATOM 3573 O O . TYR A 1 466 ? 7.724 15.914 -16.553 1.00 94.50 466 TYR A O 1
ATOM 3581 N N . LEU A 1 467 ? 7.709 13.690 -16.945 1.00 95.31 467 LEU A N 1
ATOM 3582 C CA . LEU A 1 467 ? 7.832 13.244 -15.549 1.00 95.31 467 LEU A CA 1
ATOM 3583 C C . LEU A 1 467 ? 6.711 13.722 -14.599 1.00 95.31 467 LEU A C 1
ATOM 3585 O O . LEU A 1 467 ? 6.851 13.652 -13.378 1.00 95.31 467 LEU A O 1
ATOM 3589 N N . ALA A 1 468 ? 5.573 14.174 -15.134 1.00 94.81 468 ALA A N 1
ATOM 3590 C CA . ALA A 1 468 ? 4.439 14.681 -14.357 1.00 94.81 468 ALA A CA 1
ATOM 3591 C C . ALA A 1 468 ? 3.531 13.586 -13.756 1.00 94.81 468 ALA A C 1
ATOM 3593 O O . ALA A 1 468 ? 2.425 13.891 -13.316 1.00 94.81 468 ALA A O 1
ATOM 3594 N N . GLY A 1 469 ? 3.974 12.329 -13.751 1.00 93.94 469 GLY A N 1
ATOM 3595 C CA . GLY A 1 469 ? 3.246 11.165 -13.248 1.00 93.94 469 GLY A CA 1
ATOM 3596 C C . GLY A 1 469 ? 2.578 10.347 -14.355 1.00 93.94 469 GLY A C 1
ATOM 3597 O O . GLY A 1 469 ? 2.580 10.717 -15.529 1.00 93.94 469 GLY A O 1
ATOM 3598 N N . GLY A 1 470 ? 2.001 9.205 -13.997 1.00 92.62 470 GLY A N 1
ATOM 3599 C CA . GLY A 1 470 ? 1.367 8.299 -14.949 1.00 92.62 470 GLY A CA 1
ATOM 3600 C C . GLY A 1 470 ? 0.709 7.095 -14.284 1.00 92.62 470 GLY A C 1
ATOM 3601 O O . GLY A 1 470 ? 0.547 7.045 -13.070 1.00 92.62 470 GLY A O 1
ATOM 3602 N N . MET A 1 471 ? 0.318 6.117 -15.099 1.00 88.94 471 MET A N 1
ATOM 3603 C CA . MET A 1 471 ? -0.229 4.838 -14.641 1.00 88.94 471 MET A CA 1
ATOM 3604 C C . MET A 1 471 ? 0.503 3.696 -15.346 1.00 88.94 471 MET A C 1
ATOM 3606 O O . MET A 1 471 ? 0.678 3.741 -16.568 1.00 88.94 471 MET A O 1
ATOM 3610 N N . ALA A 1 472 ? 0.882 2.663 -14.595 1.00 85.31 472 ALA A N 1
ATOM 3611 C CA . ALA A 1 472 ? 1.533 1.462 -15.111 1.00 85.31 472 ALA A CA 1
ATOM 3612 C C . ALA A 1 472 ? 1.043 0.225 -14.346 1.00 85.31 472 ALA A C 1
ATOM 3614 O O . ALA A 1 472 ? 1.033 0.224 -13.122 1.00 85.31 472 ALA A O 1
ATOM 3615 N N . GLU A 1 473 ? 0.609 -0.821 -15.057 1.00 82.06 473 GLU A N 1
ATOM 3616 C CA . GLU A 1 473 ? 0.161 -2.097 -14.460 1.00 82.06 473 GLU A CA 1
ATOM 3617 C C . GLU A 1 473 ? -0.926 -1.940 -13.363 1.00 82.06 473 GLU A C 1
ATOM 3619 O O . GLU A 1 473 ? -1.003 -2.720 -12.420 1.00 82.06 473 GLU A O 1
ATOM 3624 N N . GLY A 1 474 ? -1.775 -0.908 -13.461 1.00 85.94 474 GLY A N 1
ATOM 3625 C CA . GLY A 1 474 ? -2.803 -0.605 -12.452 1.00 85.94 474 GLY A CA 1
ATOM 3626 C C . GLY A 1 474 ? -2.289 0.118 -11.199 1.00 85.94 474 GLY A C 1
ATOM 3627 O O . GLY A 1 474 ? -3.051 0.275 -10.247 1.00 85.94 474 GLY A O 1
ATOM 3628 N N . TRP A 1 475 ? -1.032 0.558 -11.203 1.00 91.88 475 TRP A N 1
ATOM 3629 C CA . TRP A 1 475 ? -0.414 1.407 -10.189 1.00 91.88 475 TRP A CA 1
ATOM 3630 C C . TRP A 1 475 ? -0.279 2.837 -10.702 1.00 91.88 475 TRP A C 1
ATOM 3632 O O . TRP A 1 475 ? -0.053 3.065 -11.893 1.00 91.88 475 TRP A O 1
ATOM 3642 N N . GLU A 1 476 ? -0.387 3.793 -9.791 1.00 93.31 476 GLU A N 1
ATOM 3643 C CA . GLU A 1 476 ? -0.022 5.181 -10.028 1.00 93.31 476 GLU A CA 1
ATOM 3644 C C . GLU A 1 476 ? 1.501 5.323 -9.961 1.00 93.31 476 GLU A C 1
ATOM 3646 O O . GLU A 1 476 ? 2.132 5.045 -8.939 1.00 93.31 476 GLU A O 1
ATOM 3651 N N . ALA A 1 477 ? 2.093 5.779 -11.061 1.00 95.00 477 ALA A N 1
ATOM 3652 C CA . ALA A 1 477 ? 3.470 6.238 -11.089 1.00 95.00 477 ALA A CA 1
ATOM 3653 C C . ALA A 1 477 ? 3.477 7.716 -10.655 1.00 95.00 477 ALA A C 1
ATOM 3655 O O . ALA A 1 477 ? 2.977 8.562 -11.404 1.00 95.00 477 ALA A O 1
ATOM 3656 N N . PRO A 1 478 ? 3.999 8.059 -9.464 1.00 94.25 478 PRO A N 1
ATOM 3657 C CA . PRO A 1 478 ? 3.934 9.427 -8.960 1.00 94.25 478 PRO A CA 1
ATOM 3658 C C . PRO A 1 478 ? 4.755 10.385 -9.836 1.00 94.25 478 PRO A C 1
ATOM 3660 O O . PRO A 1 478 ? 5.713 9.955 -10.479 1.00 94.25 478 PRO A O 1
ATOM 3663 N N . PRO A 1 479 ? 4.450 11.689 -9.862 1.00 95.06 479 PRO A N 1
ATOM 3664 C CA . PRO A 1 479 ? 5.321 12.659 -10.517 1.00 95.06 479 PRO A CA 1
ATOM 3665 C C . PRO A 1 479 ? 6.741 12.623 -9.931 1.00 95.06 479 PRO A C 1
ATOM 3667 O O . PRO A 1 479 ? 6.902 12.568 -8.712 1.00 95.06 479 PRO A O 1
ATOM 3670 N N . LEU A 1 480 ? 7.765 12.693 -10.789 1.00 94.94 480 LEU A N 1
ATOM 3671 C CA . LEU A 1 480 ? 9.180 12.804 -10.382 1.00 94.94 480 LEU A CA 1
ATOM 3672 C C . LEU A 1 480 ? 9.668 14.261 -10.408 1.00 94.94 480 LEU A C 1
ATOM 3674 O O . LEU A 1 480 ? 10.848 14.532 -10.603 1.00 94.94 480 LEU A O 1
ATOM 3678 N N . THR A 1 481 ? 8.734 15.196 -10.266 1.00 93.06 481 THR A N 1
ATOM 3679 C CA . THR A 1 481 ? 8.956 16.644 -10.285 1.00 93.06 481 THR A CA 1
ATOM 3680 C C . THR A 1 481 ? 8.255 17.286 -9.090 1.00 93.06 481 THR A C 1
ATOM 3682 O O . THR A 1 481 ? 7.570 16.610 -8.314 1.00 93.06 481 THR A O 1
ATOM 3685 N N . SER A 1 482 ? 8.325 18.616 -9.001 1.00 91.12 482 SER A N 1
ATOM 3686 C CA . SER A 1 4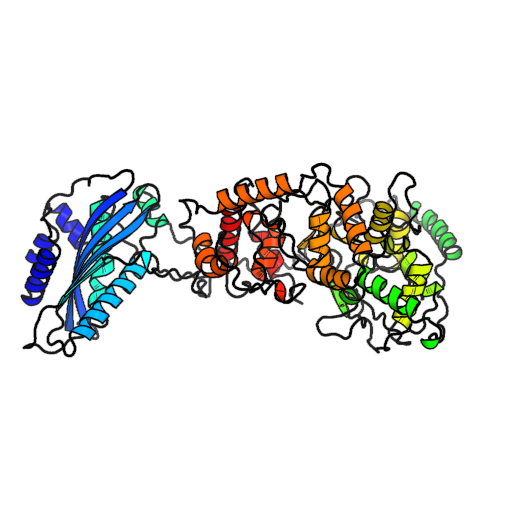82 ? 7.622 19.431 -7.997 1.00 91.12 482 SER A CA 1
ATOM 3687 C C . SER A 1 482 ? 6.093 19.237 -7.958 1.00 91.12 482 SER A C 1
ATOM 3689 O O . SER A 1 482 ? 5.433 19.768 -7.070 1.00 91.12 482 SER A O 1
ATOM 3691 N N . LEU A 1 483 ? 5.510 18.494 -8.909 1.00 92.25 483 LEU A N 1
ATOM 3692 C CA . LEU A 1 483 ? 4.100 18.087 -8.905 1.00 92.25 483 LEU A CA 1
ATOM 3693 C C . LEU A 1 483 ? 3.789 16.944 -7.924 1.00 92.25 483 LEU A C 1
ATOM 3695 O O . LEU A 1 483 ? 2.620 16.613 -7.736 1.00 92.25 483 LEU A O 1
ATOM 3699 N N . SER A 1 484 ? 4.806 16.317 -7.328 1.00 91.75 484 SER A N 1
ATOM 3700 C CA . SER A 1 484 ? 4.626 15.267 -6.326 1.00 91.75 484 SER A CA 1
ATOM 3701 C C . SER A 1 484 ? 3.795 15.755 -5.135 1.00 91.75 484 SER A C 1
ATOM 3703 O O . SER A 1 484 ? 3.985 16.860 -4.630 1.00 91.75 484 SER A 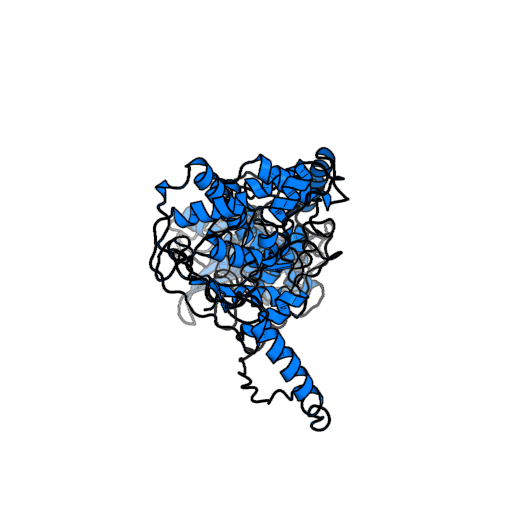O 1
ATOM 3705 N N . HIS A 1 485 ? 2.894 14.900 -4.652 1.00 91.44 485 HIS A N 1
ATOM 3706 C CA . HIS A 1 485 ? 2.063 15.171 -3.475 1.00 91.44 485 HIS A CA 1
ATOM 3707 C C . HIS A 1 485 ? 2.693 14.691 -2.161 1.00 91.44 485 HIS A C 1
ATOM 3709 O O . HIS A 1 485 ? 2.029 14.720 -1.126 1.00 91.44 485 HIS A O 1
ATOM 3715 N N . ALA A 1 486 ? 3.951 14.239 -2.189 1.00 93.19 486 ALA A N 1
ATOM 3716 C CA . ALA A 1 486 ? 4.655 13.804 -0.991 1.00 93.19 486 ALA A CA 1
ATOM 3717 C C . ALA A 1 486 ? 4.689 14.928 0.068 1.00 93.19 486 ALA A C 1
ATOM 3719 O O . ALA A 1 486 ? 4.912 16.091 -0.276 1.00 93.19 486 ALA A O 1
ATOM 3720 N N . PRO A 1 487 ? 4.485 14.606 1.358 1.00 92.56 487 PRO A N 1
ATOM 3721 C CA . PRO A 1 487 ? 4.445 15.614 2.420 1.00 92.56 487 PRO A CA 1
ATOM 3722 C C . PRO A 1 487 ? 5.806 16.285 2.643 1.00 92.56 487 PRO A C 1
ATOM 3724 O O . PRO A 1 487 ? 5.880 17.418 3.113 1.00 92.56 487 PRO A O 1
ATOM 3727 N N . ILE A 1 488 ? 6.881 15.583 2.288 1.00 93.31 488 ILE A N 1
ATOM 3728 C CA . ILE A 1 488 ? 8.245 16.097 2.235 1.00 93.31 488 ILE A CA 1
ATOM 3729 C C . ILE A 1 488 ? 8.672 16.068 0.758 1.00 93.31 488 ILE A C 1
ATOM 3731 O O . ILE A 1 488 ? 8.420 15.068 0.085 1.00 93.31 488 ILE A O 1
ATOM 3735 N N . PRO A 1 489 ? 9.282 17.132 0.211 1.00 92.62 489 PRO A N 1
ATOM 3736 C CA . PRO A 1 489 ? 9.808 17.109 -1.152 1.00 92.62 489 PRO A CA 1
ATOM 3737 C C . PRO A 1 489 ? 10.957 16.106 -1.309 1.00 92.62 489 PRO A C 1
ATOM 3739 O O . PRO A 1 489 ? 11.818 15.996 -0.431 1.00 92.62 489 PRO A O 1
ATOM 3742 N N . TRP A 1 490 ? 10.995 15.417 -2.452 1.00 93.19 490 TRP A N 1
ATOM 3743 C CA . TRP A 1 490 ? 12.070 14.486 -2.792 1.00 93.19 490 TRP A CA 1
ATOM 3744 C C . TRP A 1 490 ? 13.382 15.235 -3.042 1.00 93.19 490 TRP A C 1
ATOM 3746 O O . TRP A 1 490 ? 13.462 16.093 -3.924 1.00 93.19 490 TRP A O 1
ATOM 3756 N N . GLY A 1 491 ? 14.416 14.879 -2.283 1.00 92.38 491 GLY A N 1
ATOM 3757 C CA . GLY A 1 491 ? 15.781 15.368 -2.471 1.00 92.38 491 GLY A CA 1
ATOM 3758 C C . GLY A 1 491 ? 16.673 14.352 -3.181 1.00 92.38 491 GLY A C 1
ATOM 3759 O O . GLY A 1 491 ? 16.304 13.190 -3.349 1.00 92.38 491 GLY A O 1
ATOM 3760 N N . GLU A 1 492 ? 17.876 14.785 -3.557 1.00 94.31 492 GLU A N 1
ATOM 3761 C CA . GLU A 1 492 ? 18.880 13.921 -4.188 1.00 94.31 492 GLU A CA 1
ATOM 3762 C C . GLU A 1 492 ? 19.238 12.710 -3.309 1.00 94.31 492 GLU A C 1
ATOM 3764 O O . GLU A 1 492 ? 19.218 11.578 -3.789 1.00 94.31 492 GLU A O 1
ATOM 3769 N N . ASP A 1 493 ? 19.517 12.924 -2.019 1.00 94.06 493 ASP A N 1
ATOM 3770 C CA . ASP A 1 493 ? 19.896 11.841 -1.102 1.00 94.06 493 ASP A CA 1
ATOM 3771 C C . ASP A 1 493 ? 18.772 10.820 -0.897 1.00 94.06 493 ASP A C 1
ATOM 3773 O O . ASP A 1 493 ? 19.026 9.616 -0.893 1.00 94.06 493 ASP A O 1
ATOM 3777 N N . GLU A 1 494 ? 17.523 11.282 -0.814 1.00 94.50 494 GLU A N 1
ATOM 3778 C CA . GLU A 1 494 ? 16.354 10.408 -0.677 1.00 94.50 494 GLU A CA 1
ATOM 3779 C C . GLU A 1 494 ? 16.081 9.607 -1.951 1.00 94.50 494 GLU A C 1
ATOM 3781 O O . GLU A 1 494 ? 15.770 8.417 -1.880 1.00 94.50 494 GLU A O 1
ATOM 3786 N N . LEU A 1 495 ? 16.237 10.233 -3.123 1.00 95.94 495 LEU A N 1
ATOM 3787 C CA . LEU A 1 495 ? 16.146 9.543 -4.408 1.00 95.94 495 LEU A CA 1
ATOM 3788 C C . LEU A 1 495 ? 17.248 8.491 -4.538 1.00 95.94 495 LEU A C 1
ATOM 3790 O O . LEU A 1 495 ? 16.964 7.359 -4.926 1.00 95.94 495 LEU A O 1
ATOM 3794 N N . PHE A 1 496 ? 18.487 8.828 -4.173 1.00 97.19 496 PHE A N 1
ATOM 3795 C CA . PHE A 1 496 ? 19.588 7.870 -4.169 1.00 97.19 496 PHE A CA 1
ATOM 3796 C C . PHE A 1 496 ? 19.300 6.696 -3.228 1.00 97.19 496 PHE A C 1
ATOM 3798 O O . PHE A 1 496 ? 19.409 5.544 -3.646 1.00 97.19 496 PHE A O 1
ATOM 3805 N N . ALA A 1 497 ? 18.892 6.963 -1.983 1.00 95.44 497 ALA A N 1
ATOM 3806 C CA . ALA A 1 497 ? 18.603 5.920 -1.002 1.00 95.44 497 ALA A CA 1
ATOM 3807 C C . ALA A 1 497 ? 17.480 4.986 -1.480 1.00 95.44 497 ALA A C 1
ATOM 3809 O O . ALA A 1 497 ? 17.644 3.760 -1.462 1.00 95.44 497 ALA A O 1
ATOM 3810 N N . TYR A 1 498 ? 16.387 5.557 -1.996 1.00 96.06 498 TYR A N 1
ATOM 3811 C CA . TYR A 1 498 ? 15.251 4.807 -2.521 1.00 96.06 498 TYR A CA 1
ATOM 3812 C C . TYR A 1 498 ? 15.631 3.952 -3.733 1.00 96.06 498 TYR A C 1
ATOM 3814 O O . TYR A 1 498 ? 15.337 2.760 -3.750 1.00 96.06 498 TYR A O 1
ATOM 3822 N N . LEU A 1 499 ? 16.333 4.521 -4.719 1.00 96.62 499 LEU A N 1
ATOM 3823 C CA . LEU A 1 499 ? 16.758 3.800 -5.926 1.00 96.62 499 LEU A CA 1
ATOM 3824 C C . LEU A 1 499 ? 17.863 2.772 -5.660 1.00 96.62 499 LEU A C 1
ATOM 3826 O O . LEU A 1 499 ? 18.030 1.843 -6.447 1.00 96.62 499 LEU A O 1
ATOM 3830 N N . ARG A 1 500 ? 18.620 2.920 -4.568 1.00 95.94 500 ARG A N 1
ATOM 3831 C CA . ARG A 1 500 ? 19.703 1.999 -4.208 1.00 95.94 500 ARG A CA 1
ATOM 3832 C C . ARG A 1 500 ? 19.245 0.834 -3.341 1.00 95.94 500 ARG A C 1
ATOM 3834 O O . ARG A 1 500 ? 19.795 -0.262 -3.474 1.00 95.94 500 ARG A O 1
ATOM 3841 N N . THR A 1 501 ? 18.317 1.090 -2.419 1.00 94.12 501 THR A N 1
ATOM 3842 C CA . THR A 1 501 ? 17.957 0.152 -1.340 1.00 94.12 501 THR A CA 1
ATOM 3843 C C . THR A 1 501 ? 16.470 -0.200 -1.293 1.00 94.12 501 THR A C 1
ATOM 3845 O O . THR A 1 501 ? 16.098 -1.176 -0.647 1.00 94.12 501 THR A O 1
ATOM 3848 N N . GLY A 1 502 ? 15.611 0.545 -1.991 1.00 94.44 502 GLY A N 1
ATOM 3849 C CA . GLY A 1 502 ? 14.163 0.329 -1.989 1.00 94.44 502 GLY A CA 1
ATOM 3850 C C . GLY A 1 502 ? 13.426 0.976 -0.831 1.00 94.44 502 GLY A C 1
ATOM 3851 O O . GLY A 1 502 ? 12.243 0.698 -0.663 1.00 94.44 502 GLY A O 1
ATOM 3852 N N . ILE A 1 503 ? 14.081 1.837 -0.051 1.00 94.06 503 ILE A N 1
ATOM 3853 C CA . ILE A 1 503 ? 13.455 2.581 1.040 1.00 94.06 503 ILE A CA 1
ATOM 3854 C C . ILE A 1 503 ? 13.945 4.026 1.089 1.00 94.06 503 ILE A C 1
ATOM 3856 O O . ILE A 1 503 ? 15.114 4.314 0.849 1.00 94.06 503 ILE A O 1
ATOM 3860 N N . SER A 1 504 ? 13.033 4.930 1.434 1.00 94.12 504 SER A N 1
ATOM 3861 C CA . SER A 1 504 ? 13.335 6.296 1.853 1.00 94.12 504 SER A CA 1
ATOM 3862 C C . SER A 1 504 ? 12.774 6.539 3.253 1.00 94.12 504 SER A C 1
ATOM 3864 O O . SER A 1 504 ? 11.668 6.093 3.587 1.00 94.12 504 SER A O 1
ATOM 3866 N N . ARG A 1 505 ? 13.528 7.300 4.053 1.00 90.56 505 ARG A N 1
ATOM 3867 C CA . ARG A 1 505 ? 13.151 7.735 5.404 1.00 90.56 505 ARG A CA 1
ATOM 3868 C C . ARG A 1 505 ? 11.849 8.540 5.404 1.00 90.56 505 ARG A C 1
ATOM 3870 O O . ARG A 1 505 ? 11.088 8.464 6.374 1.00 90.56 505 ARG A O 1
ATOM 3877 N N . PHE A 1 506 ? 11.598 9.290 4.333 1.00 93.50 506 PHE A N 1
ATOM 3878 C CA . PHE A 1 506 ? 10.484 10.230 4.228 1.00 93.50 506 PHE A CA 1
ATOM 3879 C C . PHE A 1 506 ? 9.391 9.808 3.245 1.00 93.50 506 PHE A C 1
ATOM 3881 O O . PHE A 1 506 ? 8.373 10.486 3.195 1.00 93.50 506 PHE A O 1
ATOM 3888 N N . HIS A 1 507 ? 9.567 8.738 2.462 1.00 93.44 507 HIS A N 1
ATOM 3889 C CA . HIS A 1 507 ? 8.618 8.409 1.384 1.00 93.44 507 HIS A CA 1
ATOM 3890 C C . HIS A 1 507 ? 8.081 6.974 1.400 1.00 93.44 507 HIS A C 1
ATOM 3892 O O . HIS A 1 507 ? 7.081 6.699 0.734 1.00 93.44 507 HIS A O 1
ATOM 3898 N N . GLY A 1 508 ? 8.678 6.071 2.186 1.00 92.50 508 GLY A N 1
ATOM 3899 C CA . GLY A 1 508 ? 8.252 4.673 2.286 1.00 92.50 508 GLY A CA 1
ATOM 3900 C C . GLY A 1 508 ? 9.138 3.705 1.502 1.00 92.50 508 GLY A C 1
ATOM 3901 O O . GLY A 1 508 ? 10.284 4.014 1.178 1.00 92.50 508 GLY A O 1
ATOM 3902 N N . VAL A 1 509 ? 8.605 2.512 1.226 1.00 93.25 509 VAL A N 1
ATOM 3903 C CA . VAL A 1 509 ? 9.304 1.434 0.507 1.00 93.25 509 VAL A CA 1
ATOM 3904 C C . VAL A 1 509 ? 8.815 1.284 -0.933 1.00 93.25 509 VAL A C 1
ATOM 3906 O O . VAL A 1 509 ? 7.664 1.587 -1.250 1.00 93.25 509 VAL A O 1
ATOM 3909 N N . ALA A 1 510 ? 9.686 0.786 -1.806 1.00 93.88 510 ALA A N 1
ATOM 3910 C CA . ALA A 1 510 ? 9.329 0.383 -3.157 1.00 93.88 510 ALA A CA 1
ATOM 3911 C C . ALA A 1 510 ? 8.434 -0.863 -3.135 1.00 93.88 510 ALA A C 1
ATOM 3913 O O . ALA A 1 510 ? 8.743 -1.868 -2.495 1.00 93.88 510 ALA A O 1
ATOM 3914 N N . ALA A 1 511 ? 7.327 -0.788 -3.868 1.00 92.38 511 ALA A N 1
ATOM 3915 C CA . ALA A 1 511 ? 6.339 -1.848 -4.011 1.00 92.38 511 ALA A CA 1
ATOM 3916 C C . ALA A 1 511 ? 5.855 -1.918 -5.467 1.00 92.38 511 ALA A C 1
ATOM 3918 O O . ALA A 1 511 ? 6.172 -1.043 -6.282 1.00 92.38 511 ALA A O 1
ATOM 3919 N N . GLY A 1 512 ? 5.091 -2.962 -5.793 1.00 91.31 512 GLY A N 1
ATOM 3920 C CA . GLY A 1 512 ? 4.497 -3.117 -7.119 1.00 91.31 512 GLY A CA 1
ATOM 3921 C C . GLY A 1 512 ? 5.549 -3.095 -8.242 1.00 91.31 512 GLY A C 1
ATOM 3922 O O . GLY A 1 512 ? 6.623 -3.676 -8.070 1.00 91.31 512 GLY A O 1
ATOM 3923 N N . PRO A 1 513 ? 5.285 -2.406 -9.369 1.00 91.31 513 PRO A N 1
ATOM 3924 C CA . PRO A 1 513 ? 6.191 -2.353 -10.518 1.00 91.31 513 PRO A CA 1
ATOM 3925 C C . PRO A 1 513 ? 7.559 -1.722 -10.228 1.00 91.31 513 PRO A C 1
ATOM 3927 O O . PRO A 1 513 ? 8.524 -2.042 -10.916 1.00 91.31 513 PRO A O 1
ATOM 3930 N N . MET A 1 514 ? 7.680 -0.868 -9.202 1.00 93.81 514 MET A N 1
ATOM 3931 C CA . MET A 1 514 ? 8.968 -0.250 -8.857 1.00 93.81 514 MET A CA 1
ATOM 3932 C C . MET A 1 514 ? 9.893 -1.165 -8.055 1.00 93.81 514 MET A C 1
ATOM 3934 O O . MET A 1 514 ? 11.107 -1.000 -8.136 1.00 93.81 514 MET A O 1
ATOM 3938 N N . ALA A 1 515 ? 9.370 -2.142 -7.311 1.00 93.75 515 ALA A N 1
ATOM 3939 C CA . ALA A 1 515 ? 10.208 -3.059 -6.536 1.00 93.75 515 ALA A CA 1
ATOM 3940 C C . ALA A 1 515 ? 11.239 -3.830 -7.395 1.00 93.75 515 ALA A C 1
ATOM 3942 O O . ALA A 1 515 ? 12.425 -3.797 -7.056 1.00 93.75 515 ALA A O 1
ATOM 3943 N N . PRO A 1 516 ? 10.867 -4.485 -8.516 1.00 92.31 516 PRO A N 1
ATOM 3944 C CA . PRO A 1 516 ? 11.854 -5.135 -9.376 1.00 92.31 516 PRO A CA 1
ATOM 3945 C C . PRO A 1 516 ? 12.796 -4.131 -10.058 1.00 92.31 516 PRO A C 1
ATOM 3947 O O . PRO A 1 516 ? 13.971 -4.441 -10.213 1.00 92.31 516 PRO A O 1
ATOM 3950 N N . ILE A 1 517 ? 12.327 -2.917 -10.379 1.00 94.19 517 ILE A N 1
ATOM 3951 C CA . ILE A 1 517 ? 13.167 -1.867 -10.980 1.00 94.19 517 ILE A CA 1
ATOM 3952 C C . ILE A 1 517 ? 14.306 -1.471 -10.037 1.00 94.19 517 ILE A C 1
ATOM 3954 O O . ILE A 1 517 ? 15.471 -1.434 -10.425 1.00 94.19 517 ILE A O 1
ATOM 3958 N N . VAL A 1 518 ? 13.983 -1.218 -8.769 1.00 95.44 518 VAL A N 1
ATOM 3959 C CA . VAL A 1 518 ? 14.991 -0.880 -7.759 1.00 95.44 518 VAL A CA 1
ATOM 3960 C C . VAL A 1 518 ? 15.944 -2.055 -7.506 1.00 95.44 518 VAL A C 1
ATOM 3962 O O . VAL A 1 518 ? 17.145 -1.856 -7.322 1.00 95.44 518 VAL A O 1
ATOM 3965 N N . ARG A 1 519 ? 15.435 -3.293 -7.533 1.00 93.88 519 ARG A N 1
ATOM 3966 C CA . ARG A 1 519 ? 16.259 -4.496 -7.359 1.00 93.88 519 ARG A CA 1
ATOM 3967 C C . ARG A 1 519 ? 17.313 -4.637 -8.461 1.00 93.88 519 ARG A C 1
ATOM 3969 O O . ARG A 1 519 ? 18.461 -4.945 -8.150 1.00 93.88 519 ARG A O 1
ATOM 3976 N N . ASP A 1 520 ? 16.952 -4.377 -9.714 1.00 93.31 520 ASP A N 1
ATOM 3977 C CA . ASP A 1 520 ? 17.897 -4.424 -10.833 1.00 93.31 520 ASP A CA 1
ATOM 3978 C C . ASP A 1 520 ? 18.885 -3.247 -10.779 1.00 93.31 520 ASP A C 1
ATOM 3980 O O . ASP A 1 520 ? 20.093 -3.443 -10.968 1.00 93.31 520 ASP A O 1
ATOM 3984 N N . LEU A 1 521 ? 18.416 -2.046 -10.415 1.00 94.31 521 LEU A N 1
ATOM 3985 C CA . LEU A 1 521 ? 19.279 -0.879 -10.200 1.00 94.31 521 LEU A CA 1
ATOM 3986 C C . LEU A 1 521 ? 20.335 -1.112 -9.116 1.00 94.31 521 LEU A C 1
ATOM 3988 O O . LEU A 1 521 ? 21.441 -0.602 -9.248 1.00 94.31 521 LEU A O 1
ATOM 3992 N N . ALA A 1 522 ? 20.072 -1.941 -8.103 1.00 89.44 522 ALA A N 1
ATOM 3993 C CA . ALA A 1 522 ? 21.060 -2.278 -7.075 1.00 89.44 522 ALA A CA 1
ATOM 3994 C C . ALA A 1 522 ? 22.334 -2.964 -7.622 1.00 89.44 522 ALA A C 1
ATOM 3996 O O . ALA A 1 522 ? 23.334 -3.049 -6.905 1.00 89.44 522 ALA A O 1
ATOM 3997 N N . SER A 1 523 ? 22.312 -3.454 -8.871 1.00 89.50 523 SER A N 1
ATOM 3998 C CA . SER A 1 523 ? 23.477 -4.013 -9.577 1.00 89.50 523 SER A CA 1
ATOM 3999 C C . SER A 1 523 ? 24.261 -2.992 -10.420 1.00 89.50 523 SER A C 1
ATOM 4001 O O . SER A 1 523 ? 25.334 -3.308 -10.946 1.00 89.50 523 SER A O 1
ATOM 4003 N N . VAL A 1 524 ? 23.736 -1.772 -10.551 1.00 94.25 524 VAL A N 1
ATOM 4004 C CA . VAL A 1 524 ? 24.345 -0.646 -11.267 1.00 94.25 524 VAL A CA 1
ATOM 4005 C C . VAL A 1 524 ? 25.289 0.111 -10.313 1.00 94.25 524 VAL A C 1
ATOM 4007 O O . VAL A 1 524 ? 25.027 0.155 -9.111 1.00 94.25 524 VAL A O 1
ATOM 4010 N N . PRO A 1 525 ? 26.408 0.700 -10.790 1.00 96.00 525 PRO A N 1
ATOM 4011 C CA . PRO A 1 525 ? 27.324 1.443 -9.924 1.00 96.00 525 PRO A CA 1
ATOM 4012 C C . PRO A 1 525 ? 26.650 2.608 -9.187 1.00 96.00 525 PRO A C 1
ATOM 4014 O O . PRO A 1 525 ? 25.880 3.361 -9.783 1.00 96.00 525 PRO A O 1
ATOM 4017 N N . ASP A 1 526 ? 27.025 2.833 -7.925 1.00 97.50 526 ASP A N 1
ATOM 4018 C CA . ASP A 1 526 ? 26.465 3.911 -7.094 1.00 97.50 526 ASP A CA 1
ATOM 4019 C C . ASP A 1 526 ? 26.579 5.294 -7.756 1.00 97.50 526 ASP A C 1
ATOM 4021 O O . ASP A 1 526 ? 25.666 6.107 -7.644 1.00 97.50 526 ASP A O 1
ATOM 4025 N N . GLY A 1 527 ? 27.659 5.559 -8.501 1.00 97.94 527 GLY A N 1
ATOM 4026 C CA . GLY A 1 527 ? 27.830 6.814 -9.241 1.00 97.94 527 GLY A CA 1
ATOM 4027 C C . GLY A 1 527 ? 26.760 7.052 -10.314 1.00 97.94 527 GLY A C 1
ATOM 4028 O O . GLY A 1 527 ? 26.344 8.189 -10.519 1.00 97.94 527 GLY A O 1
ATOM 4029 N N . ASP A 1 528 ? 26.267 5.991 -10.956 1.00 97.75 528 ASP A N 1
ATOM 4030 C CA . ASP A 1 528 ? 25.194 6.078 -11.951 1.00 97.75 528 ASP A CA 1
ATOM 4031 C C . ASP A 1 528 ? 23.830 6.286 -11.273 1.00 97.75 528 ASP A C 1
ATOM 4033 O O . ASP A 1 528 ? 23.052 7.132 -11.710 1.00 97.75 528 ASP A O 1
ATOM 4037 N N . ILE A 1 529 ? 23.564 5.600 -10.155 1.00 98.06 529 ILE A N 1
ATOM 4038 C CA . ILE A 1 529 ? 22.345 5.812 -9.350 1.00 98.06 529 ILE A CA 1
ATOM 4039 C C . ILE A 1 529 ? 22.318 7.240 -8.788 1.00 98.06 529 ILE A C 1
ATOM 4041 O O . ILE A 1 529 ? 21.289 7.913 -8.815 1.00 98.06 529 ILE A O 1
ATOM 4045 N N . ARG A 1 530 ? 23.470 7.739 -8.331 1.00 98.31 530 ARG A N 1
ATOM 4046 C CA . ARG A 1 530 ? 23.647 9.116 -7.867 1.00 98.31 530 ARG A CA 1
ATOM 4047 C C . ARG A 1 530 ? 23.413 10.122 -8.992 1.00 98.31 530 ARG A C 1
ATOM 4049 O O . ARG A 1 530 ? 22.721 11.107 -8.778 1.00 98.31 530 ARG A O 1
ATOM 4056 N N . ALA A 1 531 ? 23.916 9.864 -10.198 1.00 98.62 531 ALA A N 1
ATOM 4057 C CA . ALA A 1 531 ? 23.654 10.715 -11.356 1.00 98.62 531 ALA A CA 1
ATOM 4058 C C . ALA A 1 531 ? 22.156 10.761 -11.712 1.00 98.62 531 ALA A C 1
ATOM 4060 O O . ALA A 1 531 ? 21.620 11.843 -11.950 1.00 98.62 531 ALA A O 1
ATOM 4061 N N . ILE A 1 532 ? 21.459 9.615 -11.684 1.00 98.44 532 ILE A N 1
ATOM 4062 C CA . ILE A 1 532 ? 19.995 9.552 -11.841 1.00 98.44 532 ILE A CA 1
ATOM 4063 C C . ILE A 1 532 ? 19.309 10.436 -10.790 1.00 98.44 532 ILE A C 1
ATOM 4065 O O . ILE A 1 532 ? 18.460 11.254 -11.143 1.00 98.44 532 ILE A O 1
ATOM 4069 N N . ALA A 1 533 ? 19.706 10.318 -9.520 1.00 97.88 533 ALA A N 1
ATOM 4070 C CA . ALA A 1 533 ? 19.152 11.121 -8.434 1.00 97.88 533 ALA A CA 1
ATOM 4071 C C . ALA A 1 533 ? 19.386 12.629 -8.633 1.00 97.88 533 ALA A C 1
ATOM 4073 O O . ALA A 1 533 ? 18.444 13.400 -8.472 1.00 97.88 533 ALA A O 1
ATOM 4074 N N . VAL A 1 534 ? 20.587 13.047 -9.056 1.00 97.81 534 VAL A N 1
ATOM 4075 C CA . VAL A 1 534 ? 20.914 14.452 -9.380 1.00 97.81 534 VAL A CA 1
ATOM 4076 C C . VAL A 1 534 ? 19.993 14.996 -10.474 1.00 97.81 534 VAL A C 1
ATOM 4078 O O . VAL A 1 534 ? 19.447 16.092 -10.347 1.00 97.81 534 VAL A O 1
ATOM 4081 N N . TYR A 1 535 ? 19.799 14.233 -11.553 1.00 98.06 535 TYR A N 1
ATOM 4082 C CA . TYR A 1 535 ? 18.933 14.649 -12.654 1.00 98.06 535 TYR A CA 1
ATOM 4083 C C . TYR A 1 535 ? 17.468 14.757 -12.214 1.00 98.06 535 TYR A C 1
ATOM 4085 O O . TYR A 1 535 ? 16.835 15.781 -12.458 1.00 98.06 535 TYR A O 1
ATOM 4093 N N . LEU A 1 536 ? 16.931 13.752 -11.518 1.00 97.00 536 LEU A N 1
ATOM 4094 C CA . LEU A 1 536 ? 15.541 13.768 -11.051 1.00 97.00 536 LEU A CA 1
ATOM 4095 C C . LEU A 1 536 ? 15.291 14.862 -10.000 1.00 97.00 536 LEU A C 1
ATOM 4097 O O . LEU A 1 536 ? 14.284 15.563 -10.072 1.00 97.00 536 LEU A O 1
ATOM 4101 N N . ALA A 1 537 ? 16.231 15.078 -9.076 1.00 95.38 537 ALA A N 1
ATOM 4102 C CA . ALA A 1 537 ? 16.141 16.146 -8.081 1.00 95.38 537 ALA A CA 1
ATOM 4103 C C . ALA A 1 537 ? 16.120 17.545 -8.717 1.00 95.38 537 ALA A C 1
ATOM 4105 O O . ALA A 1 537 ? 15.531 18.460 -8.148 1.00 95.38 537 ALA A O 1
ATOM 4106 N N . SER A 1 538 ? 16.695 17.717 -9.914 1.00 95.06 538 SER A N 1
ATOM 4107 C CA . SER A 1 538 ? 16.699 19.010 -10.612 1.00 95.06 538 SER A CA 1
ATOM 4108 C C . SER A 1 538 ? 15.314 19.500 -11.058 1.00 95.06 538 SER A C 1
ATOM 4110 O O . SER A 1 538 ? 15.177 20.665 -11.413 1.00 95.06 538 SER A O 1
ATOM 4112 N N . PHE A 1 539 ? 14.286 18.642 -11.015 1.00 93.38 539 PHE A N 1
ATOM 4113 C CA . PHE A 1 539 ? 12.893 19.019 -11.283 1.00 93.38 539 PHE A CA 1
ATOM 4114 C C . PHE A 1 539 ? 12.100 19.389 -10.011 1.00 93.38 539 PHE A C 1
ATOM 4116 O O . PHE A 1 539 ? 10.893 19.666 -10.086 1.00 93.38 539 PHE A O 1
ATOM 4123 N N . ASN A 1 540 ? 12.755 19.370 -8.844 1.00 88.94 540 ASN A N 1
ATOM 4124 C CA . ASN A 1 540 ? 12.177 19.705 -7.545 1.00 88.94 540 ASN A CA 1
ATOM 4125 C C . ASN A 1 540 ? 12.679 21.074 -7.066 1.00 88.94 540 ASN A C 1
ATOM 4127 O O . ASN A 1 540 ? 13.678 21.178 -6.356 1.00 88.94 540 ASN A O 1
ATOM 4131 N N . ASP A 1 541 ? 11.937 22.129 -7.400 1.00 80.56 541 ASP A N 1
ATOM 4132 C CA . ASP A 1 541 ? 12.283 23.524 -7.086 1.00 80.56 541 ASP A CA 1
ATOM 4133 C C . ASP A 1 541 ? 12.074 23.872 -5.597 1.00 80.56 541 ASP A C 1
ATOM 4135 O O . ASP A 1 541 ? 12.432 24.954 -5.136 1.00 80.56 541 ASP A O 1
ATOM 4139 N N . THR A 1 542 ? 11.475 22.957 -4.829 1.00 77.69 542 THR A N 1
ATOM 4140 C CA . THR A 1 542 ? 11.117 23.117 -3.411 1.00 77.69 542 THR A CA 1
ATOM 4141 C C . THR A 1 542 ? 12.019 22.317 -2.468 1.00 77.69 542 THR A C 1
ATOM 4143 O O . THR A 1 542 ? 11.620 22.013 -1.342 1.00 77.69 542 THR A O 1
ATOM 4146 N N . ALA A 1 543 ? 13.229 21.958 -2.910 1.00 75.12 543 ALA A N 1
ATOM 4147 C CA . ALA A 1 543 ? 14.173 21.183 -2.112 1.00 75.12 543 ALA A CA 1
ATOM 4148 C C . ALA A 1 543 ? 14.431 21.837 -0.740 1.00 75.12 543 ALA A C 1
ATOM 4150 O O . ALA A 1 543 ? 14.801 23.008 -0.631 1.00 75.12 543 ALA A O 1
ATOM 4151 N N . LEU A 1 544 ? 14.226 21.056 0.320 1.00 85.25 544 LEU A N 1
ATOM 4152 C CA . LEU A 1 544 ? 14.489 21.458 1.698 1.00 85.25 544 LEU A CA 1
ATOM 4153 C C . LEU A 1 544 ? 15.896 21.018 2.112 1.00 85.25 544 LEU A C 1
ATOM 4155 O O . LEU A 1 544 ? 16.420 20.023 1.615 1.00 85.25 544 LEU A O 1
ATOM 4159 N N . THR A 1 545 ? 16.500 21.726 3.067 1.00 88.50 545 THR A N 1
ATOM 4160 C CA . THR A 1 545 ? 17.723 21.238 3.719 1.00 88.50 545 THR A CA 1
ATOM 4161 C C . THR A 1 545 ? 17.417 19.978 4.533 1.00 88.50 545 THR A C 1
ATOM 4163 O O . THR A 1 545 ? 16.311 19.840 5.058 1.00 88.50 545 THR A O 1
ATOM 4166 N N . ALA A 1 546 ? 18.404 19.098 4.729 1.00 88.31 546 ALA A N 1
ATOM 4167 C CA . ALA A 1 546 ? 18.231 17.875 5.524 1.00 88.31 546 ALA A CA 1
ATOM 4168 C C . ALA A 1 546 ? 17.673 18.155 6.937 1.00 88.31 546 ALA A C 1
ATOM 4170 O O . ALA A 1 546 ? 16.768 17.473 7.411 1.00 88.31 546 ALA A O 1
ATOM 4171 N N . SER A 1 547 ? 18.143 19.226 7.590 1.00 89.50 547 SER A N 1
ATOM 4172 C CA . SER A 1 547 ? 17.631 19.648 8.900 1.00 89.50 547 SER A CA 1
ATOM 4173 C C . SER A 1 547 ? 16.169 20.106 8.862 1.00 89.50 547 SER A C 1
ATOM 4175 O O . SER A 1 547 ? 15.42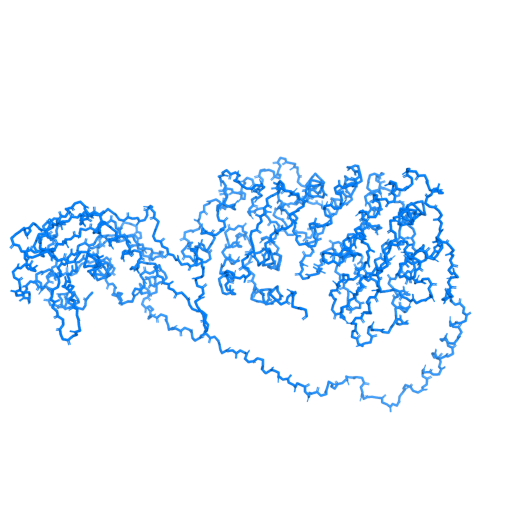2 19.850 9.805 1.00 89.50 547 SER A O 1
ATOM 4177 N N . ALA A 1 548 ? 15.740 20.765 7.782 1.00 92.25 548 ALA A N 1
ATOM 4178 C CA . ALA A 1 548 ? 14.354 21.180 7.601 1.00 92.25 548 ALA A CA 1
ATOM 4179 C C . ALA A 1 548 ? 13.439 19.989 7.274 1.00 92.25 548 ALA A C 1
ATOM 4181 O O . ALA A 1 548 ? 12.314 19.951 7.773 1.00 92.25 548 ALA A O 1
ATOM 4182 N N . GLN A 1 549 ? 13.920 19.008 6.499 1.00 92.06 549 GLN A N 1
ATOM 4183 C CA . GLN A 1 549 ? 13.198 17.758 6.235 1.00 92.06 549 GLN A CA 1
ATOM 4184 C C . GLN A 1 549 ? 12.946 16.985 7.533 1.00 92.06 549 GLN A C 1
ATOM 4186 O O . GLN A 1 549 ? 11.798 16.660 7.824 1.00 92.06 549 GLN A O 1
ATOM 4191 N N . GLU A 1 550 ? 13.976 16.778 8.359 1.00 93.19 550 GLU A N 1
ATOM 4192 C CA . GLU A 1 550 ? 13.829 16.086 9.648 1.00 93.19 550 GLU A CA 1
ATOM 4193 C C . GLU A 1 550 ? 12.912 16.842 10.619 1.00 93.19 550 GLU A C 1
ATOM 4195 O O . GLU A 1 550 ? 12.049 16.248 11.265 1.00 93.19 550 GLU A O 1
ATOM 4200 N N . ALA A 1 551 ? 13.030 18.172 10.692 1.00 93.50 551 ALA A N 1
ATOM 4201 C CA . ALA A 1 551 ? 12.146 18.974 11.534 1.00 93.50 551 ALA A CA 1
ATOM 4202 C C . ALA A 1 551 ? 10.674 18.881 11.093 1.00 93.50 551 ALA A C 1
ATOM 4204 O O . ALA A 1 551 ? 9.780 18.875 11.942 1.00 93.50 551 ALA A O 1
ATOM 4205 N N . LEU A 1 552 ? 10.405 18.815 9.786 1.00 92.31 552 LEU A N 1
ATOM 4206 C CA . LEU A 1 552 ? 9.055 18.624 9.254 1.00 92.31 552 LEU A CA 1
ATOM 4207 C C . LEU A 1 552 ? 8.551 17.195 9.498 1.00 92.31 552 LEU A C 1
ATOM 4209 O O . LEU A 1 552 ? 7.420 17.027 9.955 1.00 92.31 552 LEU A O 1
ATOM 4213 N N . ALA A 1 553 ? 9.399 16.189 9.271 1.00 92.81 553 ALA A N 1
ATOM 4214 C CA . ALA A 1 553 ? 9.104 14.784 9.537 1.00 92.81 553 ALA A CA 1
ATOM 4215 C C . ALA A 1 553 ? 8.673 14.570 10.992 1.00 92.81 553 ALA A C 1
ATOM 4217 O O . ALA A 1 553 ? 7.586 14.052 11.243 1.00 92.81 553 ALA A O 1
ATOM 4218 N N . ALA A 1 554 ? 9.466 15.073 11.942 1.00 92.00 554 ALA A N 1
ATOM 4219 C CA . ALA A 1 554 ? 9.179 14.963 13.367 1.00 92.00 554 ALA A CA 1
ATOM 4220 C C . ALA A 1 554 ? 7.841 15.618 13.752 1.00 92.00 554 ALA A C 1
ATOM 4222 O O . ALA A 1 554 ? 7.105 15.083 14.580 1.00 92.00 554 ALA A O 1
ATOM 4223 N N . ARG A 1 555 ? 7.486 16.759 13.141 1.00 91.56 555 ARG A N 1
ATOM 4224 C CA . ARG A 1 555 ? 6.192 17.422 13.387 1.00 91.56 555 ARG A CA 1
ATOM 4225 C C . ARG A 1 555 ? 5.012 16.593 12.881 1.00 91.56 555 ARG A C 1
ATOM 4227 O O . ARG A 1 555 ? 4.019 16.485 13.596 1.00 91.56 555 ARG A O 1
ATOM 4234 N N . LEU A 1 556 ? 5.114 16.027 11.678 1.00 91.00 556 LEU A N 1
ATOM 4235 C CA . LEU A 1 556 ? 4.068 15.186 11.081 1.00 91.00 556 LEU A CA 1
ATOM 4236 C C . LEU A 1 556 ? 3.908 13.857 11.834 1.00 91.00 556 LEU A C 1
ATOM 4238 O O . LEU A 1 556 ? 2.797 13.392 12.076 1.00 91.00 556 LEU A O 1
ATOM 4242 N N . GLU A 1 557 ? 5.012 13.249 12.258 1.00 91.12 557 GLU A N 1
ATOM 4243 C CA . GLU A 1 557 ? 4.991 12.046 13.092 1.00 91.12 557 GLU A CA 1
ATOM 4244 C C . GLU A 1 557 ? 4.367 12.344 14.466 1.00 91.12 557 GLU A C 1
ATOM 4246 O O . GLU A 1 557 ? 3.497 11.606 14.927 1.00 91.12 557 GLU A O 1
ATOM 4251 N N . ALA A 1 558 ? 4.723 13.468 15.096 1.00 88.06 558 ALA A N 1
ATOM 4252 C CA . ALA A 1 558 ? 4.135 13.870 16.371 1.00 88.06 558 ALA A CA 1
ATOM 4253 C C . ALA A 1 558 ? 2.625 14.141 16.259 1.00 88.06 558 ALA A C 1
ATOM 4255 O O . ALA A 1 558 ? 1.860 13.662 17.100 1.00 88.06 558 ALA A O 1
ATOM 4256 N N . SER A 1 559 ? 2.170 14.852 15.222 1.00 84.69 559 SER A N 1
ATOM 4257 C CA . SER A 1 559 ? 0.749 15.202 15.058 1.00 84.69 559 SER A CA 1
ATOM 4258 C C . SER A 1 559 ? -0.148 13.993 14.780 1.00 84.69 559 SER A C 1
ATOM 4260 O O . SER A 1 559 ? -1.326 14.015 15.126 1.00 84.69 559 SER A O 1
ATOM 4262 N N . THR A 1 560 ? 0.411 12.928 14.206 1.00 82.75 560 THR A N 1
ATOM 4263 C CA . THR A 1 560 ? -0.303 11.687 13.864 1.00 82.75 560 THR A CA 1
ATOM 4264 C C . THR A 1 560 ? -0.144 10.586 14.919 1.00 82.75 560 THR A C 1
ATOM 4266 O O . THR A 1 560 ? -0.778 9.534 14.813 1.00 82.75 560 THR A O 1
ATOM 4269 N N . SER A 1 561 ? 0.663 10.820 15.962 1.00 72.50 561 SER A N 1
ATOM 4270 C CA . SER A 1 561 ? 0.849 9.888 17.086 1.00 72.50 561 SER A CA 1
ATOM 4271 C C . SER A 1 561 ? -0.343 9.848 18.054 1.00 72.50 561 SER A C 1
ATOM 4273 O O . SER A 1 561 ? -0.567 8.839 18.725 1.00 72.50 561 SER A O 1
ATOM 4275 N N . VAL A 1 562 ? -1.144 10.919 18.103 1.00 63.91 562 VAL A N 1
ATOM 4276 C CA . VAL A 1 562 ? -2.351 11.003 18.932 1.00 63.91 562 VAL A CA 1
ATOM 4277 C C . VAL A 1 562 ? -3.532 10.425 18.148 1.00 63.91 562 VAL A C 1
ATOM 4279 O O . VAL A 1 562 ? -3.860 10.897 17.057 1.00 63.91 562 VAL A O 1
ATOM 4282 N N . LYS A 1 563 ? -4.180 9.385 18.690 1.00 60.03 563 LYS A N 1
ATOM 4283 C CA . LYS A 1 563 ? -5.411 8.831 18.104 1.00 60.03 563 LYS A CA 1
ATOM 4284 C C . LYS A 1 563 ? -6.492 9.913 18.116 1.00 60.03 563 LYS A C 1
ATOM 4286 O O . LYS A 1 563 ? -6.795 10.459 19.175 1.00 60.03 563 LYS A O 1
ATOM 4291 N N . SER A 1 564 ? -7.080 10.218 16.959 1.00 52.09 564 SER A N 1
ATOM 4292 C CA . SER A 1 564 ? -8.257 11.093 16.902 1.00 52.09 564 SER A CA 1
ATOM 4293 C C . SER A 1 564 ? -9.361 10.525 17.804 1.00 52.09 564 SER A C 1
ATOM 4295 O O . SER A 1 564 ? -9.671 9.341 17.716 1.00 52.09 564 SER A O 1
ATOM 4297 N N . ALA A 1 565 ? -9.980 11.350 18.654 1.00 44.84 565 ALA A N 1
ATOM 4298 C CA . ALA A 1 565 ? -11.047 10.929 19.575 1.00 44.84 565 ALA A CA 1
ATOM 4299 C C . ALA A 1 565 ? -12.312 10.388 18.866 1.00 44.84 565 ALA A C 1
ATOM 4301 O O . ALA A 1 565 ? -13.189 9.831 19.514 1.00 44.84 565 ALA A O 1
ATOM 4302 N N . SER A 1 566 ? -12.396 10.501 17.532 1.00 48.56 566 SER A N 1
ATOM 4303 C CA . SER A 1 566 ? -13.430 9.854 16.703 1.00 48.56 566 SER A CA 1
ATOM 4304 C C . SER A 1 566 ? -13.087 8.413 16.271 1.00 48.56 566 SER A C 1
ATOM 4306 O O . SER A 1 566 ? -13.807 7.813 15.475 1.00 48.56 566 SER A O 1
ATOM 4308 N N . ALA A 1 567 ? -11.989 7.835 16.775 1.00 48.69 567 ALA A N 1
ATOM 4309 C CA . ALA A 1 567 ? -11.434 6.541 16.359 1.00 48.69 567 ALA A CA 1
ATOM 4310 C C . ALA A 1 567 ? -12.150 5.296 16.929 1.00 48.69 567 ALA A C 1
ATOM 4312 O O . ALA A 1 567 ? -11.514 4.266 17.151 1.00 48.69 567 ALA A O 1
ATOM 4313 N N . SER A 1 568 ? -13.472 5.346 17.105 1.00 57.06 568 SER A N 1
ATOM 4314 C CA . SER A 1 568 ? -14.303 4.148 17.305 1.00 57.06 568 SER A CA 1
ATOM 4315 C C . SER A 1 568 ? -14.848 3.577 15.982 1.00 57.06 568 SER A C 1
ATOM 4317 O O . SER A 1 568 ? -15.721 2.708 15.984 1.00 57.06 568 SER A O 1
ATOM 4319 N N . SER A 1 569 ? -14.298 3.996 14.833 1.00 71.38 569 SER A N 1
ATOM 4320 C CA . SER A 1 569 ? -14.675 3.470 13.516 1.00 71.38 569 SER A CA 1
ATOM 4321 C C . SER A 1 569 ? -14.146 2.048 13.277 1.00 71.38 569 SER A C 1
ATOM 4323 O O . SER A 1 569 ? -13.115 1.630 13.812 1.00 71.38 569 SER A O 1
ATOM 4325 N N . ALA A 1 570 ? -14.843 1.280 12.440 1.00 79.12 570 ALA A N 1
ATOM 4326 C CA . ALA A 1 570 ? -14.421 -0.067 12.053 1.00 79.12 570 ALA A CA 1
ATOM 4327 C C . ALA A 1 570 ? -13.031 -0.092 11.383 1.00 79.12 570 ALA A C 1
ATOM 4329 O O . ALA A 1 570 ? -12.231 -0.979 11.678 1.00 79.12 570 ALA A O 1
ATOM 4330 N N . GLY A 1 571 ? -12.683 0.934 10.597 1.00 86.38 571 GLY A N 1
ATOM 4331 C CA . GLY A 1 571 ? -11.342 1.095 10.024 1.00 86.38 571 GLY A CA 1
ATOM 4332 C C . GLY A 1 571 ? -10.233 1.219 11.076 1.00 86.38 571 GLY A C 1
ATOM 4333 O O . GLY A 1 571 ? -9.181 0.598 10.926 1.00 86.38 571 GLY A O 1
ATOM 4334 N N . ALA A 1 572 ? -10.479 1.946 12.174 1.00 84.00 572 ALA A N 1
ATOM 4335 C CA . ALA A 1 572 ? -9.525 2.068 13.279 1.00 84.00 572 ALA A CA 1
ATOM 4336 C C . ALA A 1 572 ? -9.292 0.725 13.990 1.00 84.00 572 ALA A C 1
ATOM 4338 O O . ALA A 1 572 ? -8.158 0.391 14.334 1.00 84.00 572 ALA A O 1
ATOM 4339 N N . ARG A 1 573 ? -10.350 -0.080 14.159 1.00 80.50 573 ARG A N 1
ATOM 4340 C CA . ARG A 1 573 ? -10.248 -1.425 14.751 1.00 80.50 573 ARG A CA 1
ATOM 4341 C C . ARG A 1 573 ? -9.454 -2.386 13.874 1.00 80.50 573 ARG A C 1
ATOM 4343 O O . ARG A 1 573 ? -8.575 -3.075 14.388 1.00 80.50 573 ARG A O 1
ATOM 4350 N N . ILE A 1 574 ? -9.713 -2.380 12.565 1.00 88.38 574 ILE A N 1
ATOM 4351 C CA . ILE A 1 574 ? -8.944 -3.175 11.598 1.00 88.38 574 ILE A CA 1
ATOM 4352 C C . ILE A 1 574 ? -7.473 -2.752 11.639 1.00 88.38 574 ILE A C 1
ATOM 4354 O O . ILE A 1 574 ? -6.591 -3.604 11.724 1.00 88.38 574 ILE A O 1
ATOM 4358 N N . TYR A 1 575 ? -7.186 -1.447 11.645 1.00 89.94 575 TYR A N 1
ATOM 4359 C CA . TYR A 1 575 ? -5.815 -0.957 11.762 1.00 89.94 575 TYR A CA 1
ATOM 4360 C C . TYR A 1 575 ? -5.138 -1.439 13.052 1.00 89.94 575 TYR A C 1
ATOM 4362 O O . TYR A 1 575 ? -4.053 -2.014 12.991 1.00 89.94 575 TYR A O 1
ATOM 4370 N N . ASP A 1 576 ? -5.781 -1.257 14.207 1.00 84.75 576 ASP A N 1
ATOM 4371 C CA . ASP A 1 576 ? -5.244 -1.676 15.504 1.00 84.75 576 ASP A CA 1
ATOM 4372 C C . ASP A 1 576 ? -4.998 -3.193 15.576 1.00 84.75 576 ASP A C 1
ATOM 4374 O O . ASP A 1 576 ? -4.017 -3.623 16.180 1.00 84.75 576 ASP A O 1
ATOM 4378 N N . GLY A 1 577 ? -5.882 -4.002 14.982 1.00 83.06 577 GLY A N 1
ATOM 4379 C CA . GLY A 1 577 ? -5.799 -5.463 15.016 1.00 83.06 577 GLY A CA 1
ATOM 4380 C C . GLY A 1 577 ? -4.822 -6.066 14.006 1.00 83.06 577 GLY A C 1
ATOM 4381 O O . GLY A 1 577 ? -4.175 -7.064 14.315 1.00 83.06 577 GLY A O 1
ATOM 4382 N N . ALA A 1 578 ? -4.699 -5.466 12.818 1.00 87.69 578 ALA A N 1
ATOM 4383 C CA . ALA A 1 578 ? -3.989 -6.069 11.687 1.00 87.69 578 ALA A CA 1
ATOM 4384 C C . ALA A 1 578 ? -2.744 -5.298 11.215 1.00 87.69 578 ALA A C 1
ATOM 4386 O O . ALA A 1 578 ? -1.870 -5.885 10.581 1.00 87.69 578 ALA A O 1
ATOM 4387 N N . CYS A 1 579 ? -2.645 -3.994 11.495 1.00 89.19 579 CYS A N 1
ATOM 4388 C CA . CYS A 1 579 ? -1.630 -3.118 10.895 1.00 89.19 579 CYS A CA 1
ATOM 4389 C C . CYS A 1 579 ? -0.703 -2.465 11.931 1.00 89.19 579 CYS A C 1
ATOM 4391 O O . CYS A 1 579 ? 0.493 -2.300 11.680 1.00 89.19 579 CYS A O 1
ATOM 4393 N N . ALA A 1 580 ? -1.239 -2.079 13.092 1.00 86.38 580 ALA A N 1
ATOM 4394 C CA . ALA A 1 580 ? -0.564 -1.221 14.064 1.00 86.38 580 ALA A CA 1
ATOM 4395 C C . ALA A 1 580 ? 0.741 -1.821 14.603 1.00 86.38 580 ALA A C 1
ATOM 4397 O O . ALA A 1 580 ? 1.696 -1.082 14.825 1.00 86.38 580 ALA A O 1
ATOM 4398 N N . VAL A 1 581 ? 0.834 -3.149 14.735 1.00 83.00 581 VAL A N 1
ATOM 4399 C CA . VAL A 1 581 ? 2.055 -3.811 15.231 1.00 83.00 581 VAL A CA 1
ATOM 4400 C C . VAL A 1 581 ? 3.285 -3.492 14.369 1.00 83.00 581 VAL A C 1
ATOM 4402 O O . VAL A 1 581 ? 4.390 -3.367 14.893 1.00 83.00 581 VAL A O 1
ATOM 4405 N N . CYS A 1 582 ? 3.083 -3.299 13.061 1.00 85.94 582 CYS A N 1
ATOM 4406 C CA . CYS A 1 582 ? 4.132 -2.914 12.121 1.00 85.94 582 CYS A CA 1
ATOM 4407 C C . CYS A 1 582 ? 4.148 -1.400 11.879 1.00 85.94 582 CYS A C 1
ATOM 4409 O O . CYS A 1 582 ? 5.218 -0.810 11.783 1.00 85.94 582 CYS A O 1
ATOM 4411 N N . HIS A 1 583 ? 2.981 -0.757 11.797 1.00 89.31 583 HIS A N 1
ATOM 4412 C CA . HIS A 1 583 ? 2.853 0.602 11.262 1.00 89.31 583 HIS A CA 1
ATOM 4413 C C . HIS A 1 583 ? 2.634 1.715 12.293 1.00 89.31 583 HIS A C 1
ATOM 4415 O O . HIS A 1 583 ? 2.703 2.888 11.926 1.00 89.31 583 HIS A O 1
ATOM 4421 N N . GLN A 1 584 ? 2.381 1.393 13.566 1.00 84.12 584 GLN A N 1
ATOM 4422 C CA . GLN A 1 584 ? 2.137 2.412 14.586 1.00 84.12 584 GLN A CA 1
ATOM 4423 C C . GLN A 1 584 ? 3.323 3.372 14.701 1.00 84.12 584 GLN A C 1
ATOM 4425 O O . GLN A 1 584 ? 4.480 2.954 14.751 1.00 84.12 584 GLN A O 1
ATOM 4430 N N . VAL A 1 585 ? 3.021 4.670 14.758 1.00 78.12 585 VAL A N 1
ATOM 4431 C CA . VAL A 1 585 ? 4.024 5.710 14.991 1.00 78.12 585 VAL A CA 1
ATOM 4432 C C . VAL A 1 585 ? 4.564 5.555 16.412 1.00 78.12 585 VAL A C 1
ATOM 4434 O O . VAL A 1 585 ? 3.800 5.504 17.374 1.00 78.12 585 VAL A O 1
ATOM 4437 N N . GLY A 1 586 ? 5.887 5.456 16.540 1.00 68.25 586 GLY A N 1
ATOM 4438 C CA . GLY A 1 586 ? 6.532 5.056 17.790 1.00 68.25 586 GLY A CA 1
ATOM 4439 C C . GLY A 1 586 ? 6.476 3.538 18.027 1.00 68.25 586 GLY A C 1
ATOM 4440 O O . GLY A 1 586 ? 5.659 2.814 17.463 1.00 68.25 586 GLY A O 1
ATOM 4441 N N . GLY A 1 587 ? 7.410 3.021 18.822 1.00 68.94 587 GLY A N 1
ATOM 4442 C CA . GLY A 1 587 ? 7.561 1.585 19.086 1.00 68.94 587 GLY A CA 1
ATOM 4443 C C . GLY A 1 587 ? 8.632 0.903 18.220 1.00 68.94 587 GLY A C 1
ATOM 4444 O O . GLY A 1 587 ? 8.972 1.414 17.147 1.00 68.94 587 GLY A O 1
ATOM 4445 N N . PRO A 1 588 ? 9.178 -0.234 18.689 1.00 71.75 588 PRO A N 1
ATOM 4446 C CA . PRO A 1 588 ? 10.345 -0.878 18.094 1.00 71.75 588 PRO A CA 1
ATOM 4447 C C . PRO A 1 588 ? 10.079 -1.380 16.672 1.00 71.75 588 PRO A C 1
ATOM 4449 O O . PRO A 1 588 ? 8.945 -1.677 16.292 1.00 71.75 588 PRO A O 1
ATOM 4452 N N . VAL A 1 589 ? 11.151 -1.496 15.890 1.00 80.06 589 VAL A N 1
ATOM 4453 C CA . VAL A 1 589 ? 11.129 -2.180 14.596 1.00 80.06 589 VAL A CA 1
ATOM 4454 C C . VAL A 1 589 ? 11.156 -3.681 14.869 1.00 80.06 589 VAL A C 1
ATOM 4456 O O . VAL A 1 589 ? 12.157 -4.200 15.355 1.00 80.06 589 VAL A O 1
ATOM 4459 N N . LEU A 1 590 ? 10.036 -4.360 14.624 1.00 72.56 590 LEU A N 1
ATOM 4460 C CA . LEU A 1 590 ? 9.899 -5.793 14.909 1.00 72.56 590 LEU A CA 1
ATOM 4461 C C . LEU A 1 590 ? 10.224 -6.668 13.691 1.00 72.56 590 LEU A C 1
ATOM 4463 O O . LEU A 1 590 ? 10.789 -7.747 13.851 1.00 72.56 590 LEU A O 1
ATOM 4467 N N . PHE A 1 591 ? 9.893 -6.199 12.482 1.00 74.62 591 PHE A N 1
ATOM 4468 C CA . PHE A 1 591 ? 10.025 -6.963 11.240 1.00 74.62 591 PHE A CA 1
ATOM 4469 C C . PHE A 1 591 ? 10.543 -6.067 10.107 1.00 74.62 591 PHE A C 1
ATOM 4471 O O . PHE A 1 591 ? 9.793 -5.260 9.565 1.00 74.62 591 PHE A O 1
ATOM 4478 N N . GLY A 1 592 ? 11.817 -6.216 9.740 1.00 83.31 592 GLY A N 1
ATOM 4479 C CA . GLY A 1 592 ? 12.416 -5.501 8.610 1.00 83.31 592 GLY A CA 1
ATOM 4480 C C . GLY A 1 592 ? 12.492 -3.986 8.799 1.00 83.31 592 GLY A C 1
ATOM 4481 O O . GLY A 1 592 ? 13.105 -3.515 9.753 1.00 83.31 592 GLY A O 1
ATOM 4482 N N . SER A 1 593 ? 11.884 -3.220 7.892 1.00 83.44 593 SER A N 1
ATOM 4483 C CA . SER A 1 593 ? 11.878 -1.756 7.918 1.00 83.44 593 SER A CA 1
ATOM 4484 C C . SER A 1 593 ? 10.525 -1.192 8.356 1.00 83.44 593 SER A C 1
ATOM 4486 O O . SER A 1 593 ? 9.475 -1.772 8.093 1.00 83.44 593 SER A O 1
ATOM 4488 N N . LYS A 1 594 ? 10.539 -0.028 9.015 1.00 85.44 594 LYS A N 1
ATOM 4489 C CA . LYS A 1 594 ? 9.331 0.652 9.507 1.00 85.44 594 LYS A CA 1
ATOM 4490 C C . LYS A 1 594 ? 9.336 2.137 9.120 1.00 85.44 594 LYS A C 1
ATOM 4492 O O . LYS A 1 594 ? 9.553 2.991 9.981 1.00 85.44 594 LYS A O 1
ATOM 4497 N N . PRO A 1 595 ? 9.146 2.485 7.834 1.00 84.06 595 PRO A N 1
ATOM 4498 C CA . PRO A 1 595 ? 8.929 3.878 7.470 1.00 84.06 595 PRO A CA 1
ATOM 4499 C C . PRO A 1 595 ? 7.586 4.360 8.032 1.00 84.06 595 PRO A C 1
ATOM 4501 O O . PRO A 1 595 ? 6.594 3.627 8.033 1.00 84.06 595 PRO A O 1
ATOM 4504 N N . SER A 1 596 ? 7.550 5.604 8.505 1.00 90.94 596 SER A N 1
ATOM 4505 C CA . SER A 1 596 ? 6.340 6.190 9.080 1.00 90.94 596 SER A CA 1
ATOM 4506 C C . SER A 1 596 ? 5.231 6.324 8.034 1.00 90.94 596 SER A C 1
ATOM 4508 O O . SER A 1 596 ? 5.442 6.894 6.960 1.00 90.94 596 SER A O 1
ATOM 4510 N N . LEU A 1 597 ? 4.020 5.859 8.363 1.00 92.81 597 LEU A N 1
ATOM 4511 C CA . LEU A 1 597 ? 2.846 6.076 7.513 1.00 92.81 597 LEU A CA 1
ATOM 4512 C C . LEU A 1 597 ? 2.496 7.562 7.372 1.00 92.81 597 LEU A C 1
ATOM 4514 O O . LEU A 1 597 ? 2.007 7.957 6.320 1.00 92.81 597 LEU A O 1
ATOM 4518 N N . ALA A 1 598 ? 2.818 8.394 8.367 1.00 92.38 598 ALA A N 1
ATOM 4519 C CA . ALA A 1 598 ? 2.590 9.840 8.309 1.00 92.38 598 ALA A CA 1
ATOM 4520 C C . ALA A 1 598 ? 3.330 10.519 7.144 1.00 92.38 598 ALA A C 1
ATOM 4522 O O . ALA A 1 598 ? 2.910 11.565 6.654 1.00 92.38 598 ALA A O 1
ATOM 4523 N N . LEU A 1 599 ? 4.437 9.915 6.703 1.00 94.00 599 LEU A N 1
ATOM 4524 C CA . LEU A 1 599 ? 5.304 10.450 5.658 1.00 94.00 599 LEU A CA 1
ATOM 4525 C C . LEU A 1 599 ? 5.156 9.698 4.331 1.00 94.00 599 LEU A C 1
ATOM 4527 O O . LEU A 1 599 ? 5.612 10.168 3.295 1.00 94.00 599 LEU A O 1
ATOM 4531 N N . ASN A 1 600 ? 4.500 8.537 4.338 1.00 94.38 600 ASN A N 1
ATOM 4532 C CA . ASN A 1 600 ? 4.383 7.696 3.157 1.00 94.38 600 ASN A CA 1
ATOM 4533 C C . ASN A 1 600 ? 3.659 8.433 2.020 1.00 94.38 600 ASN A C 1
ATOM 4535 O O . ASN A 1 600 ? 2.485 8.793 2.139 1.00 94.38 600 ASN A O 1
ATOM 4539 N N . SER A 1 601 ? 4.341 8.596 0.887 1.00 94.06 601 SER A N 1
ATOM 4540 C CA . SER A 1 601 ? 3.840 9.386 -0.240 1.00 94.06 601 SER A CA 1
ATOM 4541 C C . SER A 1 601 ? 2.516 8.859 -0.809 1.00 94.06 601 SER A C 1
ATOM 4543 O O . SER A 1 601 ? 1.718 9.647 -1.311 1.00 94.06 601 SER A O 1
ATOM 4545 N N . ASN A 1 602 ? 2.227 7.556 -0.688 1.00 94.25 602 ASN A N 1
ATOM 4546 C CA . ASN A 1 602 ? 0.973 6.978 -1.185 1.00 94.25 602 ASN A CA 1
ATOM 4547 C C . ASN A 1 602 ? -0.251 7.456 -0.390 1.00 94.25 602 ASN A C 1
ATOM 4549 O O . ASN A 1 602 ? -1.323 7.616 -0.966 1.00 94.25 602 ASN A O 1
ATOM 4553 N N . LEU A 1 603 ? -0.111 7.723 0.915 1.00 94.75 603 LEU A N 1
ATOM 4554 C CA . LEU A 1 603 ? -1.213 8.237 1.742 1.00 94.75 603 LEU A CA 1
ATOM 4555 C C . LEU A 1 603 ? -1.576 9.684 1.398 1.00 94.75 603 LEU A C 1
ATOM 4557 O O . LEU A 1 603 ? -2.730 10.088 1.555 1.00 94.75 603 LEU A O 1
ATOM 4561 N N . HIS A 1 604 ? -0.604 10.433 0.878 1.00 94.94 604 HIS A N 1
ATOM 4562 C CA . HIS A 1 604 ? -0.751 11.826 0.466 1.00 94.94 604 HIS A CA 1
ATOM 4563 C C . HIS A 1 604 ? -1.124 11.993 -1.012 1.00 94.94 604 HIS A C 1
ATOM 4565 O O . HIS A 1 604 ? -1.433 13.109 -1.430 1.00 94.94 604 HIS A O 1
ATOM 4571 N N . SER A 1 605 ? -1.152 10.906 -1.793 1.00 93.75 605 SER A N 1
ATOM 4572 C CA . SER A 1 605 ? -1.510 10.954 -3.214 1.00 93.75 605 SER A CA 1
ATOM 4573 C C . SER A 1 605 ? -2.945 11.455 -3.446 1.00 93.75 605 SER A C 1
ATOM 4575 O O . SER A 1 605 ? -3.837 11.347 -2.591 1.00 93.75 605 SER A O 1
ATOM 4577 N N . ALA A 1 606 ? -3.176 12.002 -4.641 1.00 91.81 606 ALA A N 1
ATOM 4578 C CA . ALA A 1 606 ? -4.500 12.345 -5.138 1.00 91.81 606 ALA A CA 1
ATOM 4579 C C . ALA A 1 606 ? -5.364 11.098 -5.398 1.00 91.81 606 ALA A C 1
ATOM 4581 O O . ALA A 1 606 ? -6.584 11.196 -5.278 1.00 91.81 606 ALA A O 1
ATOM 4582 N N . SER A 1 607 ? -4.752 9.940 -5.681 1.00 92.19 607 SER A N 1
ATOM 4583 C CA . SER A 1 607 ? -5.446 8.664 -5.898 1.00 92.19 607 SER A CA 1
ATOM 4584 C C . SER A 1 607 ? -5.233 7.661 -4.746 1.00 92.19 607 SER A C 1
ATOM 4586 O O . SER A 1 607 ? -4.132 7.589 -4.196 1.00 92.19 607 SER A O 1
ATOM 4588 N N . PRO A 1 608 ? -6.248 6.841 -4.393 1.00 94.81 608 PRO A N 1
ATOM 4589 C CA . PRO A 1 608 ? -6.092 5.724 -3.462 1.00 94.81 608 PRO A CA 1
ATOM 4590 C C . PRO A 1 608 ? -5.462 4.466 -4.088 1.00 94.81 608 PRO A C 1
ATOM 4592 O O . PRO A 1 608 ? -5.209 3.510 -3.353 1.00 94.81 608 PRO A O 1
ATOM 4595 N N . ASP A 1 609 ? -5.250 4.411 -5.414 1.00 93.62 609 ASP A N 1
ATOM 4596 C CA . ASP A 1 609 ? -4.909 3.173 -6.139 1.00 93.62 609 ASP A CA 1
ATOM 4597 C C . ASP A 1 609 ? -3.684 2.460 -5.534 1.00 93.62 609 ASP A C 1
ATOM 4599 O O . ASP A 1 609 ? -3.779 1.279 -5.205 1.00 93.62 609 ASP A O 1
ATOM 4603 N N . ASN A 1 610 ? -2.566 3.157 -5.293 1.00 94.81 610 ASN A N 1
ATOM 4604 C CA . ASN A 1 610 ? -1.358 2.526 -4.740 1.00 94.81 610 ASN A CA 1
ATOM 4605 C C . ASN A 1 610 ? -1.568 1.963 -3.329 1.00 94.81 610 ASN A C 1
ATOM 4607 O O . ASN A 1 610 ? -1.137 0.846 -3.042 1.00 94.81 610 ASN A O 1
ATOM 4611 N N . LEU A 1 611 ? -2.245 2.705 -2.446 1.00 95.50 611 LEU A N 1
ATOM 4612 C CA . LEU A 1 611 ? -2.529 2.232 -1.088 1.00 95.50 611 LEU A CA 1
ATOM 4613 C C . LEU A 1 611 ? -3.434 0.993 -1.118 1.00 95.50 611 LEU A C 1
ATOM 4615 O O . LEU A 1 611 ? -3.177 0.017 -0.415 1.00 95.50 611 LEU A O 1
ATOM 4619 N N . VAL A 1 612 ? -4.466 1.013 -1.964 1.00 96.19 612 VAL A N 1
ATOM 4620 C CA . VAL A 1 612 ? -5.381 -0.118 -2.155 1.00 96.19 612 VAL A CA 1
ATOM 4621 C C . VAL A 1 612 ? -4.642 -1.340 -2.705 1.00 96.19 612 VAL A C 1
ATOM 4623 O O . VAL A 1 612 ? -4.854 -2.443 -2.203 1.00 96.19 612 VAL A O 1
ATOM 4626 N N . GLN A 1 613 ? -3.758 -1.161 -3.691 1.00 94.56 613 GLN A N 1
ATOM 4627 C CA . GLN A 1 613 ? -2.945 -2.246 -4.248 1.00 94.56 613 GLN A CA 1
ATOM 4628 C C . GLN A 1 613 ? -2.045 -2.879 -3.177 1.00 94.56 613 GLN A C 1
ATOM 4630 O O . GLN A 1 613 ? -2.017 -4.103 -3.053 1.00 94.56 613 GLN A O 1
ATOM 4635 N N . VAL A 1 614 ? -1.369 -2.063 -2.361 1.00 94.75 614 VAL A N 1
ATOM 4636 C CA . VAL A 1 614 ? -0.503 -2.543 -1.271 1.00 94.75 614 VAL A CA 1
ATOM 4637 C C . VAL A 1 614 ? -1.299 -3.290 -0.196 1.00 94.75 614 VAL A C 1
ATOM 4639 O O . VAL A 1 614 ? -0.870 -4.351 0.240 1.00 94.75 614 VAL A O 1
ATOM 4642 N N . ILE A 1 615 ? -2.474 -2.799 0.213 1.00 95.69 615 ILE A N 1
ATOM 4643 C CA . ILE A 1 615 ? -3.313 -3.496 1.207 1.00 95.69 615 ILE A CA 1
ATOM 4644 C C . ILE A 1 615 ? -3.824 -4.829 0.649 1.00 95.69 615 ILE A C 1
ATOM 4646 O O . ILE A 1 615 ? -3.805 -5.849 1.337 1.00 95.69 615 ILE A O 1
ATOM 4650 N N . LEU A 1 616 ? -4.289 -4.845 -0.602 1.00 95.06 616 LEU A N 1
ATOM 4651 C CA . LEU A 1 616 ? -4.845 -6.050 -1.208 1.00 95.06 616 LEU A CA 1
ATOM 4652 C C . LEU A 1 616 ? -3.776 -7.119 -1.431 1.00 95.06 616 LEU A C 1
ATOM 4654 O O . LEU A 1 616 ? -3.982 -8.259 -1.019 1.00 95.06 616 LEU A O 1
ATOM 4658 N N . HIS A 1 617 ? -2.661 -6.768 -2.067 1.00 93.19 617 HIS A N 1
ATOM 4659 C CA . HIS A 1 617 ? -1.677 -7.746 -2.546 1.00 93.19 617 HIS A CA 1
ATOM 4660 C C . HIS A 1 617 ? -0.428 -7.851 -1.669 1.00 93.19 617 HIS A C 1
ATOM 4662 O O . HIS A 1 617 ? 0.388 -8.737 -1.897 1.00 93.19 617 HIS A O 1
ATOM 4668 N N . GLY A 1 618 ? -0.279 -6.987 -0.663 1.00 93.00 618 GLY A N 1
ATOM 4669 C CA . GLY A 1 618 ? 0.890 -6.972 0.208 1.00 93.00 618 GLY A CA 1
ATOM 4670 C C . GLY A 1 618 ? 2.183 -6.585 -0.518 1.00 93.00 618 GLY A C 1
ATOM 4671 O O . GLY A 1 618 ? 2.188 -6.091 -1.647 1.00 93.00 618 GLY A O 1
ATOM 4672 N N . ILE A 1 619 ? 3.305 -6.827 0.157 1.00 91.75 619 ILE A N 1
ATOM 4673 C CA . ILE A 1 619 ? 4.666 -6.724 -0.383 1.00 91.75 619 ILE A CA 1
ATOM 4674 C C . ILE A 1 619 ? 5.348 -8.067 -0.108 1.00 91.75 619 ILE A C 1
ATOM 4676 O O . ILE A 1 619 ? 6.127 -8.218 0.832 1.00 91.75 619 ILE A O 1
ATOM 4680 N N . GLU A 1 620 ? 4.989 -9.072 -0.908 1.00 85.19 620 GLU A N 1
ATOM 4681 C CA . GLU A 1 620 ? 5.490 -10.447 -0.760 1.00 85.19 620 GLU A CA 1
ATOM 4682 C C . GLU A 1 620 ? 6.911 -10.627 -1.308 1.00 85.19 620 GLU A C 1
ATOM 4684 O O . GLU A 1 620 ? 7.631 -11.527 -0.890 1.00 85.19 620 GLU A O 1
ATOM 4689 N N . GLN A 1 621 ? 7.331 -9.772 -2.243 1.00 86.19 621 GLN A N 1
ATOM 4690 C CA . GLN A 1 621 ? 8.674 -9.786 -2.822 1.00 86.19 621 GLN A CA 1
ATOM 4691 C C . GLN A 1 621 ? 9.331 -8.409 -2.667 1.00 86.19 621 GLN A C 1
ATOM 4693 O O . GLN A 1 621 ? 9.429 -7.667 -3.650 1.00 86.19 621 GLN A O 1
ATOM 4698 N N . PRO A 1 622 ? 9.771 -8.035 -1.451 1.00 88.94 622 PRO A N 1
ATOM 4699 C CA . PRO A 1 622 ? 10.444 -6.761 -1.227 1.00 88.94 622 PRO A CA 1
ATOM 4700 C C . PRO A 1 622 ? 11.748 -6.664 -2.036 1.00 88.94 622 PRO A C 1
ATOM 4702 O O . PRO A 1 622 ? 12.267 -7.657 -2.553 1.00 88.94 622 PRO A O 1
ATOM 4705 N N . VAL A 1 623 ? 12.286 -5.450 -2.180 1.00 90.38 623 VAL A N 1
ATOM 4706 C CA . VAL A 1 623 ? 13.558 -5.213 -2.893 1.00 90.38 623 VAL A CA 1
ATOM 4707 C C . VAL A 1 623 ? 14.696 -6.034 -2.280 1.00 90.38 623 VAL A C 1
ATOM 4709 O O . VAL A 1 623 ? 15.452 -6.667 -3.016 1.00 90.38 623 VAL A O 1
ATOM 4712 N N . SER A 1 624 ? 14.764 -6.071 -0.948 1.00 88.31 624 SER A N 1
ATOM 4713 C CA . SER A 1 624 ? 15.663 -6.910 -0.155 1.00 88.31 624 SER A CA 1
ATOM 4714 C C . SER A 1 624 ? 14.914 -7.520 1.034 1.00 88.31 624 SER A C 1
ATOM 4716 O O . SER A 1 624 ? 13.866 -7.019 1.447 1.00 88.31 624 SER A O 1
ATOM 4718 N N . SER A 1 625 ? 15.459 -8.593 1.611 1.00 86.19 625 SER A N 1
ATOM 4719 C CA . SER A 1 625 ? 14.900 -9.235 2.810 1.00 86.19 625 SER A CA 1
ATOM 4720 C C . SER A 1 625 ? 14.840 -8.301 4.022 1.00 86.19 625 SER A C 1
ATOM 4722 O O . SER A 1 625 ? 13.948 -8.443 4.856 1.00 86.19 625 SER A O 1
ATOM 4724 N N . ASP A 1 626 ? 15.755 -7.334 4.100 1.00 86.44 626 ASP A N 1
ATOM 4725 C CA . ASP A 1 626 ? 15.890 -6.415 5.236 1.00 86.44 626 ASP A CA 1
ATOM 4726 C C . ASP A 1 626 ? 14.724 -5.426 5.337 1.00 86.44 626 ASP A C 1
ATOM 4728 O O . ASP A 1 626 ? 14.462 -4.883 6.408 1.00 86.44 626 ASP A O 1
ATOM 4732 N N . LEU A 1 627 ? 13.982 -5.205 4.245 1.00 87.94 627 LEU A N 1
ATOM 4733 C CA . LEU A 1 627 ? 12.798 -4.345 4.264 1.00 87.94 627 LEU A CA 1
ATOM 4734 C C . LEU A 1 627 ? 11.608 -4.981 4.985 1.00 87.94 627 LEU A C 1
ATOM 4736 O O . LEU A 1 627 ? 10.728 -4.248 5.437 1.00 87.94 627 LEU A O 1
ATOM 4740 N N . GLY A 1 628 ? 11.605 -6.306 5.147 1.00 85.88 628 GLY A N 1
ATOM 4741 C CA . GLY A 1 628 ? 10.481 -7.051 5.704 1.00 85.88 628 GLY A CA 1
ATOM 4742 C C . GLY A 1 628 ? 9.345 -7.252 4.700 1.00 85.88 628 GLY A C 1
ATOM 4743 O O . GLY A 1 628 ? 9.269 -6.604 3.657 1.00 85.88 628 GLY A O 1
ATOM 4744 N N . TYR A 1 629 ? 8.463 -8.194 5.024 1.00 88.50 629 TYR A N 1
ATOM 4745 C CA . TYR A 1 629 ? 7.298 -8.534 4.209 1.00 88.50 629 TYR A CA 1
ATOM 4746 C C . TYR A 1 629 ? 6.051 -7.846 4.757 1.00 88.50 629 TYR A C 1
ATOM 4748 O O . TYR A 1 629 ? 5.861 -7.778 5.973 1.00 88.50 629 TYR A O 1
ATOM 4756 N N . MET A 1 630 ? 5.168 -7.402 3.864 1.00 91.06 630 MET A N 1
ATOM 4757 C CA . MET A 1 630 ? 3.833 -6.926 4.233 1.00 91.06 630 MET A CA 1
ATOM 4758 C C . MET A 1 630 ? 2.784 -7.943 3.762 1.00 91.06 630 MET A C 1
ATOM 4760 O O . MET A 1 630 ? 2.767 -8.258 2.570 1.00 91.06 630 MET A O 1
ATOM 4764 N N . PRO A 1 631 ? 1.916 -8.466 4.649 1.00 90.81 631 PRO A N 1
ATOM 4765 C CA . PRO A 1 631 ? 0.918 -9.462 4.269 1.00 90.81 631 PRO A CA 1
ATOM 4766 C C . PRO A 1 631 ? -0.163 -8.881 3.349 1.00 90.81 631 PRO A C 1
ATOM 4768 O O . PRO A 1 631 ? -0.522 -7.707 3.441 1.00 90.81 631 PRO A O 1
ATOM 4771 N N . ALA A 1 632 ? -0.707 -9.736 2.485 1.00 93.19 632 ALA A N 1
ATOM 4772 C CA . ALA A 1 632 ? -1.821 -9.425 1.599 1.00 93.19 632 ALA A CA 1
ATOM 4773 C C . ALA A 1 632 ? -3.174 -9.607 2.312 1.00 93.19 632 ALA A C 1
ATOM 4775 O O . ALA A 1 632 ? -3.426 -10.647 2.923 1.00 93.19 632 ALA A O 1
ATOM 4776 N N . PHE A 1 633 ? -4.090 -8.641 2.178 1.00 93.56 633 PHE A N 1
ATOM 4777 C CA . PHE A 1 633 ? -5.423 -8.699 2.797 1.00 93.56 633 PHE A CA 1
ATOM 4778 C C . PHE A 1 633 ? -6.565 -8.972 1.811 1.00 93.56 633 PHE A C 1
ATOM 4780 O O . PHE A 1 633 ? -7.722 -9.048 2.229 1.00 93.56 633 PHE A O 1
ATOM 4787 N N . LYS A 1 634 ? -6.276 -9.197 0.518 1.00 92.69 634 LYS A N 1
ATOM 4788 C CA . LYS A 1 634 ? -7.284 -9.475 -0.526 1.00 92.69 634 LYS A CA 1
ATOM 4789 C C . LYS A 1 634 ? -8.281 -10.567 -0.136 1.00 92.69 634 LYS A C 1
ATOM 4791 O O . LYS A 1 634 ? -9.455 -10.446 -0.472 1.00 92.69 634 LYS A O 1
ATOM 4796 N N . ASN A 1 635 ? -7.847 -11.613 0.560 1.00 89.88 635 ASN A N 1
ATOM 4797 C CA . ASN A 1 635 ? -8.717 -12.736 0.931 1.00 89.88 635 ASN A CA 1
ATOM 4798 C C . ASN A 1 635 ? -9.271 -12.647 2.365 1.00 89.88 635 ASN A C 1
ATOM 4800 O O . ASN A 1 635 ? -10.175 -13.412 2.711 1.00 89.88 635 ASN A O 1
ATOM 4804 N N . SER A 1 636 ? -8.751 -11.718 3.171 1.00 89.19 636 SER A N 1
ATOM 4805 C CA . SER A 1 636 ? -9.073 -11.568 4.596 1.00 89.19 636 SER A CA 1
ATOM 4806 C C . SER A 1 636 ? -10.083 -10.454 4.852 1.00 89.19 636 SER A C 1
ATOM 4808 O O . SER A 1 636 ? -10.914 -10.590 5.743 1.00 89.19 636 SER A O 1
ATOM 4810 N N . LEU A 1 637 ? -10.036 -9.384 4.051 1.00 90.50 637 LEU A N 1
ATOM 4811 C CA . LEU A 1 637 ? -10.930 -8.232 4.154 1.00 90.50 637 LEU A CA 1
ATOM 4812 C C . LEU A 1 637 ? -11.829 -8.131 2.919 1.00 90.50 637 LEU A C 1
ATOM 4814 O O . LEU A 1 637 ? -11.383 -8.337 1.784 1.00 90.50 637 LEU A O 1
ATOM 4818 N N . ASN A 1 638 ? -13.098 -7.792 3.132 1.00 89.62 638 ASN A N 1
ATOM 4819 C CA . ASN A 1 638 ? -14.044 -7.464 2.068 1.00 89.62 638 ASN A CA 1
ATOM 4820 C C . ASN A 1 638 ? -13.891 -5.999 1.605 1.00 89.62 638 ASN A C 1
ATOM 4822 O O . ASN A 1 638 ? -13.088 -5.236 2.140 1.00 89.62 638 ASN A O 1
ATOM 4826 N N . ASP A 1 639 ? -14.645 -5.596 0.581 1.00 91.81 639 ASP A N 1
ATOM 4827 C CA . ASP A 1 639 ? -14.519 -4.255 -0.014 1.00 91.81 639 ASP A CA 1
ATOM 4828 C C . ASP A 1 639 ? -14.881 -3.138 0.964 1.00 91.81 639 ASP A C 1
ATOM 4830 O O . ASP A 1 639 ? -14.188 -2.125 1.016 1.00 91.81 639 ASP A O 1
ATOM 4834 N N . GLN A 1 640 ? -15.923 -3.335 1.774 1.00 89.50 640 GLN A N 1
ATOM 4835 C CA . GLN A 1 640 ? -16.359 -2.344 2.755 1.00 89.50 640 GLN A CA 1
ATOM 4836 C C . GLN A 1 640 ? -15.303 -2.132 3.849 1.00 89.50 640 GLN A C 1
ATOM 4838 O O . GLN A 1 640 ? -14.949 -0.995 4.147 1.00 89.50 640 GLN A O 1
ATOM 4843 N N . GLN A 1 641 ? -14.736 -3.214 4.384 1.00 90.38 641 GLN A N 1
ATOM 4844 C CA . GLN A 1 641 ? -13.668 -3.169 5.384 1.00 90.38 641 GLN A CA 1
ATOM 4845 C C . GLN A 1 641 ? -12.422 -2.457 4.847 1.00 90.38 641 GLN A C 1
ATOM 4847 O O . GLN A 1 641 ? -11.812 -1.655 5.552 1.00 90.38 641 GLN A O 1
ATOM 4852 N N . ILE A 1 642 ? -12.058 -2.698 3.582 1.00 94.00 642 ILE A N 1
ATOM 4853 C CA . ILE A 1 642 ? -10.938 -1.994 2.944 1.00 94.00 642 ILE A CA 1
ATOM 4854 C C . ILE A 1 642 ? -11.262 -0.510 2.758 1.00 94.00 642 ILE A C 1
ATOM 4856 O O . ILE A 1 642 ? -10.398 0.322 3.017 1.00 94.00 642 ILE A O 1
ATOM 4860 N N . MET A 1 643 ? -12.486 -0.150 2.357 1.00 93.50 643 MET A N 1
ATOM 4861 C CA . MET A 1 643 ? -12.895 1.257 2.257 1.00 93.50 643 MET A CA 1
ATOM 4862 C C . MET A 1 643 ? -12.793 1.982 3.602 1.00 93.50 643 MET A C 1
ATOM 4864 O O . MET A 1 643 ? -12.264 3.094 3.660 1.00 93.50 643 MET A O 1
ATOM 4868 N N . GLU A 1 644 ? -13.280 1.359 4.675 1.00 90.88 644 GLU A N 1
ATOM 4869 C CA . GLU A 1 644 ? -13.229 1.907 6.032 1.00 90.88 644 GLU A CA 1
ATOM 4870 C C . GLU A 1 644 ? -11.780 2.049 6.517 1.00 90.88 644 GLU A C 1
ATOM 4872 O O . GLU A 1 644 ? -11.411 3.103 7.039 1.00 90.88 644 GLU A O 1
ATOM 4877 N N . LEU A 1 645 ? -10.934 1.040 6.277 1.00 93.81 645 LEU A N 1
ATOM 4878 C CA . LEU A 1 645 ? -9.507 1.077 6.606 1.00 93.81 645 LEU A CA 1
ATOM 4879 C C . LEU A 1 645 ? -8.771 2.180 5.834 1.00 93.81 645 LEU A C 1
ATOM 4881 O O . LEU A 1 645 ? -8.075 2.987 6.439 1.00 93.81 645 LEU A O 1
ATOM 4885 N N . VAL A 1 646 ? -8.938 2.253 4.512 1.00 95.31 646 VAL A N 1
ATOM 4886 C CA . VAL A 1 646 ? -8.304 3.270 3.653 1.00 95.31 646 VAL A CA 1
ATOM 4887 C C . VAL A 1 646 ? -8.721 4.682 4.069 1.00 95.31 646 VAL A C 1
ATOM 4889 O O . VAL A 1 646 ? -7.876 5.576 4.149 1.00 95.31 646 VAL A O 1
ATOM 4892 N N . SER A 1 647 ? -10.005 4.877 4.377 1.00 92.50 647 SER A N 1
ATOM 4893 C CA . SER A 1 647 ? -10.523 6.167 4.846 1.00 92.50 647 SER A CA 1
ATOM 4894 C C . SER A 1 647 ? -9.912 6.553 6.192 1.00 92.50 647 SER A C 1
ATOM 4896 O O . SER A 1 647 ? -9.445 7.681 6.346 1.00 92.50 647 SER A O 1
ATOM 4898 N N . TYR A 1 648 ? -9.848 5.605 7.134 1.00 91.62 648 TYR A N 1
ATOM 4899 C CA . TYR A 1 648 ? -9.200 5.809 8.428 1.00 91.62 648 TYR A CA 1
ATOM 4900 C C . TYR A 1 648 ? -7.716 6.160 8.273 1.00 91.62 648 TYR A C 1
ATOM 4902 O O . TYR A 1 648 ? -7.263 7.147 8.845 1.00 91.62 648 TYR A O 1
ATOM 4910 N N . LEU A 1 649 ? -6.964 5.402 7.467 1.00 93.69 649 LEU A N 1
ATOM 4911 C CA . LEU A 1 649 ? -5.536 5.637 7.253 1.00 93.69 649 LEU A CA 1
ATOM 4912 C C . LEU A 1 649 ? -5.273 7.039 6.695 1.00 93.69 649 LEU A C 1
ATOM 4914 O O . LEU A 1 649 ? -4.394 7.738 7.193 1.00 93.69 649 LEU A O 1
ATOM 4918 N N . ARG A 1 650 ? -6.052 7.480 5.700 1.00 93.38 650 ARG A N 1
ATOM 4919 C CA . ARG A 1 650 ? -5.914 8.835 5.155 1.00 93.38 650 ARG A CA 1
ATOM 4920 C C . ARG A 1 650 ? -6.262 9.899 6.189 1.00 93.38 650 ARG A C 1
ATOM 4922 O O . ARG A 1 650 ? -5.508 10.849 6.344 1.00 93.38 650 ARG A O 1
ATOM 4929 N N . GLN A 1 651 ? -7.356 9.726 6.927 1.00 90.56 651 GLN A N 1
ATOM 4930 C CA . GLN A 1 651 ? -7.755 10.680 7.961 1.00 90.56 651 GLN A CA 1
ATOM 4931 C C . GLN A 1 651 ? -6.726 10.773 9.099 1.00 90.56 651 GLN A C 1
ATOM 4933 O O . GLN A 1 651 ? -6.479 11.866 9.601 1.00 90.56 651 GLN A O 1
ATOM 4938 N N . GLN A 1 652 ? -6.128 9.649 9.503 1.00 89.38 652 GLN A N 1
ATOM 4939 C CA . GLN A 1 652 ? -5.161 9.595 10.600 1.00 89.38 652 GLN A CA 1
ATOM 4940 C C . GLN A 1 652 ? -3.778 10.108 10.186 1.00 89.38 652 GLN A C 1
ATOM 4942 O O . GLN A 1 652 ? -3.146 10.821 10.960 1.00 89.38 652 GLN A O 1
ATOM 4947 N N . PHE A 1 653 ? -3.293 9.735 8.998 1.00 91.88 653 PHE A N 1
ATOM 4948 C CA . PHE A 1 653 ? -1.896 9.950 8.593 1.00 91.88 653 PHE A CA 1
ATOM 4949 C C . PHE A 1 653 ? -1.698 11.043 7.534 1.00 91.88 653 PHE A C 1
ATOM 4951 O O . PHE A 1 653 ? -0.566 11.455 7.296 1.00 91.88 653 PHE A O 1
ATOM 4958 N N . ALA A 1 654 ? -2.777 11.531 6.923 1.00 92.25 654 ALA A N 1
ATOM 4959 C CA . ALA A 1 654 ? -2.778 12.606 5.931 1.00 92.25 654 ALA A CA 1
ATOM 4960 C C . ALA A 1 654 ? -3.997 13.527 6.148 1.00 92.25 654 ALA A C 1
ATOM 4962 O O . ALA A 1 654 ? -4.785 13.783 5.237 1.00 92.25 654 ALA A O 1
ATOM 4963 N N . SER A 1 655 ? -4.184 13.985 7.392 1.00 87.75 655 SER A N 1
ATOM 4964 C CA . SER A 1 655 ? -5.363 14.747 7.837 1.00 87.75 655 SER A CA 1
ATOM 4965 C C . SER A 1 655 ? -5.531 16.108 7.154 1.00 87.75 655 SER A C 1
ATOM 4967 O O . SER A 1 655 ? -6.630 16.661 7.145 1.00 87.75 655 SER A O 1
ATOM 4969 N N . ASP A 1 656 ? -4.467 16.641 6.552 1.00 88.56 656 ASP A N 1
ATOM 4970 C CA . ASP A 1 656 ? -4.483 17.848 5.726 1.00 88.56 656 ASP A CA 1
ATOM 4971 C C . ASP A 1 656 ? -5.050 17.604 4.316 1.00 88.56 656 ASP A C 1
ATOM 4973 O O . ASP A 1 656 ? -5.317 18.557 3.579 1.00 88.56 656 ASP A O 1
ATOM 4977 N N . LYS A 1 657 ? -5.246 16.341 3.915 1.00 91.88 657 LYS A N 1
ATOM 4978 C CA . LYS A 1 657 ? -5.785 15.972 2.606 1.00 91.88 657 LYS A CA 1
ATOM 4979 C C . LYS A 1 657 ? -7.286 15.720 2.665 1.00 91.88 657 LYS A C 1
ATOM 4981 O O . LYS A 1 657 ? -7.815 15.096 3.581 1.00 91.88 657 LYS A O 1
ATOM 4986 N N . ALA A 1 658 ? -7.981 16.133 1.606 1.00 92.31 658 ALA A N 1
ATOM 4987 C CA . ALA A 1 658 ? -9.389 15.800 1.426 1.00 92.31 658 ALA A CA 1
ATOM 4988 C C . ALA A 1 658 ? -9.582 14.273 1.291 1.00 92.31 658 ALA A C 1
ATOM 4990 O O . ALA A 1 658 ? -8.742 13.621 0.655 1.00 92.31 658 ALA A O 1
ATOM 4991 N N . PRO A 1 659 ? -10.678 13.693 1.820 1.00 92.25 659 PRO A N 1
ATOM 4992 C CA . PRO A 1 659 ? -11.006 12.283 1.614 1.00 92.25 659 PRO A CA 1
ATOM 4993 C C . PRO A 1 659 ? -11.071 11.910 0.126 1.00 92.25 659 PRO A C 1
ATOM 4995 O O . PRO A 1 659 ? -11.544 12.695 -0.699 1.00 92.25 659 PRO A O 1
ATOM 4998 N N . TRP A 1 660 ? -10.621 10.704 -0.224 1.00 94.19 660 TRP A N 1
ATOM 4999 C CA . TRP A 1 660 ? -10.775 10.179 -1.583 1.00 94.19 660 TRP A CA 1
ATOM 5000 C C . TRP A 1 660 ? -12.242 9.859 -1.883 1.00 94.19 660 TRP A C 1
ATOM 5002 O O . TRP A 1 660 ? -12.963 9.348 -1.029 1.00 94.19 660 TRP A O 1
ATOM 5012 N N . THR A 1 661 ? -12.676 10.116 -3.117 1.00 91.75 661 THR A N 1
ATOM 5013 C CA . THR A 1 661 ? -14.072 9.898 -3.543 1.00 91.75 661 THR A CA 1
ATOM 5014 C C . THR A 1 661 ? -14.268 8.612 -4.348 1.00 91.75 661 THR A C 1
ATOM 5016 O O . THR A 1 661 ? -15.394 8.148 -4.505 1.00 91.75 661 THR A O 1
ATOM 5019 N N . ASP A 1 662 ? -13.188 7.994 -4.828 1.00 89.25 662 ASP A N 1
ATOM 5020 C CA . ASP A 1 662 ? -13.195 6.889 -5.790 1.00 89.25 662 ASP A CA 1
ATOM 5021 C C . ASP A 1 662 ? -12.638 5.565 -5.231 1.00 89.25 662 ASP A C 1
ATOM 5023 O O . ASP A 1 662 ? -12.379 4.627 -5.989 1.00 89.25 662 ASP A O 1
ATOM 5027 N N . VAL A 1 663 ? -12.523 5.440 -3.902 1.00 93.62 663 VAL A N 1
ATOM 5028 C CA . VAL A 1 663 ? -11.955 4.258 -3.219 1.00 93.62 663 VAL A CA 1
ATOM 5029 C C . VAL A 1 663 ? -12.624 2.951 -3.664 1.00 93.62 663 VAL A C 1
ATOM 5031 O O . VAL A 1 663 ? -11.939 1.981 -3.983 1.00 93.62 663 VAL A O 1
ATOM 5034 N N . ALA A 1 664 ? -13.957 2.923 -3.770 1.00 92.69 664 ALA A N 1
ATOM 5035 C CA . ALA A 1 664 ? -14.693 1.735 -4.214 1.00 92.69 664 ALA A CA 1
ATOM 5036 C C . ALA A 1 664 ? -14.323 1.310 -5.650 1.00 92.69 664 ALA A C 1
ATOM 5038 O O . ALA A 1 664 ? -14.219 0.120 -5.952 1.00 92.69 664 ALA A O 1
ATOM 5039 N N . ALA A 1 665 ? -14.096 2.279 -6.543 1.00 91.88 665 ALA A N 1
ATOM 5040 C CA . ALA A 1 665 ? -13.686 2.000 -7.914 1.00 91.88 665 ALA A CA 1
ATOM 5041 C C . ALA A 1 665 ? -12.242 1.479 -7.970 1.00 91.88 665 ALA A C 1
ATOM 5043 O O . ALA A 1 665 ? -11.975 0.540 -8.721 1.00 91.88 665 ALA A O 1
ATOM 5044 N N . ALA A 1 666 ? -11.339 2.036 -7.156 1.00 92.44 666 ALA A N 1
ATOM 5045 C CA . ALA A 1 666 ? -9.961 1.562 -7.029 1.00 92.44 666 ALA A CA 1
ATOM 5046 C C . ALA A 1 666 ? -9.896 0.114 -6.512 1.00 92.44 666 ALA A C 1
ATOM 5048 O O . ALA A 1 666 ? -9.228 -0.720 -7.121 1.00 92.44 666 ALA A O 1
ATOM 5049 N N . ILE A 1 667 ? -10.671 -0.231 -5.474 1.00 94.50 667 ILE A N 1
ATOM 5050 C CA . ILE A 1 667 ? -10.787 -1.616 -4.973 1.00 94.50 667 ILE A CA 1
ATOM 5051 C C . ILE A 1 667 ? -11.305 -2.545 -6.073 1.00 94.50 667 ILE A C 1
ATOM 5053 O O . ILE A 1 667 ? -10.732 -3.610 -6.319 1.00 94.50 667 ILE A O 1
ATOM 5057 N N . GLY A 1 668 ? -12.349 -2.114 -6.789 1.00 91.56 668 GLY A N 1
ATOM 5058 C CA . GLY A 1 668 ? -12.884 -2.839 -7.934 1.00 91.56 668 GLY A CA 1
ATOM 5059 C C . GLY A 1 668 ? -11.810 -3.136 -8.983 1.00 91.56 668 GLY A C 1
ATOM 5060 O O . GLY A 1 668 ? -11.657 -4.291 -9.378 1.00 91.56 668 GLY A O 1
ATOM 5061 N N . ARG A 1 669 ? -11.026 -2.134 -9.402 1.00 88.38 669 ARG A N 1
ATOM 5062 C CA . ARG A 1 669 ? -9.918 -2.318 -10.357 1.00 88.38 669 ARG A CA 1
ATOM 5063 C C . ARG A 1 669 ? -8.852 -3.271 -9.813 1.00 88.38 669 ARG A C 1
ATOM 5065 O O . ARG A 1 669 ? -8.540 -4.263 -10.469 1.00 88.38 669 ARG A O 1
ATOM 5072 N N . ALA A 1 670 ? -8.356 -3.027 -8.603 1.00 89.56 670 ALA A N 1
ATOM 5073 C CA . ALA A 1 670 ? -7.255 -3.780 -8.003 1.00 89.56 670 ALA A CA 1
ATOM 5074 C C . ALA A 1 670 ? -7.595 -5.259 -7.734 1.00 89.56 670 ALA A C 1
ATOM 5076 O O . ALA A 1 670 ? -6.730 -6.127 -7.837 1.00 89.56 670 ALA A O 1
ATOM 5077 N N . ARG A 1 671 ? -8.861 -5.594 -7.446 1.00 87.00 671 ARG A N 1
ATOM 5078 C CA . ARG A 1 671 ? -9.287 -6.999 -7.300 1.00 87.00 671 ARG A CA 1
ATOM 5079 C C . ARG A 1 671 ? -9.374 -7.759 -8.616 1.00 87.00 671 ARG A C 1
ATOM 5081 O O . ARG A 1 671 ? -9.193 -8.980 -8.609 1.00 87.00 671 ARG A O 1
ATOM 5088 N N . HIS A 1 672 ? -9.700 -7.058 -9.700 1.00 74.81 672 HIS A N 1
ATOM 5089 C CA . HIS A 1 672 ? -9.855 -7.640 -11.032 1.00 74.81 672 HIS A CA 1
ATOM 5090 C C . HIS A 1 672 ? -8.546 -7.656 -11.828 1.00 74.81 672 HIS A C 1
ATOM 5092 O O . HIS A 1 672 ? -8.421 -8.489 -12.722 1.00 74.81 672 HIS A O 1
ATOM 5098 N N . ALA A 1 673 ? -7.575 -6.810 -11.472 1.00 62.97 673 ALA A N 1
ATOM 5099 C CA . ALA A 1 673 ? -6.198 -6.926 -11.934 1.00 62.97 673 ALA A CA 1
ATOM 5100 C C . ALA A 1 673 ? -5.643 -8.306 -11.523 1.00 62.97 673 ALA A C 1
ATOM 5102 O O . ALA A 1 673 ? -5.620 -8.650 -10.337 1.00 62.97 673 ALA A O 1
ATOM 5103 N N . GLY A 1 674 ? -5.280 -9.135 -12.505 1.00 47.22 674 GLY A N 1
ATOM 5104 C CA . GLY A 1 674 ? -4.778 -10.497 -12.286 1.00 47.22 674 GLY A CA 1
ATOM 5105 C C . GLY A 1 674 ? -5.806 -11.631 -12.403 1.00 47.22 674 GLY A C 1
ATOM 5106 O O . GLY A 1 674 ? -5.519 -12.744 -11.963 1.00 47.22 674 GLY A O 1
ATOM 5107 N N . ARG A 1 675 ? -6.996 -11.402 -12.980 1.00 29.89 675 ARG A N 1
ATOM 5108 C CA . ARG A 1 675 ? -7.796 -12.516 -13.523 1.00 29.89 675 ARG A CA 1
ATOM 5109 C C . ARG A 1 675 ? -7.327 -12.803 -14.960 1.00 29.89 675 ARG A C 1
ATOM 5111 O O . ARG A 1 675 ? -7.443 -11.889 -15.770 1.00 29.89 675 ARG A O 1
ATOM 5118 N N . PRO A 1 676 ? -6.791 -14.005 -15.251 1.00 31.98 676 PRO A N 1
ATOM 5119 C CA . PRO A 1 676 ? -6.377 -14.385 -16.602 1.00 31.98 676 PRO A CA 1
ATOM 5120 C C . PRO A 1 676 ? -7.530 -14.382 -17.610 1.00 31.98 676 PRO A C 1
ATOM 5122 O O . PRO A 1 676 ? -8.704 -14.521 -17.182 1.00 31.98 676 PRO A O 1
#

Foldseek 3Di:
DVLLVVQQVVLFFSLVSVLVPDPDPVQNVQSVVLCVVVVPDGGSHFDAADDPVQKFKFKFKFKDFDFDDDPVGHGFWIKMKIWIWIARQVQRDIAGAEMEIEIEFAADPDVVVLVVLLLVLQQQLLQFQAFADFDDDPPGTFQQDDLLGDGDDPVRRHHYHYHYDHRNVGDGGDSNHNRNVGRNRRSQRGVCSGQVFGDDDDNSYSVVSNCRSVVHDDDPPDDPPPPPPPPPPPPPPPPPDPPPPDPPDPPVVVVVVVVVVVVVVVPDDLAAAFFAAQDDLVVDDPVLLLLLLLLCLLLVQQVQQADDVGDGQQWQHWFQDPFATDTGFRCALARPGHCVRPDLVQQLCCLQVQAHNRRFHHDCVVVSLQQLQDDPSSSSSNNSNRSNDDGDDHHTDDTPGDPPVSPRVVVVVVCVVAGDSHHQDADPVDDPLLSLLCSSCRHSNVVQLAQFDADPVRHGDDDPRRQCWHDGLLDTGHRLALNALFLAFDALVQQLCCLQPQQGLQAGGDADPVQSSSLSSVSHDSSSSSSNSVNSNVRYPPDDDPVVRVVSVVVLLVQLLDPDSNQSFSLNSSCVRQPCVQAHRDDDHDFADHRHLLRHSCLRDLDVQNVLLCQACWRCDGSDRNNGTGDHCVPPHDLVNSLRNSQSSSCRRVVVDDGHDCSSVSNVSSNPSPDD

Sequence (676 aa):
SYIDELATEAGVDPIEYRLRYLKDPRAVDLVHAVAERAGWTPRPIWKEPESEGDVVRGRGFAYALYVHSKFPGYGAAWSAWVADVAVNKSTGDVSVTRVVAGQDSGLMINPDGVRHQIHGNVIQSTSRALMEEVSFDRTTVASREWGAYPIIKFPDIPKIDVLMLPRQDHPPLGVGESASVPSAAAIANAIFDATGVRFREPPFTSDRILAGLRGQGPAQPSALPEPRLKQQERATRPQRNPFLKRRSVFAGALAACAAVVGVAATVLPWRSIAPIARPDASTYSVATIARGRQLAALGNCAVCHTEANGVVNAGGRALETPFGVIYSTNITPDPETGIGAWSYPAFERSMREGIHRDGRQLYPAFPYNHFAKTTDADLQALYAYLMAQTPVRATNRENALTFPFNLRPLLAGWNALFHKPVVFEPDPKQSPAWNRGAYLVESLGHCGACHTPRNALGAERTAKAYLAGGMAEGWEAPPLTSLSHAPIPWGEDELFAYLRTGISRFHGVAAGPMAPIVRDLASVPDGDIRAIAVYLASFNDTALTASAQEALAARLEASTSVKSASASSAGARIYDGACAVCHQVGGPVLFGSKPSLALNSNLHSASPDNLVQVILHGIEQPVSSDLGYMPAFKNSLNDQQIMELVSYLRQQFASDKAPWTDVAAAIGRARHAGRP

InterPro domains:
  IPR009056 Cytochrome c-like domain [PF00034] (289-387)
  IPR009056 Cytochrome c-like domain [PF13442] (569-649)
  IPR009056 Cytochrome c-like domain [PS51007] (287-390)
  IPR009056 Cytochrome c-like domain [PS51007] (432-540)
  IPR009056 Cytochrome c-like domain [PS51007] (566-653)
  IPR036909 Cytochrome c-like domain superfamily [G3DSA:1.10.760.10] (243-398)
  IPR036909 Cytochrome c-like domain superfamily [G3DSA:1.10.760.10] (553-675)
  IPR036909 Cytochrome c-like domain superfamily [SSF46626] (279-411)
  IPR036909 Cytochrome c-like domain superfamily [SSF46626] (432-538)
  IPR036909 Cytochrome c-like domain superfamily [SSF46626] (552-662)
  IPR037165 Aldehyde oxidase/xanthine dehydrogenase, molybdopterin binding domain superfamily [SSF56003] (1-214)
  IPR046867 Aldehyde oxidase/xanthine dehydrogenase, second molybdopterin binding domain [PF20256] (71-158)
  IPR051459 Cytochrome c-type Dehydrogenase [PTHR35008] (251-659)

Secondary structure (DSSP, 8-state):
-HHHHHHHHTT--HHHHHHTT---HHHHHHHHHHHHHHTPPP-SS--PPPEETTEEEEEEEEEEEEEESSSS-EEEEEEEEEEEEEEETTT--EEEEEEEEEEE-BS-S-HHHHHHHHHHHHHHHHHHHHT----B-SSSBS--STTTS----GGGPPEEEEEE---TTS-B---SSGGGTTHHHHHHHHHHHHHS----SS---HHHHHHHHTTPPPPP---------------------TT-S--SSTTTHHHHHHHHHHHHTTTS--PPPPP-PPPPGGGS-HHHHHHHHHHHHHTTHHHHSB-TT--TT-B--EEEETTEEEEPPP-SS-TTTSSTT--HHHHHHHHHH-B-TTSPBPPTTS-HHHHTTS-HHHHHHHHHHHHTSPP---PPPPPEEPTTTT-TTHHHHHHHHH---------TTS-HHHHHHHHHHHTTT-THHHHS-B-TTSPBPPGGGTTS-EEETTEEE--SSTT---SSPPPHHHHHHHHHHSEETTTEE--TTHHHHHHHHTTS-HHHHHHHHHHHHTT-TTPPPHHHHHHHHHHHHHHHHSPPTT--SHHHHHIIIIIHHHH-SSS---SS----TTT-HHHHSS-SHHHHHHHHH-BSS-SSGGG--B---TTTS-HHHHHHHHHHHHHHH-TTSPPPS-HHHHHHHHHHTT--

pLDDT: mean 87.56, std 14.4, range [29.89, 98.69]

Radius of gyration: 35.48 Å; chains: 1; bounding box: 80×55×107 Å